Protein AF-0000000074131925 (afdb_homodimer)

Organism: Ligilactobacillus salivarius (strain UCC118) (NCBI:txid362948)

Secondary structure (DSSP, 8-state):
-EE--TTSHHHHHHHHTTSHHHHHHHTEEEEESHHHHHHHHHTT--EEEEEEETT---GGG----TTSEEEEE-HHHHHHH-SSSS--SEEEEEE---PPP----SS--EEEEEES---HHHHHHHHHHHHHHT-SEEEE-TTSPPTT-HHHHHHHTTGGGTSEEEE--HHHHHHHHHHTT--EEEE---TTSEEGGGS--BSSEEEEEEBTTTBS-HHHHHHSSEEEE---SSSS---HHHHHHHHHHHHB-/-EE--TTSHHHHHHHHTTSHHHHHHHTEEEEESHHHHHHHHHTT--EEEEEEETT---GGG-PPPTTSEEEEE-HHHHHHH-SSSS--SEEEEEE---PPP----SS--EEEEEES---HHHHHHHHHHHHHHT-SEEEE-TTSPPTT-HHHHHHHTTGGGTSEEEE--HHHHHHHHHHTT--EEEE---TTSEEGGGS--BSSEEEEEEBTTTBS-HHHHHHSSEEEE---SSSS---HHHHHHHHHHHHB-

InterPro domains:
  IPR001537 tRNA/rRNA methyltransferase, SpoU type [PF00588] (112-249)
  IPR013123 RNA 2-O ribose methyltransferase, substrate binding [SM00967] (30-100)
  IPR029026 tRNA (guanine-N1-)-methyltransferase, N-terminal [G3DSA:3.40.1280.10] (101-253)
  IPR029028 Alpha/beta knot methyltransferases [SSF75217] (88-251)
  IPR029064 Ribosomal protein eL30-like superfamily [G3DSA:3.30.1330.30] (1-96)
  IPR029064 Ribosomal protein eL30-like superfamily [SSF55315] (1-96)
  IPR051259 Ribosomal RNA Methyltransferase [PTHR43191] (2-252)
  IPR053888 MRM3-like, substrate binding domain [PF22435] (8-92)

Solvent-accessible surface area (backbone atoms only — not comparable to full-atom values): 26980 Å² total; per-residue (Å²): 126,68,48,57,54,67,80,37,69,66,46,47,54,54,35,33,30,76,36,70,68,37,16,67,74,65,39,31,36,64,33,78,24,64,66,44,38,48,44,38,48,74,59,66,48,66,44,54,33,36,40,32,26,87,82,43,81,61,63,86,78,50,79,76,57,86,79,36,43,78,40,40,31,30,69,66,31,44,52,64,54,40,93,51,96,73,65,69,34,36,35,24,36,29,65,61,74,85,72,83,88,70,81,75,87,64,90,59,33,26,34,40,34,31,40,30,36,53,56,36,59,45,53,9,43,38,48,23,41,38,24,18,68,58,33,51,30,36,36,39,14,68,72,30,52,60,77,69,35,55,59,18,48,57,41,18,70,43,26,72,68,78,27,50,71,45,78,44,63,54,67,63,51,49,52,52,34,51,75,69,70,30,51,29,34,30,52,43,101,36,89,85,38,45,51,50,88,74,68,50,64,40,62,51,33,34,38,36,42,31,14,85,87,73,38,46,50,71,71,58,59,70,66,38,72,44,48,26,12,78,86,57,64,73,34,94,66,67,60,58,36,29,48,47,38,35,49,50,65,56,31,48,103,128,69,50,57,54,67,81,36,69,66,46,46,56,56,35,32,30,76,35,69,67,38,17,65,74,66,39,32,35,64,34,78,24,64,67,43,38,48,43,38,47,74,59,67,48,66,44,52,33,37,40,31,24,87,81,44,82,62,63,86,77,48,80,76,56,88,81,36,43,77,40,43,32,30,68,66,32,44,53,65,54,40,93,52,97,72,64,69,34,35,34,25,37,30,65,59,75,86,70,80,88,70,82,73,88,65,89,59,33,25,34,40,34,32,40,30,36,55,56,37,58,44,51,9,43,38,50,23,41,38,23,19,68,58,32,51,29,37,35,39,14,68,72,29,53,60,78,69,37,58,58,19,46,57,40,19,71,44,26,72,68,78,26,48,74,46,79,44,64,53,67,63,52,51,53,52,34,50,75,68,70,30,52,30,34,30,52,40,102,37,90,84,38,46,50,50,89,74,68,50,65,39,63,51,32,34,40,38,42,30,15,85,86,72,38,45,50,69,72,59,61,70,66,38,72,45,48,28,12,76,84,57,65,74,34,93,66,68,58,57,37,29,49,47,38,35,50,49,65,54,32,48,102

Foldseek 3Di:
DEAEDCPDPVLVLLLCLLDPVSCVVVQKHKDFDDQQVQLCVVLVFDFQEKEFEPPQDCCVVHDDDPNYHYHYYYPVSQCSNDPDPDTNGIMTIGGNDDDDDDADDPLRFEEEEEAQAADLLLLLLLLLLCLVLPGQAYEYEPNYHDCRNNSNSVNVSSSCSRHHYYYDHVLVNLVVCVVVVAFEEEEDQDPPFAALLPLEADGGHYYYWYYQPPTHDPVVVVSGPGYHYHDDDPDPDDGRSVVSNVNSNSHHD/DEAEDCPDPVLVLLQCLLDPVSCVVVQKHKDFDDQQVQLCVVLVFDFQEKEFEPPQDCCVVHDDDPNYHYHYYYPVSQCSNDPDPDTNGIMTIGGNDDDDDDADDPLRFEEEEEAQAADLLLLLLLLLLCLVLPGQAYEYEPNYHDCRNNSNSVNVSSSCSRHHYYYDHVLVNLVVCVVVVAFEEEEDQDPPFAALLPLEADGGHYYYWYYQPPTHDPVVVVSGPGYHYHDDDPDPDDGRSVVSNVNSNSHHD

Sequence (506 aa):
MEITSTSNSRVKEWKKLNTKKGRKKQNKYILDGLHLVKEALKANKKVEELLITSKFEHLNEIEIPDETKVIMISEEVSKSISETQTPQGIFGIVSIEEEKITYPQKDVGAWLMLDGVQDPGNIGTMVRTADAAGFSGVILGEGSADLYNPKVVRAMQGSQFHIKVINDNLSGWIRHFKDMKVPVFGSELNEHAREYTNGGQHTDFALVMGNEGNGMSKEILEMTSINLYIPITNAESLNVAVAAGILMFALKKMEITSTSNSRVKEWKKLNTKKGRKKQNKYILDGLHLVKEALKANKKVEELLITSKFEHLNEIEIPDETKVIMISEEVSKSISETQTPQGIFGIVSIEEEKITYPQKDVGAWLMLDGVQDPGNIGTMVRTADAAGFSGVILGEGSADLYNPKVVRAMQGSQFHIKVINDNLSGWIRHFKDMKVPVFGSELNEHAREYTNGGQHTDFALVMGNEGNGMSKEILEMTSINLYIPITNAESLNVAVAAGILMFALKK

Radius of gyration: 24.37 Å; Cα contacts (8 Å, |Δi|>4): 1101; chains: 2; bounding box: 57×72×53 Å

Structure (mmCIF, N/CA/C/O backbone):
data_AF-0000000074131925-model_v1
#
loop_
_entity.id
_entity.type
_entity.pdbx_description
1 polymer '23S rRNA methyltransferase'
#
loop_
_atom_site.group_PDB
_atom_site.id
_atom_site.type_symbol
_atom_site.label_atom_id
_atom_site.label_alt_id
_atom_site.label_comp_id
_atom_site.label_asym_id
_atom_site.label_entity_id
_atom_site.label_seq_id
_atom_site.pdbx_PDB_ins_code
_atom_site.Cartn_x
_atom_site.Cartn_y
_atom_site.Cartn_z
_atom_site.occupancy
_atom_site.B_iso_or_equiv
_atom_site.auth_seq_id
_atom_site.auth_comp_id
_atom_site.auth_asym_id
_atom_site.auth_atom_id
_atom_site.pdbx_PDB_model_num
ATOM 1 N N . MET A 1 1 ? 23.172 34.094 -0.762 1 78.69 1 MET A N 1
ATOM 2 C CA . MET A 1 1 ? 24.312 33.188 -0.583 1 78.69 1 MET A CA 1
ATOM 3 C C . MET A 1 1 ? 23.875 31.734 -0.556 1 78.69 1 MET A C 1
ATOM 5 O O . MET A 1 1 ? 22.844 31.406 0.03 1 78.69 1 MET A O 1
ATOM 9 N N . GLU A 1 2 ? 24.516 30.953 -1.377 1 91.06 2 GLU A N 1
ATOM 10 C CA . GLU A 1 2 ? 24.234 29.531 -1.55 1 91.06 2 GLU A CA 1
ATOM 11 C C . GLU A 1 2 ? 25.031 28.688 -0.557 1 91.06 2 GLU A C 1
ATOM 13 O O . GLU A 1 2 ? 26.219 28.922 -0.354 1 91.06 2 GLU A O 1
ATOM 18 N N . ILE A 1 3 ? 24.344 27.859 0.138 1 96.12 3 ILE A N 1
ATOM 19 C CA . ILE A 1 3 ? 25.031 26.922 1.03 1 96.12 3 ILE A CA 1
ATOM 20 C C . ILE A 1 3 ? 25.484 25.703 0.244 1 96.12 3 ILE A C 1
ATOM 22 O O . ILE A 1 3 ? 24.656 24.969 -0.305 1 96.12 3 ILE A O 1
ATOM 26 N N . THR A 1 4 ? 26.781 25.406 0.243 1 95 4 THR A N 1
ATOM 27 C CA . THR A 1 4 ? 27.297 24.406 -0.68 1 95 4 THR A CA 1
ATOM 28 C C . THR A 1 4 ? 27.969 23.266 0.082 1 95 4 THR A C 1
ATOM 30 O O . THR A 1 4 ? 28.125 22.172 -0.443 1 95 4 THR A O 1
ATOM 33 N N . SER A 1 5 ? 28.422 23.547 1.292 1 93.44 5 SER A N 1
ATOM 34 C CA . SER A 1 5 ? 29.203 22.562 2.029 1 93.44 5 SER A CA 1
ATOM 35 C C . SER A 1 5 ? 28.312 21.703 2.924 1 93.44 5 SER A C 1
ATOM 37 O O . SER A 1 5 ? 27.531 22.234 3.719 1 93.44 5 SER A O 1
ATOM 39 N N . THR A 1 6 ? 28.562 20.391 2.859 1 94.62 6 THR A N 1
ATOM 40 C CA . THR A 1 6 ? 27.812 19.453 3.701 1 94.62 6 THR A CA 1
ATOM 41 C C . THR A 1 6 ? 28.266 19.547 5.152 1 94.62 6 THR A C 1
ATOM 43 O O . THR A 1 6 ? 27.594 19.062 6.059 1 94.62 6 THR A O 1
ATOM 46 N N . SER A 1 7 ? 29.391 20.219 5.352 1 94.44 7 SER A N 1
ATOM 47 C CA . SER A 1 7 ? 29.922 20.359 6.703 1 94.44 7 SER A CA 1
ATOM 48 C C . SER A 1 7 ? 29.359 21.609 7.387 1 94.44 7 SER A C 1
ATOM 50 O O . SER A 1 7 ? 29.609 21.828 8.578 1 94.44 7 SER A O 1
ATOM 52 N N . ASN A 1 8 ? 28.672 22.375 6.598 1 95.25 8 ASN A N 1
ATOM 53 C CA . ASN A 1 8 ? 28.016 23.547 7.164 1 95.25 8 ASN A CA 1
ATOM 54 C C . ASN A 1 8 ? 27.094 23.156 8.328 1 95.25 8 ASN A C 1
ATOM 56 O O . ASN A 1 8 ? 26.391 22.156 8.258 1 95.25 8 ASN A O 1
ATOM 60 N N . SER A 1 9 ? 27.141 23.953 9.414 1 96.56 9 SER A N 1
ATOM 61 C CA . SER A 1 9 ? 26.406 23.641 10.633 1 96.56 9 SER A CA 1
ATOM 62 C C . SER A 1 9 ? 24.906 23.547 10.359 1 96.56 9 SER A C 1
ATOM 64 O O . SER A 1 9 ? 24.219 22.688 10.914 1 96.56 9 SER A O 1
ATOM 66 N N . ARG A 1 10 ? 24.375 24.391 9.531 1 96.38 10 ARG A N 1
ATOM 67 C CA . ARG A 1 10 ? 22.953 24.359 9.195 1 96.38 10 ARG A CA 1
ATOM 68 C C . ARG A 1 10 ? 22.594 23.078 8.453 1 96.38 10 ARG A C 1
ATOM 70 O O . ARG A 1 10 ? 21.531 22.484 8.695 1 96.38 10 ARG A O 1
ATOM 77 N N . VAL A 1 11 ? 23.469 22.719 7.586 1 97.94 11 VAL A N 1
ATOM 78 C CA . VAL A 1 11 ? 23.25 21.5 6.805 1 97.94 11 VAL A CA 1
ATOM 79 C C . VAL A 1 11 ? 23.188 20.297 7.734 1 97.94 11 VAL A C 1
ATOM 81 O O . VAL A 1 11 ? 22.328 19.422 7.582 1 97.94 11 VAL A O 1
ATOM 84 N N . LYS A 1 12 ? 24.062 20.266 8.68 1 97.62 12 LYS A N 1
ATOM 85 C CA . LYS A 1 12 ? 24.062 19.188 9.664 1 97.62 12 LYS A CA 1
ATOM 86 C C . LYS A 1 12 ? 22.75 19.156 10.438 1 97.62 12 LYS A C 1
ATOM 88 O O . LYS A 1 12 ? 22.203 18.078 10.711 1 97.62 12 LYS A O 1
ATOM 93 N N . GLU A 1 13 ? 22.297 20.297 10.773 1 97.69 13 GLU A N 1
ATOM 94 C CA . GLU A 1 13 ? 21.031 20.391 11.492 1 97.69 13 GLU A CA 1
ATOM 95 C C . GLU A 1 13 ? 19.875 19.891 10.633 1 97.69 13 GLU A C 1
ATOM 97 O O . GLU A 1 13 ? 18.984 19.172 11.117 1 97.69 13 GLU A O 1
ATOM 102 N N . TRP A 1 14 ? 19.844 20.297 9.336 1 98.19 14 TRP A N 1
ATOM 103 C CA . TRP A 1 14 ? 18.812 19.797 8.43 1 98.19 14 TRP A CA 1
ATOM 104 C C . TRP A 1 14 ? 18.875 18.281 8.305 1 98.19 14 TRP A C 1
ATOM 106 O O . TRP A 1 14 ? 17.844 17.609 8.336 1 98.19 14 TRP A O 1
ATOM 116 N N . LYS A 1 15 ? 20.031 17.719 8.18 1 97.38 15 LYS A N 1
ATOM 117 C CA . LYS A 1 15 ? 20.234 16.281 8.039 1 97.38 15 LYS A CA 1
ATOM 118 C C . LYS A 1 15 ? 19.703 15.523 9.25 1 97.38 15 LYS A C 1
ATOM 120 O O . LYS A 1 15 ? 19.109 14.445 9.109 1 97.38 15 LYS A O 1
ATOM 125 N N . LYS A 1 16 ? 19.891 16.109 10.406 1 97.69 16 LYS A N 1
ATOM 126 C CA . LYS A 1 16 ? 19.453 15.484 11.656 1 97.69 16 LYS A CA 1
ATOM 127 C C . LYS A 1 16 ? 17.938 15.352 11.711 1 97.69 16 LYS A C 1
ATOM 129 O O . LYS A 1 16 ? 17.406 14.57 12.5 1 97.69 16 LYS A O 1
ATOM 134 N N . LEU A 1 17 ? 17.203 16.109 10.906 1 98.06 17 LEU A N 1
ATOM 135 C CA . LEU A 1 17 ? 15.742 16.047 10.883 1 98.06 17 LEU A CA 1
ATOM 136 C C . LEU A 1 17 ? 15.266 14.719 10.312 1 98.06 17 LEU A C 1
ATOM 138 O O . LEU A 1 17 ? 14.094 14.367 10.445 1 98.06 17 LEU A O 1
ATOM 142 N N . ASN A 1 18 ? 16.156 13.984 9.711 1 97.19 18 ASN A N 1
ATOM 143 C CA . ASN A 1 18 ? 15.836 12.648 9.219 1 97.19 18 ASN A CA 1
ATOM 144 C C . ASN A 1 18 ? 15.773 11.633 10.359 1 97.19 18 ASN A C 1
ATOM 146 O O . ASN A 1 18 ? 15.289 10.508 10.172 1 97.19 18 ASN A O 1
ATOM 150 N N . THR A 1 19 ? 16.219 12.102 11.555 1 96.81 19 THR A N 1
ATOM 151 C CA . THR A 1 19 ? 16.172 11.242 12.727 1 96.81 19 THR A CA 1
ATOM 152 C C . THR A 1 19 ? 15.125 11.742 13.719 1 96.81 19 THR A C 1
ATOM 154 O O . THR A 1 19 ? 14.859 12.945 13.797 1 96.81 19 THR A O 1
ATOM 157 N N . LYS A 1 20 ? 14.602 10.836 14.43 1 95.62 20 LYS A N 1
ATOM 158 C CA . LYS A 1 20 ? 13.617 11.195 15.445 1 95.62 20 LYS A CA 1
ATOM 159 C C . LYS A 1 20 ? 14.211 12.164 16.469 1 95.62 20 LYS A C 1
ATOM 161 O O . LYS A 1 20 ? 13.586 13.156 16.828 1 95.62 20 LYS A O 1
ATOM 166 N N . LYS A 1 21 ? 15.352 11.828 16.906 1 96.75 21 LYS A N 1
ATOM 167 C CA . LYS A 1 21 ? 16.047 12.656 17.891 1 96.75 21 LYS A CA 1
ATOM 168 C C . LYS A 1 21 ? 16.234 14.078 17.359 1 96.75 21 LYS A C 1
ATOM 170 O O . LYS A 1 21 ? 16.016 15.055 18.078 1 96.75 21 LYS A O 1
ATOM 175 N N . GLY A 1 22 ? 16.656 14.188 16.172 1 97.69 22 GLY A N 1
ATOM 176 C CA . GLY A 1 22 ? 16.859 15.492 15.555 1 97.69 22 GLY A CA 1
ATOM 177 C C . GLY A 1 22 ? 15.586 16.312 15.477 1 97.69 22 GLY A C 1
ATOM 178 O O . GLY A 1 22 ? 15.602 17.516 15.758 1 97.69 22 GLY A O 1
ATOM 179 N N . ARG A 1 23 ? 14.523 15.734 15.109 1 97.44 23 ARG A N 1
ATOM 180 C CA . ARG A 1 23 ? 13.234 16.406 15.016 1 97.44 23 ARG A CA 1
ATOM 181 C C . ARG A 1 23 ? 12.75 16.859 16.391 1 97.44 23 ARG A C 1
ATOM 183 O O . ARG A 1 23 ? 12.25 17.984 16.547 1 97.44 23 ARG A O 1
ATOM 190 N N . LYS A 1 24 ? 12.867 16.016 17.359 1 95.06 24 LYS A N 1
ATOM 191 C CA . LYS A 1 24 ? 12.453 16.359 18.719 1 95.06 24 LYS A CA 1
ATOM 192 C C . LYS A 1 24 ? 13.266 17.531 19.266 1 95.06 24 LYS A C 1
ATOM 194 O O . LYS A 1 24 ? 12.719 18.422 19.906 1 95.06 24 LYS A O 1
ATOM 199 N N . LYS A 1 25 ? 14.531 17.484 19 1 97 25 LYS A N 1
ATOM 200 C CA . LYS A 1 25 ? 15.422 18.531 19.484 1 97 25 LYS A CA 1
ATOM 201 C C . LYS A 1 25 ? 15.094 19.875 18.859 1 97 25 LYS A C 1
ATOM 203 O O . LYS A 1 25 ? 15.125 20.922 19.531 1 97 25 LYS A O 1
ATOM 208 N N . GLN A 1 26 ? 14.781 19.828 17.609 1 97.12 26 GLN A N 1
ATOM 209 C CA . GLN A 1 26 ? 14.594 21.078 16.875 1 97.12 26 GLN A CA 1
ATOM 210 C C . GLN A 1 26 ? 13.117 21.453 16.797 1 97.12 26 GLN A C 1
ATOM 212 O O . GLN A 1 26 ? 12.781 22.578 16.406 1 97.12 26 GLN A O 1
ATOM 217 N N . ASN A 1 27 ? 12.273 20.547 17.078 1 96.62 27 ASN A N 1
ATOM 218 C CA . ASN A 1 27 ? 10.828 20.703 16.938 1 96.62 27 ASN A CA 1
ATOM 219 C C . ASN A 1 27 ? 10.453 21.109 15.516 1 96.62 27 ASN A C 1
ATOM 221 O O . ASN A 1 27 ? 9.68 22.031 15.312 1 96.62 27 ASN A O 1
ATOM 225 N N . LYS A 1 28 ? 11.133 20.406 14.562 1 97.88 28 LYS A N 1
ATOM 226 C CA . LYS A 1 28 ? 10.922 20.625 13.133 1 97.88 28 LYS A CA 1
ATOM 227 C C . LYS A 1 28 ? 10.992 19.312 12.352 1 97.88 28 LYS A C 1
ATOM 229 O O . LYS A 1 28 ? 11.469 18.312 12.867 1 97.88 28 LYS A O 1
ATOM 234 N N . TYR A 1 29 ? 10.445 19.344 11.172 1 98 29 TYR A N 1
ATOM 235 C CA . TYR A 1 29 ? 10.625 18.219 10.25 1 98 29 TYR A CA 1
ATOM 236 C C . TYR A 1 29 ? 10.789 18.719 8.82 1 98 29 TYR A C 1
ATOM 238 O O . TYR A 1 29 ? 10.594 19.906 8.547 1 98 29 TYR A O 1
ATOM 246 N N . ILE A 1 30 ? 11.203 17.812 7.957 1 98.06 30 ILE A N 1
ATOM 247 C CA . ILE A 1 30 ? 11.594 18.219 6.613 1 98.06 30 ILE A CA 1
ATOM 248 C C . ILE A 1 30 ? 10.617 17.641 5.594 1 98.06 30 ILE A C 1
ATOM 250 O O . ILE A 1 30 ? 10.203 16.484 5.711 1 98.06 30 ILE A O 1
ATOM 254 N N . LEU A 1 31 ? 10.148 18.5 4.738 1 98.25 31 LEU A N 1
ATOM 255 C CA . LEU A 1 31 ? 9.406 18.094 3.549 1 98.25 31 LEU A CA 1
ATOM 256 C C . LEU A 1 31 ? 10.328 17.984 2.34 1 98.25 31 LEU A C 1
ATOM 258 O O . LEU A 1 31 ? 11.062 18.922 2.025 1 98.25 31 LEU A O 1
ATOM 262 N N . ASP A 1 32 ? 10.312 16.859 1.768 1 97.44 32 ASP A N 1
ATOM 263 C CA . ASP A 1 32 ? 11.148 16.594 0.603 1 97.44 32 ASP A CA 1
ATOM 264 C C . ASP A 1 32 ? 10.305 16.484 -0.667 1 97.44 32 ASP A C 1
ATOM 266 O O . ASP A 1 32 ? 9.539 15.539 -0.829 1 97.44 32 ASP A O 1
ATOM 270 N N . GLY A 1 33 ? 10.492 17.5 -1.532 1 96.62 33 GLY A N 1
ATOM 271 C CA . GLY A 1 33 ? 9.797 17.422 -2.811 1 96.62 33 GLY A CA 1
ATOM 272 C C . GLY A 1 33 ? 8.789 18.547 -3.004 1 96.62 33 GLY A C 1
ATOM 273 O O . GLY A 1 33 ? 8.164 19 -2.041 1 96.62 33 GLY A O 1
ATOM 274 N N . LEU A 1 34 ? 8.531 18.844 -4.262 1 96.62 34 LEU A N 1
ATOM 275 C CA . LEU A 1 34 ? 7.695 19.969 -4.664 1 96.62 34 LEU A CA 1
ATOM 276 C C . LEU A 1 34 ? 6.258 19.766 -4.199 1 96.62 34 LEU A C 1
ATOM 278 O O . LEU A 1 34 ? 5.652 20.672 -3.633 1 96.62 34 LEU A O 1
ATOM 282 N N . HIS A 1 35 ? 5.758 18.594 -4.336 1 95.38 35 HIS A N 1
ATOM 283 C CA . HIS A 1 35 ? 4.355 18.328 -4.035 1 95.38 35 HIS A CA 1
ATOM 284 C C . HIS A 1 35 ? 4.047 18.594 -2.564 1 95.38 35 HIS A C 1
ATOM 286 O O . HIS A 1 35 ? 3.082 19.297 -2.246 1 95.38 35 HIS A O 1
ATOM 292 N N . LEU A 1 36 ? 4.852 18.109 -1.685 1 96.88 36 LEU A N 1
ATOM 293 C CA . LEU A 1 36 ? 4.633 18.266 -0.251 1 96.88 36 LEU A CA 1
ATOM 294 C C . LEU A 1 36 ? 4.789 19.719 0.168 1 96.88 36 LEU A C 1
ATOM 296 O O . LEU A 1 36 ? 4.008 20.234 0.973 1 96.88 36 LEU A O 1
ATOM 300 N N . VAL A 1 37 ? 5.773 20.344 -0.383 1 97.44 37 VAL A N 1
ATOM 301 C CA . VAL A 1 37 ? 6.004 21.75 -0.061 1 97.44 37 VAL A CA 1
ATOM 302 C C . VAL A 1 37 ? 4.809 22.578 -0.51 1 97.44 37 VAL A C 1
ATOM 304 O O . VAL A 1 37 ? 4.297 23.406 0.253 1 97.44 37 VAL A O 1
ATOM 307 N N . LYS A 1 38 ? 4.344 22.312 -1.702 1 96.19 38 LYS A N 1
ATOM 308 C CA . LYS A 1 38 ? 3.191 23.031 -2.236 1 96.19 38 LYS A CA 1
ATOM 309 C C . LYS A 1 38 ? 1.961 22.828 -1.357 1 96.19 38 LYS A C 1
ATOM 311 O O . LYS A 1 38 ? 1.259 23.797 -1.033 1 96.19 38 LYS A O 1
ATOM 316 N N . GLU A 1 39 ? 1.721 21.609 -0.985 1 95.5 39 GLU A N 1
ATOM 317 C CA . GLU A 1 39 ? 0.564 21.297 -0.151 1 95.5 39 GLU A CA 1
ATOM 318 C C . GLU A 1 39 ? 0.655 22 1.203 1 95.5 39 GLU A C 1
ATOM 320 O O . GLU A 1 39 ? -0.347 22.5 1.72 1 95.5 39 GLU A O 1
ATOM 325 N N . ALA A 1 40 ? 1.818 22.016 1.768 1 96.75 40 ALA A N 1
ATOM 326 C CA . ALA A 1 40 ? 2.014 22.656 3.061 1 96.75 40 ALA A CA 1
ATOM 327 C C . ALA A 1 40 ? 1.728 24.156 2.971 1 96.75 40 ALA A C 1
ATOM 329 O O . ALA A 1 40 ? 1.041 24.719 3.828 1 96.75 40 ALA A O 1
ATOM 330 N N . LEU A 1 41 ? 2.221 24.75 1.95 1 96.12 41 LEU A N 1
ATOM 331 C CA . LEU A 1 41 ? 2.033 26.188 1.754 1 96.12 41 LEU A CA 1
ATOM 332 C C . LEU A 1 41 ? 0.567 26.516 1.486 1 96.12 41 LEU A C 1
ATOM 334 O O . LEU A 1 41 ? 0.031 27.484 2.029 1 96.12 41 LEU A O 1
ATOM 338 N N . LYS A 1 42 ? -0.036 25.703 0.676 1 93.88 42 LYS A N 1
ATOM 339 C CA . LYS A 1 42 ? -1.454 25.891 0.381 1 93.88 42 LYS A CA 1
ATOM 340 C C . LYS A 1 42 ? -2.297 25.781 1.647 1 93.88 42 LYS A C 1
ATOM 342 O O . LYS A 1 42 ? -3.309 26.484 1.787 1 93.88 42 LYS A O 1
ATOM 347 N N . ALA A 1 43 ? -1.892 24.938 2.531 1 93.94 43 ALA A N 1
ATOM 348 C CA . ALA A 1 43 ? -2.625 24.719 3.773 1 93.94 43 ALA A CA 1
ATOM 349 C C . ALA A 1 43 ? -2.234 25.734 4.836 1 93.94 43 ALA A C 1
ATOM 351 O O . ALA A 1 43 ? -2.631 25.625 5.996 1 93.94 43 ALA A O 1
ATOM 352 N N . ASN A 1 44 ? -1.336 26.703 4.461 1 93.12 44 ASN A N 1
ATOM 353 C CA . ASN A 1 44 ? -0.882 27.781 5.32 1 93.12 44 ASN A CA 1
ATOM 354 C C . ASN A 1 44 ? -0.122 27.266 6.535 1 93.12 44 ASN A C 1
ATOM 356 O O . ASN A 1 44 ? -0.251 27.797 7.637 1 93.12 44 ASN A O 1
ATOM 360 N N . LYS A 1 45 ? 0.525 26.141 6.332 1 92.81 45 LYS A N 1
ATOM 361 C CA . LYS A 1 45 ? 1.438 25.688 7.379 1 92.81 45 LYS A CA 1
ATOM 362 C C . LYS A 1 45 ? 2.678 26.578 7.449 1 92.81 45 LYS A C 1
ATOM 364 O O . LYS A 1 45 ? 3.064 27.188 6.453 1 92.81 45 LYS A O 1
ATOM 369 N N . LYS A 1 46 ? 3.203 2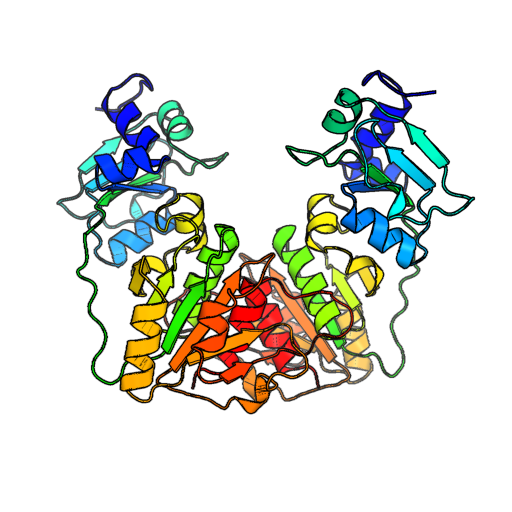6.594 8.578 1 92 46 LYS A N 1
ATOM 370 C CA . LYS A 1 46 ? 4.375 27.453 8.773 1 92 46 LYS A CA 1
ATOM 371 C C . LYS A 1 46 ? 5.637 26.781 8.242 1 92 46 LYS A C 1
ATOM 373 O O . LYS A 1 46 ? 6.309 26.031 8.961 1 92 46 LYS A O 1
ATOM 378 N N . VAL A 1 47 ? 5.992 27.078 7.055 1 96.19 47 VAL A N 1
ATOM 379 C CA . VAL A 1 47 ? 7.266 26.672 6.469 1 96.19 47 VAL A CA 1
ATOM 380 C C . VAL A 1 47 ? 8.336 27.719 6.785 1 96.19 47 VAL A C 1
ATOM 382 O O . VAL A 1 47 ? 8.367 28.797 6.188 1 96.19 47 VAL A O 1
ATOM 385 N N . GLU A 1 48 ? 9.18 27.359 7.676 1 97.06 48 GLU A N 1
ATOM 386 C CA . GLU A 1 48 ? 10.172 28.312 8.164 1 97.06 48 GLU A CA 1
ATOM 387 C C . GLU A 1 48 ? 11.242 28.594 7.105 1 97.06 48 GLU A C 1
ATOM 389 O O . GLU A 1 48 ? 11.648 29.734 6.906 1 97.06 48 GLU A O 1
ATOM 394 N N . GLU A 1 49 ? 11.68 27.547 6.504 1 98.06 49 GLU A N 1
ATOM 395 C CA . GLU A 1 49 ? 12.719 27.641 5.484 1 98.06 49 GLU A CA 1
ATOM 396 C C . GLU A 1 49 ? 12.359 26.828 4.246 1 98.06 49 GLU A C 1
ATOM 398 O O . GLU A 1 49 ? 11.812 25.734 4.355 1 98.06 49 GLU A O 1
ATOM 403 N N . LEU A 1 50 ? 12.602 27.438 3.158 1 97.81 50 LEU A N 1
ATOM 404 C CA . LEU A 1 50 ? 12.523 26.781 1.862 1 97.81 50 LEU A CA 1
ATOM 405 C C . LEU A 1 50 ? 13.906 26.625 1.236 1 97.81 50 LEU A C 1
ATOM 407 O O . LEU A 1 50 ? 14.562 27.625 0.931 1 97.81 50 LEU A O 1
ATOM 411 N N . LEU A 1 51 ? 14.367 25.391 1.098 1 98.31 51 LEU A N 1
ATOM 412 C CA . LEU A 1 51 ? 15.672 25.094 0.52 1 98.31 51 LEU A CA 1
ATOM 413 C C . LEU A 1 51 ? 15.539 24.703 -0.947 1 98.31 51 LEU A C 1
ATOM 415 O O . LEU A 1 51 ? 14.805 23.766 -1.278 1 98.31 51 LEU A O 1
ATOM 419 N N . ILE A 1 52 ? 16.344 25.375 -1.821 1 97.75 52 ILE A N 1
ATOM 420 C CA . ILE A 1 52 ? 16.172 25.141 -3.25 1 97.75 52 ILE A CA 1
ATOM 421 C C . ILE A 1 52 ? 17.531 25.062 -3.932 1 97.75 52 ILE A C 1
ATOM 423 O O . ILE A 1 52 ? 18.469 25.781 -3.57 1 97.75 52 ILE A O 1
ATOM 427 N N . THR A 1 53 ? 17.609 24.188 -4.863 1 97.56 53 THR A N 1
ATOM 428 C CA . THR A 1 53 ? 18.812 24.109 -5.684 1 97.56 53 THR A CA 1
ATOM 429 C C . THR A 1 53 ? 18.672 25 -6.918 1 97.56 53 THR A C 1
ATOM 431 O O . THR A 1 53 ? 17.562 25.375 -7.305 1 97.56 53 THR A O 1
ATOM 434 N N . SER A 1 54 ? 19.766 25.266 -7.57 1 94.25 54 SER A N 1
ATOM 435 C CA . SER A 1 54 ? 19.781 26.109 -8.758 1 94.25 54 SER A CA 1
ATOM 436 C C . SER A 1 54 ? 19.094 25.422 -9.93 1 94.25 54 SER A C 1
ATOM 438 O O . SER A 1 54 ? 18.594 26.094 -10.852 1 94.25 54 SER A O 1
ATOM 440 N N . LYS A 1 55 ? 19 24.172 -9.859 1 92.5 55 LYS A N 1
ATOM 441 C CA . LYS A 1 55 ? 18.438 23.406 -10.969 1 92.5 55 LYS A CA 1
ATOM 442 C C . LYS A 1 55 ? 16.922 23.281 -10.836 1 92.5 55 LYS A C 1
ATOM 444 O O . LYS A 1 55 ? 16.25 22.844 -11.766 1 92.5 55 LYS A O 1
ATOM 449 N N . PHE A 1 56 ? 16.547 23.703 -9.703 1 93.81 56 PHE A N 1
ATOM 450 C CA . PHE A 1 56 ? 15.102 23.609 -9.5 1 93.81 56 PHE A CA 1
ATOM 451 C C . PHE A 1 56 ? 14.367 24.672 -10.32 1 93.81 56 PHE A C 1
ATOM 453 O O . PHE A 1 56 ? 14.562 25.859 -10.102 1 93.81 56 PHE A O 1
ATOM 460 N N . GLU A 1 57 ? 13.391 24.219 -11.227 1 91.38 57 GLU A N 1
ATOM 461 C CA . GLU A 1 57 ? 12.828 25.141 -12.211 1 91.38 57 GLU A CA 1
ATOM 462 C C . GLU A 1 57 ? 11.336 25.359 -11.977 1 91.38 57 GLU A C 1
ATOM 464 O O . GLU A 1 57 ? 10.656 25.953 -12.812 1 91.38 57 GLU A O 1
ATOM 469 N N . HIS A 1 58 ? 10.805 24.984 -10.938 1 90.62 58 HIS A N 1
ATOM 470 C CA . HIS A 1 58 ? 9.352 25.047 -10.766 1 90.62 58 HIS A CA 1
ATOM 471 C C . HIS A 1 58 ? 8.977 26.016 -9.648 1 90.62 58 HIS A C 1
ATOM 473 O O . HIS A 1 58 ? 7.945 25.844 -8.992 1 90.62 58 HIS A O 1
ATOM 479 N N . LEU A 1 59 ? 9.828 27.031 -9.359 1 88.75 59 LEU A N 1
ATOM 480 C CA . LEU A 1 59 ? 9.578 27.984 -8.289 1 88.75 59 LEU A CA 1
ATOM 481 C C . LEU A 1 59 ? 8.328 28.812 -8.578 1 88.75 59 LEU A C 1
ATOM 483 O O . LEU A 1 59 ? 7.625 29.234 -7.656 1 88.75 59 LEU A O 1
ATOM 487 N N . ASN A 1 60 ? 8.047 28.984 -9.836 1 89.62 60 ASN A N 1
ATOM 488 C CA . ASN A 1 60 ? 6.895 29.781 -10.25 1 89.62 60 ASN A CA 1
ATOM 489 C C . ASN A 1 60 ? 5.582 29.094 -9.867 1 89.62 60 ASN A C 1
ATOM 491 O O . ASN A 1 60 ? 4.527 29.719 -9.859 1 89.62 60 ASN A O 1
ATOM 495 N N . GLU A 1 61 ? 5.637 27.859 -9.555 1 90.19 61 GLU A N 1
ATOM 496 C CA . GLU A 1 61 ? 4.449 27.094 -9.211 1 90.19 61 GLU A CA 1
ATOM 497 C C . GLU A 1 61 ? 4.109 27.234 -7.73 1 90.19 61 GLU A C 1
ATOM 499 O O . GLU A 1 61 ? 3.1 26.703 -7.266 1 90.19 61 GLU A O 1
ATOM 504 N N . ILE A 1 62 ? 4.934 27.938 -7.055 1 92.56 62 ILE A N 1
ATOM 505 C CA . ILE A 1 62 ? 4.766 27.984 -5.605 1 92.56 62 ILE A CA 1
ATOM 506 C C . ILE A 1 62 ? 4.605 29.438 -5.16 1 92.56 62 ILE A C 1
ATOM 508 O O . ILE A 1 62 ? 5.328 30.328 -5.629 1 92.56 62 ILE A O 1
ATOM 512 N N . GLU A 1 63 ? 3.633 29.688 -4.383 1 92.69 63 GLU A N 1
ATOM 513 C CA . GLU A 1 63 ? 3.508 30.969 -3.709 1 92.69 63 GLU A CA 1
ATOM 514 C C . GLU A 1 63 ? 4.219 30.969 -2.359 1 92.69 63 GLU A C 1
ATOM 516 O O . GLU A 1 63 ? 3.766 30.312 -1.419 1 92.69 63 GLU A O 1
ATOM 521 N N . ILE A 1 64 ? 5.168 31.734 -2.25 1 93.62 64 ILE A N 1
ATOM 522 C CA . ILE A 1 64 ? 6.004 31.719 -1.055 1 93.62 64 ILE A CA 1
ATOM 523 C C . ILE A 1 64 ? 5.625 32.875 -0.144 1 93.62 64 ILE A C 1
ATOM 525 O O . ILE A 1 64 ? 5.762 34.062 -0.524 1 93.62 64 ILE A O 1
ATOM 529 N N . PRO A 1 65 ? 5.23 32.531 0.986 1 94 65 PRO A N 1
ATOM 530 C CA . PRO A 1 65 ? 4.914 33.594 1.934 1 94 65 PRO A CA 1
ATOM 531 C C . PRO A 1 65 ? 6.137 34.438 2.301 1 94 65 PRO A C 1
ATOM 533 O O . PRO A 1 65 ? 7.266 33.969 2.27 1 94 65 PRO A O 1
ATOM 536 N N . ASP A 1 66 ? 5.875 35.656 2.762 1 92.94 66 ASP A N 1
ATOM 537 C CA . ASP A 1 66 ? 6.938 36.594 3.1 1 92.94 66 ASP A CA 1
ATOM 538 C C . ASP A 1 66 ? 7.762 36.094 4.281 1 92.94 66 ASP A C 1
ATOM 540 O O . ASP A 1 66 ? 8.961 36.344 4.367 1 92.94 66 ASP A O 1
ATOM 544 N N . GLU A 1 67 ? 7.129 35.406 5.102 1 93.12 67 GLU A N 1
ATOM 545 C CA . GLU A 1 67 ? 7.785 34.969 6.336 1 93.12 67 GLU A CA 1
ATOM 546 C C . GLU A 1 67 ? 8.695 33.75 6.086 1 93.12 67 GLU A C 1
ATOM 548 O O . GLU A 1 67 ? 9.508 33.406 6.941 1 93.12 67 GLU A O 1
ATOM 553 N N . THR A 1 68 ? 8.57 33.125 4.98 1 95.31 68 THR A N 1
ATOM 554 C CA . THR A 1 68 ? 9.375 31.969 4.66 1 95.31 68 THR A CA 1
ATOM 555 C C . THR A 1 68 ? 10.75 32.375 4.141 1 95.31 68 THR A C 1
ATOM 557 O O . THR A 1 68 ? 10.852 33.156 3.182 1 95.31 68 THR A O 1
ATOM 560 N N . LYS A 1 69 ? 11.789 31.953 4.758 1 96.5 69 LYS A N 1
ATOM 561 C CA . LYS A 1 69 ? 13.148 32.219 4.309 1 96.5 69 LYS A CA 1
ATOM 562 C C . LYS A 1 69 ? 13.555 31.281 3.182 1 96.5 69 LYS A C 1
ATOM 564 O O . LYS A 1 69 ? 13.477 30.062 3.328 1 96.5 69 LYS A O 1
ATOM 569 N N . VAL A 1 70 ? 13.953 31.844 2.111 1 96.31 70 VAL A N 1
ATOM 570 C CA . VAL A 1 70 ? 14.391 31.031 0.98 1 96.31 70 VAL A CA 1
ATOM 571 C C . VAL A 1 70 ? 15.914 30.922 0.982 1 96.31 70 VAL A C 1
ATOM 573 O O . VAL A 1 70 ? 16.625 31.938 1.021 1 96.31 70 VAL A O 1
ATOM 576 N N . ILE A 1 71 ? 16.391 29.719 0.944 1 97.56 71 ILE A N 1
ATOM 577 C CA . ILE A 1 71 ? 17.828 29.484 1.004 1 97.56 71 ILE A CA 1
ATOM 578 C C . ILE A 1 71 ? 18.25 28.641 -0.194 1 97.56 71 ILE A C 1
ATOM 580 O O . ILE A 1 71 ? 17.672 27.594 -0.463 1 97.56 71 ILE A O 1
ATOM 584 N N . MET A 1 72 ? 19.234 29.094 -0.889 1 97.75 72 MET A N 1
ATOM 585 C CA . MET A 1 72 ? 19.797 28.328 -1.993 1 97.75 72 MET A CA 1
ATOM 586 C C . MET A 1 72 ? 20.828 27.312 -1.484 1 97.75 72 MET A C 1
ATOM 588 O O . MET A 1 72 ? 21.656 27.641 -0.632 1 97.75 72 MET A O 1
ATOM 592 N N . ILE A 1 73 ? 20.734 26.078 -2.018 1 98.25 73 ILE A N 1
ATOM 593 C CA . ILE A 1 73 ? 21.672 25.047 -1.602 1 98.25 73 ILE A CA 1
ATOM 594 C C . ILE A 1 73 ? 22.25 24.344 -2.83 1 98.25 73 ILE A C 1
ATOM 596 O O . ILE A 1 73 ? 21.656 24.391 -3.914 1 98.25 73 ILE A O 1
ATOM 600 N N . SER A 1 74 ? 23.406 23.672 -2.676 1 97.62 74 SER A N 1
ATOM 601 C CA . SER A 1 74 ? 24.031 22.922 -3.77 1 97.62 74 SER A CA 1
ATOM 602 C C . SER A 1 74 ? 23.359 21.578 -3.963 1 97.62 74 SER A C 1
ATOM 604 O O . SER A 1 74 ? 22.609 21.125 -3.098 1 97.62 74 SER A O 1
ATOM 606 N N . GLU A 1 75 ? 23.656 20.953 -5.094 1 96.62 75 GLU A N 1
ATOM 607 C CA . GLU A 1 75 ? 23.156 19.609 -5.352 1 96.62 75 GLU A CA 1
ATOM 608 C C . GLU A 1 75 ? 23.703 18.625 -4.324 1 96.62 75 GLU A C 1
ATOM 610 O O . GLU A 1 75 ? 23 17.688 -3.932 1 96.62 75 GLU A O 1
ATOM 615 N N . GLU A 1 76 ? 24.875 18.828 -3.971 1 96.69 76 GLU A N 1
ATOM 616 C CA . GLU A 1 76 ? 25.5 17.953 -2.98 1 96.69 76 GLU A CA 1
ATOM 617 C C . GLU A 1 76 ? 24.781 18.031 -1.641 1 96.69 76 GLU A C 1
ATOM 619 O O . GLU A 1 76 ? 24.5 17 -1.015 1 96.69 76 GLU A O 1
ATOM 624 N N . VAL A 1 77 ? 24.484 19.219 -1.242 1 97.69 77 VAL A N 1
ATOM 625 C CA . VAL A 1 77 ? 23.75 19.422 -0.001 1 97.69 77 VAL A CA 1
ATOM 626 C C . VAL A 1 77 ? 22.359 18.797 -0.123 1 97.69 77 VAL A C 1
ATOM 628 O O . VAL A 1 77 ? 21.891 18.109 0.792 1 97.69 77 VAL A O 1
ATOM 631 N N . SER A 1 78 ? 21.734 19.047 -1.253 1 97.88 78 SER A N 1
ATOM 632 C CA . SER A 1 78 ? 20.422 18.469 -1.533 1 97.88 78 SER A CA 1
ATOM 633 C C . SER A 1 78 ? 20.438 16.953 -1.357 1 97.88 78 SER A C 1
ATOM 635 O O . SER A 1 78 ? 19.594 16.391 -0.663 1 97.88 78 SER A O 1
ATOM 637 N N . LYS A 1 79 ? 21.375 16.281 -1.862 1 96.81 79 LYS A N 1
ATOM 638 C CA . LYS A 1 79 ? 21.5 14.828 -1.779 1 96.81 79 LYS A CA 1
ATOM 639 C C . LYS A 1 79 ? 21.75 14.383 -0.343 1 96.81 79 LYS A C 1
ATOM 641 O O . LYS A 1 79 ? 21.266 13.336 0.081 1 96.81 79 LYS A O 1
ATOM 646 N N . SER A 1 80 ? 22.438 15.18 0.327 1 96.81 80 SER A N 1
ATOM 647 C CA . SER A 1 80 ? 22.844 14.805 1.682 1 96.81 80 SER A CA 1
ATOM 648 C C . SER A 1 80 ? 21.656 14.875 2.645 1 96.81 80 SER A C 1
ATOM 650 O O . SER A 1 80 ? 21.609 14.125 3.623 1 96.81 80 SER A O 1
ATOM 652 N N . ILE A 1 81 ? 20.719 15.766 2.395 1 97.19 81 ILE A N 1
ATOM 653 C CA . ILE A 1 81 ? 19.656 15.945 3.373 1 97.19 81 ILE A CA 1
ATOM 654 C C . ILE A 1 81 ? 18.422 15.164 2.934 1 97.19 81 ILE A C 1
ATOM 656 O O . ILE A 1 81 ? 17.469 15 3.709 1 97.19 81 ILE A O 1
ATOM 660 N N . SER A 1 82 ? 18.438 14.664 1.71 1 96.69 82 SER A N 1
ATOM 661 C CA . SER A 1 82 ? 17.297 13.938 1.176 1 96.69 82 SER A CA 1
ATOM 662 C C . SER A 1 82 ? 17.328 12.469 1.57 1 96.69 82 SER A C 1
ATOM 664 O O . SER A 1 82 ? 18.406 11.875 1.686 1 96.69 82 SER A O 1
ATOM 666 N N . GLU A 1 83 ? 16.156 11.922 1.783 1 92.25 83 GLU A N 1
ATOM 667 C CA . GLU A 1 83 ? 16.047 10.484 2 1 92.25 83 GLU A CA 1
ATOM 668 C C . GLU A 1 83 ? 15.695 9.758 0.705 1 92.25 83 GLU A C 1
ATOM 670 O O . GLU A 1 83 ? 15.539 8.531 0.697 1 92.25 83 GLU A O 1
ATOM 675 N N . THR A 1 84 ? 15.578 10.492 -0.368 1 91.38 84 THR A N 1
ATOM 676 C CA . THR A 1 84 ? 15.281 9.875 -1.658 1 91.38 84 THR A CA 1
ATOM 677 C C . THR A 1 84 ? 16.547 9.773 -2.508 1 91.38 84 THR A C 1
ATOM 679 O O . THR A 1 84 ? 17.5 10.516 -2.293 1 91.38 84 THR A O 1
ATOM 682 N N . GLN A 1 85 ? 16.531 8.828 -3.443 1 89 85 GLN A N 1
ATOM 683 C CA . GLN A 1 85 ? 17.703 8.617 -4.293 1 89 85 GLN A CA 1
ATOM 684 C C . GLN A 1 85 ? 17.859 9.75 -5.305 1 89 85 GLN A C 1
ATOM 686 O O . GLN A 1 85 ? 18.969 10.07 -5.719 1 89 85 GLN A O 1
ATOM 691 N N . THR A 1 86 ? 16.766 10.367 -5.684 1 91.25 86 THR A N 1
ATOM 692 C CA . THR A 1 86 ? 16.781 11.43 -6.684 1 91.25 86 THR A CA 1
ATOM 693 C C . THR A 1 86 ? 15.961 12.633 -6.207 1 91.25 86 THR A C 1
ATOM 695 O O . THR A 1 86 ? 14.852 12.859 -6.688 1 91.25 86 THR A O 1
ATOM 698 N N . PRO A 1 87 ? 16.609 13.375 -5.371 1 95.19 87 PRO A N 1
ATOM 699 C CA . PRO A 1 87 ? 15.859 14.523 -4.848 1 95.19 87 PRO A CA 1
ATOM 700 C C . PRO A 1 87 ? 15.461 15.516 -5.938 1 95.19 87 PRO A C 1
ATOM 702 O O . PRO A 1 87 ? 16.203 15.695 -6.914 1 95.19 87 PRO A O 1
ATOM 705 N N . GLN A 1 88 ? 14.344 16.188 -5.742 1 95.56 88 GLN A N 1
ATOM 706 C CA . GLN A 1 88 ? 13.812 17.125 -6.727 1 95.56 88 GLN A CA 1
ATOM 707 C C . GLN A 1 88 ? 14.453 18.5 -6.578 1 95.56 88 GLN A C 1
ATOM 709 O O . GLN A 1 88 ? 14.242 19.375 -7.414 1 95.56 88 GLN A O 1
ATOM 714 N N . GLY A 1 89 ? 15.203 18.703 -5.477 1 97.12 89 GLY A N 1
ATOM 715 C CA . GLY A 1 89 ? 15.914 19.953 -5.285 1 97.12 89 GLY A CA 1
ATOM 716 C C . GLY A 1 89 ? 15.109 21 -4.543 1 97.12 89 GLY A C 1
ATOM 717 O O . GLY A 1 89 ? 15.391 22.188 -4.637 1 97.12 89 GLY A O 1
ATOM 718 N N . ILE A 1 90 ? 14.125 20.641 -3.887 1 98.12 90 ILE A N 1
ATOM 719 C CA . ILE A 1 90 ? 13.336 21.547 -3.059 1 98.12 90 ILE A CA 1
ATOM 720 C C . ILE A 1 90 ? 12.961 20.859 -1.75 1 98.12 90 ILE A C 1
ATOM 722 O O . ILE A 1 90 ? 12.57 19.688 -1.749 1 98.12 90 ILE A O 1
ATOM 726 N N . PHE A 1 91 ? 13.086 21.578 -0.649 1 98.38 91 PHE A N 1
ATOM 727 C CA . PHE A 1 91 ? 12.742 21.094 0.683 1 98.38 91 PHE A CA 1
ATOM 728 C C . PHE A 1 91 ? 12.047 22.188 1.495 1 98.38 91 PHE A C 1
ATOM 730 O O . PHE A 1 91 ? 12.297 23.375 1.287 1 98.38 91 PHE A O 1
ATOM 737 N N . GLY A 1 92 ? 11.203 21.812 2.346 1 98.12 92 GLY A N 1
ATOM 738 C CA . GLY A 1 92 ? 10.594 22.703 3.328 1 98.12 92 GLY A CA 1
ATOM 739 C C . GLY A 1 92 ? 10.867 22.266 4.758 1 98.12 92 GLY A C 1
ATOM 740 O O . GLY A 1 92 ? 10.711 21.094 5.102 1 98.12 92 GLY A O 1
ATOM 741 N N . ILE A 1 93 ? 11.359 23.156 5.504 1 98.44 93 ILE A N 1
ATOM 742 C CA . ILE A 1 93 ? 11.5 22.938 6.938 1 98.44 93 ILE A CA 1
ATOM 743 C C . ILE A 1 93 ? 10.273 23.484 7.672 1 98.44 93 ILE A C 1
ATOM 745 O O . ILE A 1 93 ? 9.984 24.672 7.605 1 98.44 93 ILE A O 1
ATOM 749 N N . VAL A 1 94 ? 9.609 22.609 8.344 1 97.56 94 VAL A N 1
ATOM 750 C CA . VAL A 1 94 ? 8.32 22.969 8.938 1 97.56 94 VAL A CA 1
ATOM 751 C C . VAL A 1 94 ? 8.383 22.766 10.453 1 97.56 94 VAL A C 1
ATOM 753 O O . VAL A 1 94 ? 8.961 21.797 10.938 1 97.56 94 VAL A O 1
ATOM 756 N N . SER A 1 95 ? 7.773 23.625 11.188 1 95.06 95 SER A N 1
ATOM 757 C CA . SER A 1 95 ? 7.699 23.516 12.641 1 95.06 95 SER A CA 1
ATOM 758 C C . SER A 1 95 ? 6.668 22.484 13.062 1 95.06 95 SER A C 1
ATOM 760 O O . SER A 1 95 ? 5.594 22.375 12.461 1 95.06 95 SER A O 1
ATOM 762 N N . ILE A 1 96 ? 7.027 21.688 14.047 1 93.88 96 ILE A N 1
ATOM 763 C CA . ILE A 1 96 ? 6.078 20.781 14.68 1 93.88 96 ILE A CA 1
ATOM 764 C C . ILE A 1 96 ? 5.332 21.516 15.797 1 93.88 96 ILE A C 1
ATOM 766 O O . ILE A 1 96 ? 5.949 22.016 16.734 1 93.88 96 ILE A O 1
ATOM 770 N N . GLU A 1 97 ? 4.098 21.703 15.586 1 83.38 97 GLU A N 1
ATOM 771 C CA . GLU A 1 97 ? 3.314 22.391 16.609 1 83.38 97 GLU A CA 1
ATOM 772 C C . GLU A 1 97 ? 2.742 21.422 17.625 1 83.38 97 GLU A C 1
ATOM 774 O O . GLU A 1 97 ? 2.254 20.344 17.266 1 83.38 97 GLU A O 1
ATOM 779 N N . GLU A 1 98 ? 3.004 21.734 18.844 1 77.69 98 GLU A N 1
ATOM 780 C CA . GLU A 1 98 ? 2.4 20.938 19.891 1 77.69 98 GLU A CA 1
ATOM 781 C C . GLU A 1 98 ? 0.902 21.203 20 1 77.69 98 GLU A C 1
ATOM 783 O O . GLU A 1 98 ? 0.49 22.328 20.281 1 77.69 98 GLU A O 1
ATOM 788 N N . GLU A 1 99 ? 0.208 20.422 19.328 1 73.69 99 GLU A N 1
ATOM 789 C CA . GLU A 1 99 ? -1.229 20.609 19.5 1 73.69 99 GLU A CA 1
ATOM 790 C C . GLU A 1 99 ? -1.733 19.891 20.75 1 73.69 99 GLU A C 1
ATOM 792 O O . GLU A 1 99 ? -1.29 18.781 21.062 1 73.69 99 GLU A O 1
ATOM 797 N N . LYS A 1 100 ? -2.514 20.672 21.609 1 80.38 100 LYS A N 1
ATOM 798 C CA . LYS A 1 100 ? -3.201 20.031 22.734 1 80.38 100 LYS A CA 1
ATOM 799 C C . LYS A 1 100 ? -4.242 19.031 22.25 1 80.38 100 LYS A C 1
ATOM 801 O O . LYS A 1 100 ? -5.066 19.344 21.391 1 80.38 100 LYS A O 1
ATOM 806 N N . ILE A 1 101 ? -4.051 17.906 22.734 1 83.44 101 ILE A N 1
ATOM 807 C CA . ILE A 1 101 ? -5.016 16.859 22.406 1 83.44 101 ILE A CA 1
ATOM 808 C C . ILE A 1 101 ? -6.348 17.156 23.094 1 83.44 101 ILE A C 1
ATOM 810 O O . ILE A 1 101 ? -6.395 17.344 24.312 1 83.44 101 ILE A O 1
ATOM 814 N N . THR A 1 102 ? -7.418 17.359 22.281 1 89.75 102 THR A N 1
ATOM 815 C CA . THR A 1 102 ? -8.758 17.547 22.828 1 89.75 102 THR A CA 1
ATOM 816 C C . THR A 1 102 ? -9.719 16.516 22.25 1 89.75 102 THR A C 1
ATOM 818 O O . THR A 1 102 ? -9.781 16.312 21.031 1 89.75 102 THR A O 1
ATOM 821 N N . TYR A 1 103 ? -10.336 15.828 23.172 1 95.06 103 TYR A N 1
ATOM 822 C CA . TYR A 1 103 ? -11.383 14.898 22.734 1 95.06 103 TYR A CA 1
ATOM 823 C C . TYR A 1 103 ? -12.578 15.648 22.172 1 95.06 103 TYR A C 1
ATOM 825 O O . TYR A 1 103 ? -13.008 16.656 22.719 1 95.06 103 TYR A O 1
ATOM 833 N N . PRO A 1 104 ? -13.031 15.164 21.016 1 94.31 104 PRO A N 1
ATOM 834 C CA . PRO A 1 104 ? -14.258 15.805 20.531 1 94.31 104 PRO A CA 1
ATOM 835 C C . PRO A 1 104 ? -15.453 15.578 21.453 1 94.31 104 PRO A C 1
ATOM 837 O O . PRO A 1 104 ? -15.578 14.508 22.062 1 94.31 104 PRO A O 1
ATOM 840 N N . GLN A 1 105 ? -16.422 16.562 21.484 1 93.81 105 GLN A N 1
ATOM 841 C CA . GLN A 1 105 ? -17.531 16.484 22.422 1 93.81 105 GLN A CA 1
ATOM 842 C C . GLN A 1 105 ? -18.844 16.234 21.688 1 93.81 105 GLN A C 1
ATOM 844 O O . GLN A 1 105 ? -19.812 15.727 22.266 1 93.81 105 GLN A O 1
ATOM 849 N N . LYS A 1 106 ? -19.094 16.703 20.5 1 93.25 106 LYS A N 1
ATOM 850 C CA . LYS A 1 106 ? -20.266 16.469 19.656 1 93.25 106 LYS A CA 1
ATOM 851 C C . LYS A 1 106 ? -19.891 16.406 18.188 1 93.25 106 LYS A C 1
ATOM 853 O O . LYS A 1 106 ? -18.828 16.875 17.797 1 93.25 106 LYS A O 1
ATOM 858 N N . ASP A 1 107 ? -20.797 15.703 17.422 1 93.44 107 ASP A N 1
ATOM 859 C CA . ASP A 1 107 ? -20.5 15.586 16 1 93.44 107 ASP A CA 1
ATOM 860 C C . ASP A 1 107 ? -19.047 15.227 15.758 1 93.44 107 ASP A C 1
ATOM 862 O O . ASP A 1 107 ? -18.344 15.914 15.016 1 93.44 107 ASP A O 1
ATOM 866 N N . VAL A 1 108 ? -18.656 14.133 16.359 1 94.69 108 VAL A N 1
ATOM 867 C CA . VAL A 1 108 ? -17.25 13.766 16.453 1 94.69 108 VAL A CA 1
ATOM 868 C C . VAL A 1 108 ? -16.719 13.391 15.078 1 94.69 108 VAL A C 1
ATOM 870 O O . VAL A 1 108 ? -15.508 13.461 14.828 1 94.69 108 VAL A O 1
ATOM 873 N N . GLY A 1 109 ? -17.594 13.023 14.141 1 97.81 109 GLY A N 1
ATOM 874 C CA . GLY A 1 109 ? -17.141 12.5 12.859 1 97.81 109 GLY A CA 1
ATOM 875 C C . GLY A 1 109 ? -16.516 11.117 12.969 1 97.81 109 GLY A C 1
ATOM 876 O O . GLY A 1 109 ? -16.672 10.438 13.984 1 97.81 109 GLY A O 1
ATOM 877 N N . ALA A 1 110 ? -15.898 10.633 11.906 1 98.56 110 ALA A N 1
ATOM 878 C CA . ALA A 1 110 ? -15.234 9.336 11.867 1 98.56 110 ALA A CA 1
ATOM 879 C C . ALA A 1 110 ? -13.75 9.469 12.203 1 98.56 110 ALA A C 1
ATOM 881 O O . ALA A 1 110 ? -13.094 10.43 11.781 1 98.56 110 ALA A O 1
ATOM 882 N N . TRP A 1 111 ? -13.234 8.531 12.945 1 98.75 111 TRP A N 1
ATOM 883 C CA . TRP A 1 111 ? -11.836 8.547 13.352 1 98.75 111 TRP A CA 1
ATOM 884 C C . TRP A 1 111 ? -11.172 7.195 13.094 1 98.75 111 TRP A C 1
ATOM 886 O O . TRP A 1 111 ? -11.773 6.148 13.352 1 98.75 111 TRP A O 1
ATOM 896 N N . LEU A 1 112 ? -9.984 7.195 12.625 1 98.88 112 LEU A N 1
ATOM 897 C CA . LEU A 1 112 ? -9.172 6 12.445 1 98.88 112 LEU A CA 1
ATOM 898 C C . LEU A 1 112 ? -8.125 5.875 13.539 1 98.88 112 LEU A C 1
ATOM 900 O O . LEU A 1 112 ? -7.449 6.855 13.875 1 98.88 112 LEU A O 1
ATOM 904 N N . MET A 1 113 ? -8.055 4.746 14.102 1 98.88 113 MET A N 1
ATOM 905 C CA . MET A 1 113 ? -7.078 4.477 15.156 1 98.88 113 MET A CA 1
ATOM 906 C C . MET A 1 113 ? -6.141 3.346 14.75 1 98.88 113 MET A C 1
ATOM 908 O O . MET A 1 113 ? -6.594 2.271 14.352 1 98.88 113 MET A O 1
ATOM 912 N N . LEU A 1 114 ? -4.852 3.586 14.852 1 98.75 114 LEU A N 1
ATOM 913 C CA . LEU A 1 114 ? -3.855 2.588 14.477 1 98.75 114 LEU A CA 1
ATOM 914 C C . LEU A 1 114 ? -3.211 1.977 15.719 1 98.75 114 LEU A C 1
ATOM 916 O O . LEU A 1 114 ? -2.539 2.674 16.484 1 98.75 114 LEU A O 1
ATOM 920 N N . ASP A 1 115 ? -3.381 0.714 15.891 1 98.56 115 ASP A N 1
ATOM 921 C CA . ASP A 1 115 ? -2.854 -0.022 17.031 1 98.56 115 ASP A CA 1
ATOM 922 C C . ASP A 1 115 ? -1.541 -0.718 16.688 1 98.56 115 ASP A C 1
ATOM 924 O O . ASP A 1 115 ? -1.532 -1.903 16.344 1 98.56 115 ASP A O 1
ATOM 928 N N . GLY A 1 116 ? -0.465 0.025 16.844 1 97.88 116 GLY A N 1
ATOM 929 C CA . GLY A 1 116 ? 0.862 -0.545 16.672 1 97.88 116 GLY A CA 1
ATOM 930 C C . GLY A 1 116 ? 1.226 -0.803 15.219 1 97.88 116 GLY A C 1
ATOM 931 O O . GLY A 1 116 ? 1.917 -1.775 14.914 1 97.88 116 GLY A O 1
ATOM 932 N N . VAL A 1 117 ? 0.725 -0.035 14.266 1 98.06 117 VAL A N 1
ATOM 933 C CA . VAL A 1 117 ? 1.117 -0.177 12.867 1 98.06 117 VAL A CA 1
ATOM 934 C C . VAL A 1 117 ? 2.521 0.385 12.672 1 98.06 117 VAL A C 1
ATOM 936 O O . VAL A 1 117 ? 2.805 1.521 13.055 1 98.06 117 VAL A O 1
ATOM 939 N N . GLN A 1 118 ? 3.398 -0.335 12.008 1 97.25 118 GLN A N 1
ATOM 940 C CA . GLN A 1 118 ? 4.816 0.018 12.031 1 97.25 118 GLN A CA 1
ATOM 941 C C . GLN A 1 118 ? 5.301 0.434 10.648 1 97.25 118 GLN A C 1
ATOM 943 O O . GLN A 1 118 ? 6.234 1.229 10.523 1 97.25 118 GLN A O 1
ATOM 948 N N . ASP A 1 119 ? 4.793 -0.097 9.586 1 97.56 119 ASP A N 1
ATOM 949 C CA . ASP A 1 119 ? 5.266 0.215 8.242 1 97.56 119 ASP A CA 1
ATOM 950 C C . ASP A 1 119 ? 4.898 1.644 7.848 1 97.56 119 ASP A C 1
ATOM 952 O O . ASP A 1 119 ? 3.717 1.99 7.777 1 97.56 119 ASP A O 1
ATOM 956 N N . PRO A 1 120 ? 5.848 2.469 7.5 1 97.62 120 PRO A N 1
ATOM 957 C CA . PRO A 1 120 ? 5.566 3.867 7.168 1 97.62 120 PRO A CA 1
ATOM 958 C C . PRO A 1 120 ? 4.652 4.012 5.953 1 97.62 120 PRO A C 1
ATOM 960 O O . PRO A 1 120 ? 3.795 4.898 5.922 1 97.62 120 PRO A O 1
ATOM 963 N N . GLY A 1 121 ? 4.84 3.15 4.961 1 97.56 121 GLY A N 1
ATOM 964 C CA . GLY A 1 121 ? 3.982 3.193 3.789 1 97.56 121 GLY A CA 1
ATOM 965 C C . GLY A 1 121 ? 2.523 2.918 4.105 1 97.56 121 GLY A C 1
ATOM 966 O O . GLY A 1 121 ? 1.636 3.625 3.625 1 97.56 121 GLY A O 1
ATOM 967 N N . ASN A 1 122 ? 2.322 1.934 4.926 1 98.38 122 ASN A N 1
ATOM 968 C CA . ASN A 1 122 ? 0.962 1.605 5.34 1 98.38 122 ASN A CA 1
ATOM 969 C C . ASN A 1 122 ? 0.319 2.754 6.113 1 98.38 122 ASN A C 1
ATOM 971 O O . ASN A 1 122 ? -0.834 3.107 5.863 1 98.38 122 ASN A O 1
ATOM 975 N N . ILE A 1 123 ? 1.049 3.312 7 1 98.62 123 ILE A N 1
ATOM 976 C CA . ILE A 1 123 ? 0.524 4.414 7.801 1 98.62 123 ILE A CA 1
ATOM 977 C C . ILE A 1 123 ? 0.133 5.574 6.891 1 98.62 123 ILE A C 1
ATOM 979 O O . ILE A 1 123 ? -0.997 6.066 6.949 1 98.62 123 ILE A O 1
ATOM 983 N N . GLY A 1 124 ? 1.094 5.98 6.055 1 98.31 124 GLY A N 1
ATOM 984 C CA . GLY A 1 124 ? 0.798 7.086 5.156 1 98.31 124 GLY A CA 1
ATOM 985 C C . GLY A 1 124 ? -0.407 6.828 4.273 1 98.31 124 GLY A C 1
ATOM 986 O O . GLY A 1 124 ? -1.263 7.703 4.113 1 98.31 124 GLY A O 1
ATOM 987 N N . THR A 1 125 ? -0.475 5.641 3.732 1 98.19 125 THR A N 1
ATOM 988 C CA . THR A 1 125 ? -1.575 5.266 2.85 1 98.19 125 THR A CA 1
ATOM 989 C C . THR A 1 125 ? -2.904 5.301 3.6 1 98.19 125 THR A C 1
ATOM 991 O O . THR A 1 125 ? -3.91 5.773 3.068 1 98.19 125 THR A O 1
ATOM 994 N N . MET A 1 126 ? -2.887 4.852 4.82 1 98.75 126 MET A N 1
ATOM 995 C CA . MET A 1 126 ? -4.129 4.828 5.59 1 98.75 126 MET A CA 1
ATOM 996 C C . MET A 1 126 ? -4.57 6.242 5.953 1 98.75 126 MET A C 1
ATOM 998 O O . MET A 1 126 ? -5.766 6.543 5.945 1 98.75 126 MET A O 1
ATOM 1002 N N . VAL A 1 127 ? -3.648 7.109 6.266 1 98.56 127 VAL A N 1
ATOM 1003 C CA . VAL A 1 127 ? -3.98 8.508 6.52 1 98.56 127 VAL A CA 1
ATOM 1004 C C . VAL A 1 127 ? -4.578 9.133 5.262 1 98.56 127 VAL A C 1
ATOM 1006 O O . VAL A 1 127 ? -5.605 9.812 5.328 1 98.56 127 VAL A O 1
ATOM 1009 N N . ARG A 1 128 ? -3.959 8.875 4.129 1 98.19 128 ARG A N 1
ATOM 1010 C CA . ARG A 1 128 ? -4.469 9.375 2.854 1 98.19 128 ARG A CA 1
ATOM 1011 C C . ARG A 1 128 ? -5.887 8.875 2.6 1 98.19 128 ARG A C 1
ATOM 1013 O O . ARG A 1 128 ? -6.742 9.625 2.135 1 98.19 128 ARG A O 1
ATOM 1020 N N . THR A 1 129 ? -6.078 7.633 2.871 1 98.62 129 THR A N 1
ATOM 1021 C CA . THR A 1 129 ? -7.383 7.016 2.656 1 98.62 129 THR A CA 1
ATOM 1022 C C . THR A 1 129 ? -8.43 7.617 3.592 1 98.62 129 THR A C 1
ATOM 1024 O O . THR A 1 129 ? -9.562 7.875 3.184 1 98.62 129 THR A O 1
ATOM 1027 N N . ALA A 1 130 ? -8.039 7.82 4.867 1 98.81 130 ALA A N 1
ATOM 1028 C CA . ALA A 1 130 ? -8.938 8.453 5.828 1 98.81 130 ALA A CA 1
ATOM 1029 C C . ALA A 1 130 ? -9.328 9.859 5.367 1 98.81 130 ALA A C 1
ATOM 1031 O O . ALA A 1 130 ? -10.5 10.234 5.441 1 98.81 130 ALA A O 1
ATOM 1032 N N . ASP A 1 131 ? -8.391 10.609 4.895 1 98.5 131 ASP A N 1
ATOM 1033 C CA . ASP A 1 131 ? -8.625 11.945 4.352 1 98.5 131 ASP A CA 1
ATOM 1034 C C . ASP A 1 131 ? -9.594 11.891 3.174 1 98.5 131 ASP A C 1
ATOM 1036 O O . ASP A 1 131 ? -10.547 12.672 3.113 1 98.5 131 ASP A O 1
ATOM 1040 N N . ALA A 1 132 ? -9.352 10.93 2.299 1 97.75 132 ALA A N 1
ATOM 1041 C CA . ALA A 1 132 ? -10.195 10.75 1.121 1 97.75 132 ALA A CA 1
ATOM 1042 C C . ALA A 1 132 ? -11.625 10.391 1.521 1 97.75 132 ALA A C 1
ATOM 1044 O O . ALA A 1 132 ? -12.578 10.82 0.876 1 97.75 132 ALA A O 1
ATOM 1045 N N . ALA A 1 133 ? -11.773 9.609 2.557 1 98.06 133 ALA A N 1
ATOM 1046 C CA . ALA A 1 133 ? -13.086 9.141 3.002 1 98.06 133 ALA A CA 1
ATOM 1047 C C . ALA A 1 133 ? -13.797 10.203 3.832 1 98.06 133 ALA A C 1
ATOM 1049 O O . ALA A 1 133 ? -14.953 10.023 4.223 1 98.06 133 ALA A O 1
ATOM 1050 N N . GLY A 1 134 ? -13.117 11.281 4.195 1 97.88 134 GLY A N 1
ATOM 1051 C CA . GLY A 1 134 ? -13.734 12.383 4.926 1 97.88 134 GLY A CA 1
ATOM 1052 C C . GLY A 1 134 ? -13.711 12.188 6.43 1 97.88 134 GLY A C 1
ATOM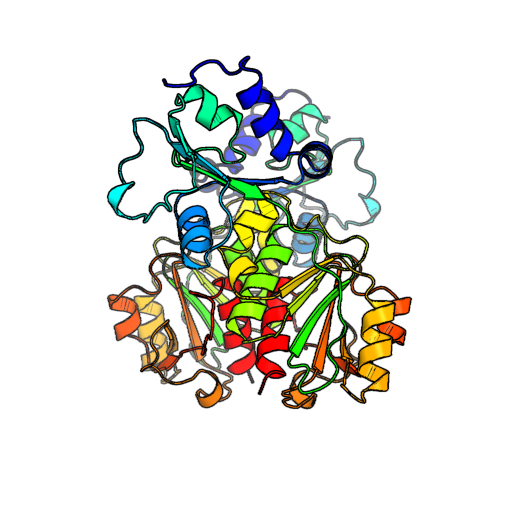 1053 O O . GLY A 1 134 ? -14.617 12.633 7.133 1 97.88 134 GLY A O 1
ATOM 1054 N N . PHE A 1 135 ? -12.727 11.492 6.91 1 98.5 135 PHE A N 1
ATOM 1055 C CA . PHE A 1 135 ? -12.578 11.297 8.344 1 98.5 135 PHE A CA 1
ATOM 1056 C C . PHE A 1 135 ? -12.156 12.594 9.031 1 98.5 135 PHE A C 1
ATOM 1058 O O . PHE A 1 135 ? -11.57 13.469 8.391 1 98.5 135 PHE A O 1
ATOM 1065 N N . SER A 1 136 ? -12.445 12.648 10.336 1 97.69 136 SER A N 1
ATOM 1066 C CA . SER A 1 136 ? -12.078 13.812 11.141 1 97.69 136 SER A CA 1
ATOM 1067 C C . SER A 1 136 ? -10.617 13.758 11.555 1 97.69 136 SER A C 1
ATOM 1069 O O . SER A 1 136 ? -9.969 14.797 11.719 1 97.69 136 SER A O 1
ATOM 1071 N N . GLY A 1 137 ? -10.172 12.508 11.695 1 97.56 137 GLY A N 1
ATOM 1072 C CA . GLY A 1 137 ? -8.781 12.406 12.109 1 97.56 137 GLY A CA 1
ATOM 1073 C C . GLY A 1 137 ? -8.281 10.977 12.203 1 97.56 137 GLY A C 1
ATOM 1074 O O . GLY A 1 137 ? -9.047 10.031 12.008 1 97.56 137 GLY A O 1
ATOM 1075 N N . VAL A 1 138 ? -6.977 10.867 12.43 1 98.56 138 VAL A N 1
ATOM 1076 C CA . VAL A 1 138 ? -6.277 9.602 12.617 1 98.56 138 VAL A CA 1
ATOM 1077 C C . VAL A 1 138 ? -5.434 9.656 13.891 1 98.56 138 VAL A C 1
ATOM 1079 O O . VAL A 1 138 ? -4.703 10.625 14.109 1 98.56 138 VAL A O 1
ATOM 1082 N N . ILE A 1 139 ? -5.559 8.633 14.68 1 98.31 139 ILE A N 1
ATOM 1083 C CA . ILE A 1 139 ? -4.77 8.531 15.906 1 98.31 139 ILE A CA 1
ATOM 1084 C C . ILE A 1 139 ? -3.758 7.398 15.773 1 98.31 139 ILE A C 1
ATOM 1086 O O . ILE A 1 139 ? -4.133 6.242 15.57 1 98.31 139 ILE A O 1
ATOM 1090 N N . LEU A 1 140 ? -2.518 7.746 15.844 1 98.12 140 LEU A N 1
ATOM 1091 C CA . LEU A 1 140 ? -1.459 6.746 15.906 1 98.12 140 LEU A CA 1
ATOM 1092 C C . LEU A 1 140 ? -1.206 6.316 17.344 1 98.12 140 LEU A C 1
ATOM 1094 O O . LEU A 1 140 ? -0.725 7.105 18.156 1 98.12 140 LEU A O 1
ATOM 1098 N N . GLY A 1 141 ? -1.502 5.098 17.609 1 97.88 141 GLY A N 1
ATOM 1099 C CA . GLY A 1 141 ? -1.321 4.566 18.953 1 97.88 141 GLY A CA 1
ATOM 1100 C C . GLY A 1 141 ? 0.112 4.168 19.25 1 97.88 141 GLY A C 1
ATOM 1101 O O . GLY A 1 141 ? 0.988 4.297 18.391 1 97.88 141 GLY A O 1
ATOM 1102 N N . GLU A 1 142 ? 0.311 3.713 20.453 1 95.75 142 GLU A N 1
ATOM 1103 C CA . GLU A 1 142 ? 1.627 3.252 20.891 1 95.75 142 GLU A CA 1
ATOM 1104 C C . GLU A 1 142 ? 2.145 2.135 19.984 1 95.75 142 GLU A C 1
ATOM 1106 O O . GLU A 1 142 ? 1.382 1.255 19.578 1 95.75 142 GLU A O 1
ATOM 1111 N N . GLY A 1 143 ? 3.455 2.242 19.734 1 95.38 143 GLY A N 1
ATOM 1112 C CA . GLY A 1 143 ? 4.055 1.203 18.906 1 95.38 143 GLY A CA 1
ATOM 1113 C C . GLY A 1 143 ? 4.008 1.515 17.422 1 95.38 143 GLY A C 1
ATOM 1114 O O . GLY A 1 143 ? 4.695 0.87 16.625 1 95.38 143 GLY A O 1
ATOM 1115 N N . SER A 1 144 ? 3.184 2.492 17.016 1 96.94 144 SER A N 1
ATOM 1116 C CA . SER A 1 144 ? 3.133 2.889 15.617 1 96.94 144 SER A CA 1
ATOM 1117 C C . SER A 1 144 ? 4.348 3.73 15.234 1 96.94 144 SER A C 1
ATOM 1119 O O . SER A 1 144 ? 4.992 4.324 16.109 1 96.94 144 SER A O 1
ATOM 1121 N N . ALA A 1 145 ? 4.637 3.727 13.961 1 95.75 145 ALA A N 1
ATOM 1122 C CA . ALA A 1 145 ? 5.766 4.516 13.469 1 95.75 145 ALA A CA 1
ATOM 1123 C C . ALA A 1 145 ? 5.57 5.996 13.766 1 95.75 145 ALA A C 1
ATOM 1125 O O . ALA A 1 145 ? 4.438 6.465 13.914 1 95.75 145 ALA A O 1
ATOM 1126 N N . ASP A 1 146 ? 6.688 6.688 13.766 1 95.81 146 ASP A N 1
ATOM 1127 C CA . ASP A 1 146 ? 6.723 8.117 14.07 1 95.81 146 ASP A CA 1
ATOM 1128 C C . ASP A 1 146 ? 6.02 8.922 12.984 1 95.81 146 ASP A C 1
ATOM 1130 O O . ASP A 1 146 ? 6.312 8.766 11.797 1 95.81 146 ASP A O 1
ATOM 1134 N N . LEU A 1 147 ? 5.121 9.797 13.391 1 95.88 147 LEU A N 1
ATOM 1135 C CA . LEU A 1 147 ? 4.273 10.586 12.508 1 95.88 147 LEU A CA 1
ATOM 1136 C C . LEU A 1 147 ? 5.117 11.445 11.57 1 95.88 147 LEU A C 1
ATOM 1138 O O . LEU A 1 147 ? 4.734 11.688 10.422 1 95.88 147 LEU A O 1
ATOM 1142 N N . TYR A 1 148 ? 6.262 11.844 12.016 1 96.69 148 TYR A N 1
ATOM 1143 C CA . TYR A 1 148 ? 7.051 12.812 11.258 1 96.69 148 TYR A CA 1
ATOM 1144 C C . TYR A 1 148 ? 8.234 12.133 10.57 1 96.69 148 TYR A C 1
ATOM 1146 O O . TYR A 1 148 ? 9.109 12.805 10.023 1 96.69 148 TYR A O 1
ATOM 1154 N N . ASN A 1 149 ? 8.25 10.844 10.688 1 96.88 149 ASN A N 1
ATOM 1155 C CA . ASN A 1 149 ? 9.203 10.094 9.875 1 96.88 149 ASN A CA 1
ATOM 1156 C C . ASN A 1 149 ? 9.109 10.484 8.398 1 96.88 149 ASN A C 1
ATOM 1158 O O . ASN A 1 149 ? 8.016 10.539 7.84 1 96.88 149 ASN A O 1
ATOM 1162 N N . PRO A 1 150 ? 10.273 10.703 7.797 1 96.62 150 PRO A N 1
ATOM 1163 C CA . PRO A 1 150 ? 10.234 11.18 6.41 1 96.62 150 PRO A CA 1
ATOM 1164 C C . PRO A 1 150 ? 9.461 10.242 5.488 1 96.62 150 PRO A C 1
ATOM 1166 O O . PRO A 1 150 ? 8.766 10.703 4.578 1 96.62 150 PRO A O 1
ATOM 1169 N N . LYS A 1 151 ? 9.555 9.008 5.758 1 95.94 151 LYS A N 1
ATOM 1170 C CA . LYS A 1 151 ? 8.844 8.047 4.918 1 95.94 151 LYS A CA 1
ATOM 1171 C C . LYS A 1 151 ? 7.332 8.141 5.133 1 95.94 151 LYS A C 1
ATOM 1173 O O . LYS A 1 151 ? 6.555 8 4.188 1 95.94 151 LYS A O 1
ATOM 1178 N N . VAL A 1 152 ? 6.902 8.305 6.359 1 97.88 152 VAL A N 1
ATOM 1179 C CA . VAL A 1 152 ? 5.488 8.484 6.676 1 97.88 152 VAL A CA 1
ATOM 1180 C C . VAL A 1 152 ? 4.977 9.773 6.035 1 97.88 152 VAL A C 1
ATOM 1182 O O . VAL A 1 152 ? 3.945 9.773 5.359 1 97.88 152 VAL A O 1
ATOM 1185 N N . VAL A 1 153 ? 5.723 10.805 6.195 1 97.69 153 VAL A N 1
ATOM 1186 C CA . VAL A 1 153 ? 5.367 12.125 5.684 1 97.69 153 VAL A CA 1
ATOM 1187 C C . VAL A 1 153 ? 5.188 12.062 4.172 1 97.69 153 VAL A C 1
ATOM 1189 O O . VAL A 1 153 ? 4.195 12.57 3.637 1 97.69 153 VAL A O 1
ATOM 1192 N N . ARG A 1 154 ? 6.062 11.414 3.516 1 96.44 154 ARG A N 1
ATOM 1193 C CA . ARG A 1 154 ? 5.984 11.297 2.064 1 96.44 154 ARG A CA 1
ATOM 1194 C C . ARG A 1 154 ? 4.793 10.438 1.648 1 96.44 154 ARG A C 1
ATOM 1196 O O . ARG A 1 154 ? 4.082 10.773 0.699 1 96.44 154 ARG A O 1
ATOM 1203 N N . ALA A 1 155 ? 4.566 9.367 2.391 1 96.25 155 ALA A N 1
ATOM 1204 C CA . ALA A 1 155 ? 3.508 8.422 2.045 1 96.25 155 ALA A CA 1
ATOM 1205 C C . ALA A 1 155 ? 2.131 9.047 2.223 1 96.25 155 ALA A C 1
ATOM 1207 O O . ALA A 1 155 ? 1.171 8.656 1.554 1 96.25 155 ALA A O 1
ATOM 1208 N N . MET A 1 156 ? 2.027 10.078 3.018 1 97.5 156 MET A N 1
ATOM 1209 C CA . MET A 1 156 ? 0.743 10.727 3.27 1 97.5 156 MET A CA 1
ATOM 1210 C C . MET A 1 156 ? 0.353 11.633 2.105 1 97.5 156 MET A C 1
ATOM 1212 O O . MET A 1 156 ? -0.812 12.008 1.971 1 97.5 156 MET A O 1
ATOM 1216 N N . GLN A 1 157 ? 1.345 12.047 1.322 1 96.25 157 GLN A N 1
ATOM 1217 C CA . GLN A 1 157 ? 1.146 12.812 0.093 1 96.25 157 GLN A CA 1
ATOM 1218 C C . GLN A 1 157 ? 0.37 14.094 0.362 1 96.25 157 GLN A C 1
ATOM 1220 O O . GLN A 1 157 ? -0.52 14.461 -0.409 1 96.25 157 GLN A O 1
ATOM 1225 N N . GLY A 1 158 ? 0.529 14.656 1.507 1 96.88 158 GLY A N 1
ATOM 1226 C CA . GLY A 1 158 ? -0.06 15.953 1.798 1 96.88 158 GLY A CA 1
ATOM 1227 C C . GLY A 1 158 ? -1.334 15.867 2.615 1 96.88 158 GLY A C 1
ATOM 1228 O O . GLY A 1 158 ? -1.828 16.875 3.121 1 96.88 158 GLY A O 1
ATOM 1229 N N . SER A 1 159 ? -1.879 14.641 2.799 1 97.56 159 SER A N 1
ATOM 1230 C CA . SER A 1 159 ? -3.119 14.477 3.549 1 97.56 159 SER A CA 1
ATOM 1231 C C . SER A 1 159 ? -2.965 14.961 4.984 1 97.56 159 SER A C 1
ATOM 1233 O O . SER A 1 159 ? -3.945 15.359 5.621 1 97.56 159 SER A O 1
ATOM 1235 N N . GLN A 1 160 ? -1.763 14.953 5.496 1 95.94 160 GLN A N 1
ATOM 1236 C CA . GLN A 1 160 ? -1.5 15.391 6.863 1 95.94 160 GLN A CA 1
ATOM 1237 C C . GLN A 1 160 ? -1.88 16.859 7.047 1 95.94 160 GLN A C 1
ATOM 1239 O O . GLN A 1 160 ? -2.004 17.344 8.18 1 95.94 160 GLN A O 1
ATOM 1244 N N . PHE A 1 161 ? -2.064 17.562 5.988 1 96 161 PHE A N 1
ATOM 1245 C CA . PHE A 1 161 ? -2.379 18.984 6.094 1 96 161 PHE A CA 1
ATOM 1246 C C . PHE A 1 161 ? -3.883 19.219 6.008 1 96 161 PHE A C 1
ATOM 1248 O O . PHE A 1 161 ? -4.359 20.344 6.188 1 96 161 PHE A O 1
ATOM 1255 N N . HIS A 1 162 ? -4.699 18.172 5.746 1 95.19 162 HIS A N 1
ATOM 1256 C CA . HIS A 1 162 ? -6.137 18.281 5.531 1 95.19 162 HIS A CA 1
ATOM 1257 C C . HIS A 1 162 ? -6.918 17.547 6.617 1 95.19 162 HIS A C 1
ATOM 1259 O O . HIS A 1 162 ? -8.117 17.766 6.777 1 95.19 162 HIS A O 1
ATOM 1265 N N . ILE A 1 163 ? -6.273 16.719 7.316 1 96.31 163 ILE A N 1
ATOM 1266 C CA . ILE A 1 163 ? -6.891 15.875 8.328 1 96.31 163 ILE A CA 1
ATOM 1267 C C . ILE A 1 163 ? -6.07 15.93 9.617 1 96.31 163 ILE A C 1
ATOM 1269 O O . ILE A 1 163 ? -4.852 16.094 9.578 1 96.31 163 ILE A O 1
ATOM 1273 N N . LYS A 1 164 ? -6.762 15.828 10.773 1 95.44 164 LYS A N 1
ATOM 1274 C CA . LYS A 1 164 ? -6.043 15.789 12.047 1 95.44 164 LYS A CA 1
ATOM 1275 C C . LYS A 1 164 ? -5.316 14.461 12.227 1 95.44 164 LYS A C 1
ATOM 1277 O O . LYS A 1 164 ? -5.914 13.391 12.078 1 95.44 164 LYS A O 1
ATOM 1282 N N . VAL A 1 165 ? -4.027 14.5 12.453 1 96.88 165 VAL A N 1
ATOM 1283 C CA . VAL A 1 165 ? -3.244 13.297 12.742 1 96.88 165 VAL A CA 1
ATOM 1284 C C . VAL A 1 165 ? -2.473 13.484 14.047 1 96.88 165 VAL A C 1
ATOM 1286 O O . VAL A 1 165 ? -1.67 14.414 14.172 1 96.88 165 VAL A O 1
ATOM 1289 N N . ILE A 1 166 ? -2.701 12.602 15 1 95.62 166 ILE A N 1
ATOM 1290 C CA . ILE A 1 166 ? -2.078 12.812 16.297 1 95.62 166 ILE A CA 1
ATOM 1291 C C . ILE A 1 166 ? -1.539 11.492 16.844 1 95.62 166 ILE A C 1
ATOM 1293 O O . ILE A 1 166 ? -1.966 10.422 16.406 1 95.62 166 ILE A O 1
ATOM 1297 N N . ASN A 1 167 ? -0.538 11.617 17.656 1 95.25 167 ASN A N 1
ATOM 1298 C CA . ASN A 1 167 ? -0.077 10.5 18.469 1 95.25 167 ASN A CA 1
ATOM 1299 C C . ASN A 1 167 ? -0.716 10.508 19.859 1 95.25 167 ASN A C 1
ATOM 1301 O O . ASN A 1 167 ? -0.611 11.5 20.578 1 95.25 167 ASN A O 1
ATOM 1305 N N . ASP A 1 168 ? -1.373 9.398 20.141 1 96.31 168 ASP A N 1
ATOM 1306 C CA . ASP A 1 168 ? -1.925 9.336 21.484 1 96.31 168 ASP A CA 1
ATOM 1307 C C . ASP A 1 168 ? -2.305 7.902 21.859 1 96.31 168 ASP A C 1
ATOM 1309 O O . ASP A 1 168 ? -2.213 6.996 21.031 1 96.31 168 ASP A O 1
ATOM 1313 N N . ASN A 1 169 ? -2.684 7.801 23.125 1 95.75 169 ASN A N 1
ATOM 1314 C CA . ASN A 1 169 ? -3.119 6.508 23.641 1 95.75 169 ASN A CA 1
ATOM 1315 C C . ASN A 1 169 ? -4.516 6.148 23.141 1 95.75 169 ASN A C 1
ATOM 1317 O O . ASN A 1 169 ? -5.465 6.91 23.328 1 95.75 169 ASN A O 1
ATOM 1321 N N . LEU A 1 170 ? -4.609 4.922 22.578 1 98.38 170 LEU A N 1
ATOM 1322 C CA . LEU A 1 170 ? -5.883 4.543 21.969 1 98.38 170 LEU A CA 1
ATOM 1323 C C . LEU A 1 170 ? -6.926 4.25 23.047 1 98.38 170 LEU A C 1
ATOM 1325 O O . LEU A 1 170 ? -8.109 4.539 22.859 1 98.38 170 LEU A O 1
ATOM 1329 N N . SER A 1 171 ? -6.492 3.666 24.172 1 98.31 171 SER A N 1
ATOM 1330 C CA . SER A 1 171 ? -7.434 3.283 25.219 1 98.31 171 SER A CA 1
ATOM 1331 C C . SER A 1 171 ? -8.234 4.484 25.719 1 98.31 171 SER A C 1
ATOM 1333 O O . SER A 1 171 ? -9.445 4.387 25.922 1 98.31 171 SER A O 1
ATOM 1335 N N . GLY A 1 172 ? -7.527 5.598 25.953 1 97.81 172 GLY A N 1
ATOM 1336 C CA . GLY A 1 172 ? -8.211 6.812 26.359 1 97.81 172 GLY A CA 1
ATOM 1337 C C . GLY A 1 172 ? -9.242 7.293 25.359 1 97.81 172 GLY A C 1
ATOM 1338 O O . GLY A 1 172 ? -10.352 7.672 25.734 1 97.81 172 GLY A O 1
ATOM 1339 N N . TRP A 1 173 ? -8.945 7.238 24.109 1 98.12 173 TRP A N 1
ATOM 1340 C CA . TRP A 1 173 ? -9.852 7.66 23.047 1 98.12 173 TRP A CA 1
ATOM 1341 C C . TRP A 1 173 ? -11.055 6.727 22.953 1 98.12 173 TRP A C 1
ATOM 1343 O O . TRP A 1 173 ? -12.188 7.184 22.812 1 98.12 173 TRP A O 1
ATOM 1353 N N . ILE A 1 174 ? -10.773 5.445 23.031 1 98.56 174 ILE A N 1
ATOM 1354 C CA . ILE A 1 174 ? -11.852 4.469 22.938 1 98.56 174 ILE A CA 1
ATOM 1355 C C . ILE A 1 174 ? -12.836 4.664 24.078 1 98.56 174 ILE A C 1
ATOM 1357 O O . ILE A 1 174 ? -14.047 4.68 23.875 1 98.56 174 ILE A O 1
ATOM 1361 N N . ARG A 1 175 ? -12.305 4.836 25.297 1 98.06 175 ARG A N 1
ATOM 1362 C CA . ARG A 1 175 ? -13.172 5.078 26.438 1 98.06 175 ARG A CA 1
ATOM 1363 C C . ARG A 1 175 ? -14.031 6.32 26.234 1 98.06 175 ARG A C 1
ATOM 1365 O O . ARG A 1 175 ? -15.227 6.312 26.516 1 98.06 175 ARG A O 1
ATOM 1372 N N . HIS A 1 176 ? -13.391 7.344 25.734 1 98.06 176 HIS A N 1
ATOM 1373 C CA . HIS A 1 176 ? -14.109 8.586 25.5 1 98.06 176 HIS A CA 1
ATOM 1374 C C . HIS A 1 176 ? -15.242 8.383 24.5 1 98.06 176 HIS A C 1
ATOM 1376 O O . HIS A 1 176 ? -16.375 8.828 24.734 1 98.06 176 HIS A O 1
ATOM 1382 N N . PHE A 1 177 ? -15.008 7.715 23.391 1 98.25 177 PHE A N 1
ATOM 1383 C CA . PHE A 1 177 ? -16.016 7.473 22.359 1 98.25 177 PHE A CA 1
ATOM 1384 C C . PHE A 1 177 ? -17.156 6.617 22.906 1 98.25 177 PHE A C 1
ATOM 1386 O O . PHE A 1 177 ? -18.328 6.887 22.641 1 98.25 177 PHE A O 1
ATOM 1393 N N . LYS A 1 178 ? -16.766 5.641 23.656 1 96.75 178 LYS A N 1
ATOM 1394 C CA . LYS A 1 178 ? -17.781 4.781 24.25 1 96.75 178 LYS A CA 1
ATOM 1395 C C . LYS A 1 178 ? -18.672 5.57 25.203 1 96.75 178 LYS A C 1
ATOM 1397 O O . LYS A 1 178 ? -19.891 5.367 25.234 1 96.75 178 LYS A O 1
ATOM 1402 N N . ASP A 1 179 ? -18.062 6.445 25.953 1 96.88 179 ASP A N 1
ATOM 1403 C CA . ASP A 1 179 ? -18.812 7.305 26.875 1 96.88 179 ASP A CA 1
ATOM 1404 C C . ASP A 1 179 ? -19.812 8.18 26.109 1 96.88 179 ASP A C 1
ATOM 1406 O O . ASP A 1 179 ? -20.891 8.484 26.609 1 96.88 179 ASP A O 1
ATOM 1410 N N . MET A 1 180 ? -19.484 8.492 24.906 1 97.56 180 MET A N 1
ATOM 1411 C CA . MET A 1 180 ? -20.344 9.328 24.062 1 97.56 180 MET A CA 1
ATOM 1412 C C . MET A 1 180 ? -21.328 8.469 23.266 1 97.56 180 MET A C 1
ATOM 1414 O O . MET A 1 180 ? -22.062 8.992 22.438 1 97.56 180 MET A O 1
ATOM 1418 N N . LYS A 1 181 ? -21.234 7.207 23.422 1 97.19 181 LYS A N 1
ATOM 1419 C CA . LYS A 1 181 ? -22.078 6.246 22.719 1 97.19 181 LYS A CA 1
ATOM 1420 C C . LYS A 1 181 ? -21.766 6.242 21.234 1 97.19 181 LYS A C 1
ATOM 1422 O O . LYS A 1 181 ? -22.672 6.094 20.406 1 97.19 181 LYS A O 1
ATOM 1427 N N . VAL A 1 182 ? -20.562 6.562 20.922 1 97.94 182 VAL A N 1
ATOM 1428 C CA . VAL A 1 182 ? -20.047 6.449 19.562 1 97.94 182 VAL A CA 1
ATOM 1429 C C . VAL A 1 182 ? -19.406 5.074 19.359 1 97.94 182 VAL A C 1
ATOM 1431 O O . VAL A 1 182 ? -18.516 4.684 20.125 1 97.94 182 VAL A O 1
ATOM 1434 N N . PRO A 1 183 ? -19.859 4.328 18.391 1 98 183 PRO A N 1
ATOM 1435 C CA . PRO A 1 183 ? -19.312 2.982 18.219 1 98 183 PRO A CA 1
ATOM 1436 C C . PRO A 1 183 ? -17.828 2.996 17.812 1 98 183 PRO A C 1
ATOM 1438 O O . PRO A 1 183 ? -17.406 3.852 17.047 1 98 183 PRO A O 1
ATOM 1441 N N . VAL A 1 184 ? -17.109 2.082 18.406 1 98.5 184 VAL A N 1
ATOM 1442 C CA . VAL A 1 184 ? -15.727 1.824 18.047 1 98.5 184 VAL A CA 1
ATOM 1443 C C . VAL A 1 184 ? -15.609 0.441 17.406 1 98.5 184 VAL A C 1
ATOM 1445 O O . VAL A 1 184 ? -15.781 -0.576 18.094 1 98.5 184 VAL A O 1
ATOM 1448 N N . PHE A 1 185 ? -15.336 0.443 16.141 1 98.25 185 PHE A N 1
ATOM 1449 C CA . PHE A 1 185 ? -15.203 -0.811 15.406 1 98.25 185 PHE A CA 1
ATOM 1450 C C . PHE A 1 185 ? -13.75 -1.282 15.398 1 98.25 185 PHE A C 1
ATOM 1452 O O . PHE A 1 185 ? -12.828 -0.476 15.242 1 98.25 185 PHE A O 1
ATOM 1459 N N . GLY A 1 186 ? -13.562 -2.531 15.625 1 97.25 186 GLY A N 1
ATOM 1460 C CA . GLY A 1 186 ? -12.266 -3.156 15.422 1 97.25 186 GLY A CA 1
ATOM 1461 C C . GLY A 1 186 ? -12.203 -4.016 14.172 1 97.25 186 GLY A C 1
ATOM 1462 O O . GLY A 1 186 ? -13.242 -4.418 13.641 1 97.25 186 GLY A O 1
ATOM 1463 N N . SER A 1 187 ? -10.992 -4.25 13.664 1 93.94 187 SER A N 1
ATOM 1464 C CA . SER A 1 187 ? -10.773 -5.152 12.539 1 93.94 187 SER A CA 1
ATOM 1465 C C . SER A 1 187 ? -10.094 -6.441 12.992 1 93.94 187 SER A C 1
ATOM 1467 O O . SER A 1 187 ? -9.039 -6.402 13.625 1 93.94 187 SER A O 1
ATOM 1469 N N . GLU A 1 188 ? -10.633 -7.543 12.68 1 88.62 188 GLU A N 1
ATOM 1470 C CA . GLU A 1 188 ? -10.086 -8.812 13.148 1 88.62 188 GLU A CA 1
ATOM 1471 C C . GLU A 1 188 ? -10.211 -9.898 12.078 1 88.62 188 GLU A C 1
ATOM 1473 O O . GLU A 1 188 ? -11.203 -9.938 11.352 1 88.62 188 GLU A O 1
ATOM 1478 N N . LEU A 1 189 ? -9.07 -10.719 12.008 1 84.25 189 LEU A N 1
ATOM 1479 C CA . LEU A 1 189 ? -9.102 -11.891 11.133 1 84.25 189 LEU A CA 1
ATOM 1480 C C . LEU A 1 189 ? -9.828 -13.047 11.805 1 84.25 189 LEU A C 1
ATOM 1482 O O . LEU A 1 189 ? -9.188 -13.977 12.312 1 84.25 189 LEU A O 1
ATOM 1486 N N . ASN A 1 190 ? -10.977 -12.898 12.289 1 81.62 190 ASN A N 1
ATOM 1487 C CA . ASN A 1 190 ? -11.789 -13.898 12.969 1 81.62 190 ASN A CA 1
ATOM 1488 C C . ASN A 1 190 ? -13.141 -14.078 12.289 1 81.62 190 ASN A C 1
ATOM 1490 O O . ASN A 1 190 ? -13.984 -13.18 12.336 1 81.62 190 ASN A O 1
ATOM 1494 N N . GLU A 1 191 ? -13.258 -15.297 11.852 1 78.94 191 GLU A N 1
ATOM 1495 C CA . GLU A 1 191 ? -14.477 -15.57 11.094 1 78.94 191 GLU A CA 1
ATOM 1496 C C . GLU A 1 191 ? -15.711 -15.492 11.992 1 78.94 191 GLU A C 1
ATOM 1498 O O . GLU A 1 191 ? -16.844 -15.406 11.5 1 78.94 191 GLU A O 1
ATOM 1503 N N . HIS A 1 192 ? -15.406 -15.477 13.25 1 81 192 HIS A N 1
ATOM 1504 C CA . HIS A 1 192 ? -16.531 -15.414 14.172 1 81 192 HIS A CA 1
ATOM 1505 C C . HIS A 1 192 ? -16.953 -13.977 14.445 1 81 192 HIS A C 1
ATOM 1507 O O . HIS A 1 192 ? -18.016 -13.727 15.016 1 81 192 HIS A O 1
ATOM 1513 N N . ALA A 1 193 ? -16.172 -13.055 13.992 1 83.75 193 ALA A N 1
ATOM 1514 C CA . ALA A 1 193 ? -16.547 -11.648 14.102 1 83.75 193 ALA A CA 1
ATOM 1515 C C . ALA A 1 193 ? -17.656 -11.297 13.125 1 83.75 193 ALA A C 1
ATOM 1517 O O . ALA A 1 193 ? -18.016 -12.102 12.258 1 83.75 193 ALA A O 1
ATOM 1518 N N . ARG A 1 194 ? -18.25 -10.219 13.312 1 91.75 194 ARG A N 1
ATOM 1519 C CA . ARG A 1 194 ? -19.297 -9.758 12.414 1 91.75 194 ARG A CA 1
ATOM 1520 C C . ARG A 1 194 ? -18.734 -9.398 11.047 1 91.75 194 ARG A C 1
ATOM 1522 O O . ARG A 1 194 ? -17.703 -8.719 10.953 1 91.75 194 ARG A O 1
ATOM 1529 N N . GLU A 1 195 ? -19.375 -9.852 10.008 1 94.38 195 GLU A N 1
ATOM 1530 C CA . GLU A 1 195 ? -18.969 -9.461 8.672 1 94.38 195 GLU A CA 1
ATOM 1531 C C . GLU A 1 195 ? -19.062 -7.949 8.477 1 94.38 195 GLU A C 1
ATOM 1533 O O . GLU A 1 195 ? -20.031 -7.328 8.914 1 94.38 195 GLU A O 1
ATOM 1538 N N . TYR A 1 196 ? -18.125 -7.355 7.781 1 95.06 196 TYR A N 1
ATOM 1539 C CA . TYR A 1 196 ? -18.016 -5.906 7.691 1 95.06 196 TYR A CA 1
ATOM 1540 C C . TYR A 1 196 ? -19.219 -5.305 6.977 1 95.06 196 TYR A C 1
ATOM 1542 O O . TYR A 1 196 ? -19.594 -4.16 7.234 1 95.06 196 TYR A O 1
ATOM 1550 N N . THR A 1 197 ? -19.875 -6.051 6.113 1 92.38 197 THR A N 1
ATOM 1551 C CA . THR A 1 197 ? -21.016 -5.562 5.359 1 92.38 197 THR A CA 1
ATOM 1552 C C . THR A 1 197 ? -22.25 -5.414 6.266 1 92.38 197 THR A C 1
ATOM 1554 O O . THR A 1 197 ? -23.234 -4.773 5.887 1 92.38 197 THR A O 1
ATOM 1557 N N . ASN A 1 198 ? -22.172 -5.926 7.453 1 91.81 198 ASN A N 1
ATOM 1558 C CA . ASN A 1 198 ? -23.297 -5.863 8.398 1 91.81 198 ASN A CA 1
ATOM 1559 C C . ASN A 1 198 ? -23.062 -4.793 9.461 1 91.81 198 ASN A C 1
ATOM 1561 O O . ASN A 1 198 ? -23.797 -4.738 10.453 1 91.81 198 ASN A O 1
ATOM 1565 N N . GLY A 1 199 ? -22.031 -4.047 9.312 1 91.19 199 GLY A N 1
ATOM 1566 C CA . GLY A 1 199 ? -21.719 -3.021 10.289 1 91.19 199 GLY A CA 1
ATOM 1567 C C . GLY A 1 199 ? -22.547 -1.759 10.117 1 91.19 199 GLY A C 1
ATOM 1568 O O . GLY A 1 199 ? -22.594 -0.917 11.016 1 91.19 199 GLY A O 1
ATOM 1569 N N . GLY A 1 200 ? -23.234 -1.667 8.914 1 93.12 200 GLY A N 1
ATOM 1570 C CA . GLY A 1 200 ? -23.984 -0.461 8.625 1 93.12 200 GLY A CA 1
ATOM 1571 C C . GLY A 1 200 ? -23.109 0.725 8.273 1 93.12 200 GLY A C 1
ATOM 1572 O O . GLY A 1 200 ? -21.891 0.598 8.195 1 93.12 200 GLY A O 1
ATOM 1573 N N . GLN A 1 201 ? -23.75 1.871 7.996 1 96.31 201 GLN A N 1
ATOM 1574 C CA . GLN A 1 201 ? -23.031 3.115 7.723 1 96.31 201 GLN A CA 1
ATOM 1575 C C . GLN A 1 201 ? -23.25 4.133 8.836 1 96.31 201 GLN A C 1
ATOM 1577 O O . GLN A 1 201 ? -24.359 4.234 9.383 1 96.31 201 GLN A O 1
ATOM 1582 N N . HIS A 1 202 ? -22.188 4.898 9.117 1 97.62 202 HIS A N 1
ATOM 1583 C CA . HIS A 1 202 ? -22.203 5.789 10.266 1 97.62 202 HIS A CA 1
ATOM 1584 C C . HIS A 1 202 ? -21.516 7.117 9.945 1 97.62 202 HIS A C 1
ATOM 1586 O O . HIS A 1 202 ? -20.609 7.164 9.117 1 97.62 202 HIS A O 1
ATOM 1592 N N . THR A 1 203 ? -22 8.148 10.602 1 97.69 203 THR A N 1
ATOM 1593 C CA . THR A 1 203 ? -21.328 9.445 10.523 1 97.69 203 THR A CA 1
ATOM 1594 C C . THR A 1 203 ? -20.281 9.578 11.617 1 97.69 203 THR A C 1
ATOM 1596 O O . THR A 1 203 ? -19.156 10.008 11.359 1 97.69 203 THR A O 1
ATOM 1599 N N . ASP A 1 204 ? -20.75 9.211 12.867 1 98.5 204 ASP A N 1
ATOM 1600 C CA . ASP A 1 204 ? -19.875 9.266 14.031 1 98.5 204 ASP A CA 1
ATOM 1601 C C . ASP A 1 204 ? -19.422 7.871 14.453 1 98.5 204 ASP A C 1
ATOM 1603 O O . ASP A 1 204 ? -20.234 7.07 14.93 1 98.5 204 ASP A O 1
ATOM 1607 N N . PHE A 1 205 ? -18.125 7.547 14.305 1 98.69 205 PHE A N 1
ATOM 1608 C CA . PHE A 1 205 ? -17.594 6.258 14.719 1 98.69 205 PHE A CA 1
ATOM 1609 C C . PHE A 1 205 ? -16.062 6.289 14.734 1 98.69 205 PHE A C 1
ATOM 1611 O O . PHE A 1 205 ? -15.453 7.238 14.25 1 98.69 205 PHE A O 1
ATOM 1618 N N . ALA A 1 206 ? -15.508 5.277 15.297 1 98.69 206 ALA A N 1
ATOM 1619 C CA . ALA A 1 206 ? -14.07 5.035 15.227 1 98.69 206 ALA A CA 1
ATOM 1620 C C . ALA A 1 206 ? -13.773 3.643 14.68 1 98.69 206 ALA A C 1
ATOM 1622 O O . ALA A 1 206 ? -14.562 2.715 14.859 1 98.69 206 ALA A O 1
ATOM 1623 N N . LEU A 1 207 ? -12.75 3.535 14 1 98.81 207 LEU A N 1
ATOM 1624 C CA . LEU A 1 207 ? -12.273 2.271 13.445 1 98.81 207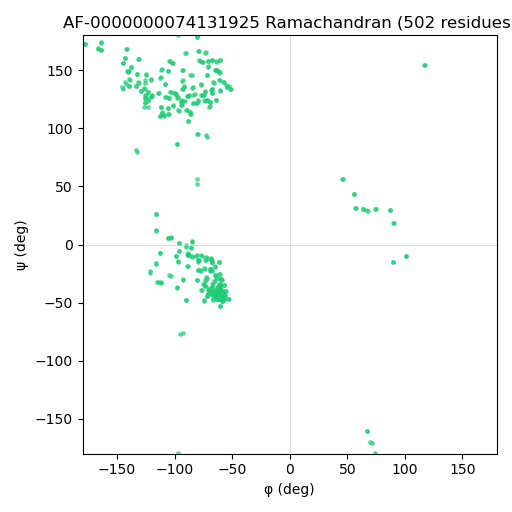 LEU A CA 1
ATOM 1625 C C . LEU A 1 207 ? -10.828 2.006 13.852 1 98.81 207 LEU A C 1
ATOM 1627 O O . LEU A 1 207 ? -9.953 2.848 13.633 1 98.81 207 LEU A O 1
ATOM 1631 N N . VAL A 1 208 ? -10.594 0.865 14.422 1 98.81 208 VAL A N 1
ATOM 1632 C CA . VAL A 1 208 ? -9.25 0.499 14.852 1 98.81 208 VAL A CA 1
ATOM 1633 C C . VAL A 1 208 ? -8.656 -0.529 13.891 1 98.81 208 VAL A C 1
ATOM 1635 O O . VAL A 1 208 ? -9.297 -1.535 13.578 1 98.81 208 VAL A O 1
ATOM 1638 N N . MET A 1 209 ? -7.523 -0.24 13.398 1 98.44 209 MET A N 1
ATOM 1639 C CA . MET A 1 209 ? -6.734 -1.178 12.602 1 98.44 209 MET A CA 1
ATOM 1640 C C . MET A 1 209 ? -5.516 -1.663 13.383 1 98.44 209 MET A C 1
ATOM 1642 O O . MET A 1 209 ? -4.82 -0.865 14.016 1 98.44 209 MET A O 1
ATOM 1646 N N . GLY A 1 210 ? -5.219 -2.898 13.312 1 97.19 210 GLY A N 1
ATOM 1647 C CA . GLY A 1 210 ? -4.137 -3.479 14.094 1 97.19 210 GLY A CA 1
ATOM 1648 C C . GLY A 1 210 ? -2.84 -3.596 13.312 1 97.19 210 GLY A C 1
ATOM 1649 O O . GLY A 1 210 ? -2.787 -3.258 12.133 1 97.19 210 GLY A O 1
ATOM 1650 N N . ASN A 1 211 ? -1.87 -4.109 13.992 1 95.19 211 ASN A N 1
ATOM 1651 C CA . ASN A 1 211 ? -0.521 -4.332 13.477 1 95.19 211 ASN A CA 1
ATOM 1652 C C . ASN A 1 211 ? -0.523 -5.293 12.289 1 95.19 211 ASN A C 1
ATOM 1654 O O . ASN A 1 211 ? -1.312 -6.238 12.25 1 95.19 211 ASN A O 1
ATOM 1658 N N . GLU A 1 212 ? 0.427 -5.141 11.281 1 91.38 212 GLU A N 1
ATOM 1659 C CA . GLU A 1 212 ? 0.518 -5.938 10.062 1 91.38 212 GLU A CA 1
ATOM 1660 C C . GLU A 1 212 ? 0.771 -7.41 10.383 1 91.38 212 GLU A C 1
ATOM 1662 O O . GLU A 1 212 ? 0.269 -8.297 9.688 1 91.38 212 GLU A O 1
ATOM 1667 N N . GLY A 1 213 ? 1.516 -7.699 11.422 1 88.31 213 GLY A N 1
ATOM 1668 C CA . GLY A 1 213 ? 1.865 -9.062 11.781 1 88.31 213 GLY A CA 1
ATOM 1669 C C . GLY A 1 213 ? 0.975 -9.641 12.867 1 88.31 213 GLY A C 1
ATOM 1670 O O . GLY A 1 213 ? 0.426 -10.734 12.711 1 88.31 213 GLY A O 1
ATOM 1671 N N . ASN A 1 214 ? 0.602 -8.852 13.797 1 91.19 214 ASN A N 1
ATOM 1672 C CA . ASN A 1 214 ? -0.013 -9.367 15.016 1 91.19 214 ASN A CA 1
ATOM 1673 C C . ASN A 1 214 ? -1.482 -8.961 15.109 1 91.19 214 ASN A C 1
ATOM 1675 O O . ASN A 1 214 ? -2.211 -9.469 15.969 1 91.19 214 ASN A O 1
ATOM 1679 N N . GLY A 1 215 ? -1.944 -8.125 14.234 1 93.94 215 GLY A N 1
ATOM 1680 C CA . GLY A 1 215 ? -3.289 -7.59 14.391 1 93.94 215 GLY A CA 1
ATOM 1681 C C . GLY A 1 215 ? -3.436 -6.688 15.602 1 93.94 215 GLY A C 1
ATOM 1682 O O . GLY A 1 215 ? -2.457 -6.094 16.062 1 93.94 215 GLY A O 1
ATOM 1683 N N . MET A 1 216 ? -4.629 -6.488 16.047 1 95.62 216 MET A N 1
ATOM 1684 C CA . MET A 1 216 ? -4.895 -5.637 17.203 1 95.62 216 MET A CA 1
ATOM 1685 C C . MET A 1 216 ? -4.434 -6.312 18.5 1 95.62 216 MET A C 1
ATOM 1687 O O . MET A 1 216 ? -4.531 -7.535 18.625 1 95.62 216 MET A O 1
ATOM 1691 N N . SER A 1 217 ? -3.967 -5.5 19.406 1 96.06 217 SER A N 1
ATOM 1692 C CA . SER A 1 217 ? -3.658 -6.043 20.719 1 96.06 217 SER A CA 1
ATOM 1693 C C . SER A 1 217 ? -4.914 -6.555 21.422 1 96.06 217 SER A C 1
ATOM 1695 O O . SER A 1 217 ? -6.012 -6.043 21.188 1 96.06 217 SER A O 1
ATOM 1697 N N . LYS A 1 218 ? -4.719 -7.551 22.25 1 95 218 LYS A N 1
ATOM 1698 C CA . LYS A 1 218 ? -5.84 -8.141 22.984 1 95 218 LYS A CA 1
ATOM 1699 C C . LYS A 1 218 ? -6.574 -7.086 23.797 1 95 218 LYS A C 1
ATOM 1701 O O . LYS A 1 218 ? -7.805 -7.082 23.859 1 95 218 LYS A O 1
ATOM 1706 N N . GLU A 1 219 ? -5.824 -6.219 24.438 1 96.19 219 GLU A N 1
ATOM 1707 C CA . GLU A 1 219 ? -6.391 -5.156 25.266 1 96.19 219 GLU A CA 1
ATOM 1708 C C . GLU A 1 219 ? -7.332 -4.27 24.453 1 96.19 219 GLU A C 1
ATOM 1710 O O . GLU A 1 219 ? -8.469 -4.02 24.859 1 96.19 219 GLU A O 1
ATOM 1715 N N . ILE A 1 220 ? -6.918 -3.816 23.297 1 97.25 220 ILE A N 1
ATOM 1716 C CA . ILE A 1 220 ? -7.707 -2.916 22.469 1 97.25 220 ILE A CA 1
ATOM 1717 C C . ILE A 1 220 ? -8.898 -3.668 21.875 1 97.25 220 ILE A C 1
ATOM 1719 O O . ILE A 1 220 ? -10.008 -3.135 21.812 1 97.25 220 ILE A O 1
ATOM 1723 N N . LEU A 1 221 ? -8.68 -4.887 21.484 1 94.94 221 LEU A N 1
ATOM 1724 C CA . LEU A 1 221 ? -9.734 -5.727 20.938 1 94.94 221 LEU A CA 1
ATOM 1725 C C . LEU A 1 221 ? -10.906 -5.832 21.906 1 94.94 221 LEU A C 1
ATOM 1727 O O . LEU A 1 221 ? -12.062 -5.758 21.5 1 94.94 221 LEU A O 1
ATOM 1731 N N . GLU A 1 222 ? -10.594 -5.941 23.141 1 95.75 222 GLU A N 1
ATOM 1732 C CA . GLU A 1 222 ? -11.609 -6.121 24.172 1 95.75 222 GLU A CA 1
ATOM 1733 C C . GLU A 1 222 ? -12.359 -4.816 24.438 1 95.75 222 GLU A C 1
ATOM 1735 O O . GLU A 1 222 ? -13.469 -4.836 24.984 1 95.75 222 GLU A O 1
ATOM 1740 N N . MET A 1 223 ? -11.773 -3.732 24.078 1 97.44 223 MET A N 1
ATOM 1741 C CA . MET A 1 223 ? -12.359 -2.43 24.375 1 97.44 223 MET A CA 1
ATOM 1742 C C . MET A 1 223 ? -13.312 -1.991 23.266 1 97.44 223 MET A C 1
ATOM 1744 O O . MET A 1 223 ? -14.109 -1.068 23.469 1 97.44 223 MET A O 1
ATOM 1748 N N . THR A 1 224 ? -13.211 -2.572 22.094 1 96.88 224 THR A N 1
ATOM 1749 C CA . THR A 1 224 ? -14.016 -2.129 20.969 1 96.88 224 THR A CA 1
ATOM 1750 C C . THR A 1 224 ? -15.492 -2.439 21.188 1 96.88 224 THR A C 1
ATOM 1752 O O . THR A 1 224 ? -15.836 -3.25 22.062 1 96.88 224 THR A O 1
ATOM 1755 N N . SER A 1 225 ? -16.375 -1.744 20.484 1 96.38 225 SER A N 1
ATOM 1756 C CA . SER A 1 225 ? -17.812 -2.025 20.516 1 96.38 225 SER A CA 1
ATOM 1757 C C . SER A 1 225 ? -18.141 -3.281 19.719 1 96.38 225 SER A C 1
ATOM 1759 O O . SER A 1 225 ? -18.922 -4.121 20.172 1 96.38 225 SER A O 1
ATOM 1761 N N . ILE A 1 226 ? -17.641 -3.357 18.547 1 94.94 226 ILE A N 1
ATOM 1762 C CA . ILE A 1 226 ? -17.875 -4.449 17.609 1 94.94 226 ILE A CA 1
ATOM 1763 C C . ILE A 1 226 ? -16.609 -4.711 16.797 1 94.94 226 ILE A C 1
ATOM 1765 O O . ILE A 1 226 ? -15.938 -3.773 16.344 1 94.94 226 ILE A O 1
ATOM 1769 N N . ASN A 1 227 ? -16.266 -5.953 16.672 1 95.62 227 ASN A N 1
ATOM 1770 C CA . ASN A 1 227 ? -15.172 -6.332 15.773 1 95.62 227 ASN A CA 1
ATOM 1771 C C . ASN A 1 227 ? -15.695 -6.844 14.438 1 95.62 227 ASN A C 1
ATOM 1773 O O . ASN A 1 227 ? -16.609 -7.676 14.398 1 95.62 227 ASN A O 1
ATOM 1777 N N . LEU A 1 228 ? -15.125 -6.289 13.398 1 96.38 228 LEU A N 1
ATOM 1778 C CA . LEU A 1 228 ? -15.562 -6.617 12.047 1 96.38 228 LEU A CA 1
ATOM 1779 C C . LEU A 1 228 ? -14.547 -7.516 11.352 1 96.38 228 LEU A C 1
ATOM 1781 O O . LEU A 1 228 ? -13.352 -7.426 11.617 1 96.38 228 LEU A O 1
ATOM 1785 N N . TYR A 1 229 ? -15.102 -8.305 10.516 1 93.81 229 TYR A N 1
ATOM 1786 C CA . TYR A 1 229 ? -14.312 -9.25 9.734 1 93.81 229 TYR A CA 1
ATOM 1787 C C . TYR A 1 229 ? -14.578 -9.094 8.242 1 93.81 229 TYR A C 1
ATOM 1789 O O . TYR A 1 229 ? -15.727 -8.898 7.832 1 93.81 229 TYR A O 1
ATOM 1797 N N . ILE A 1 230 ? -13.492 -9.062 7.406 1 95.81 230 ILE A N 1
ATOM 1798 C CA . ILE A 1 230 ? -13.609 -9.109 5.953 1 95.81 230 ILE A CA 1
ATOM 1799 C C . ILE A 1 230 ? -13.414 -10.547 5.465 1 95.81 230 ILE A C 1
ATOM 1801 O O . ILE A 1 230 ? -12.336 -11.117 5.629 1 95.81 230 ILE A O 1
ATOM 1805 N N . PRO A 1 231 ? -14.359 -11.148 4.914 1 94.81 231 PRO A N 1
ATOM 1806 C CA . PRO A 1 231 ? -14.164 -12.516 4.422 1 94.81 231 PRO A CA 1
ATOM 1807 C C . PRO A 1 231 ? -13.078 -12.609 3.352 1 94.81 231 PRO A C 1
ATOM 1809 O O . PRO A 1 231 ? -13.07 -11.812 2.408 1 94.81 231 PRO A O 1
ATOM 1812 N N . ILE A 1 232 ? -12.258 -13.539 3.543 1 94 232 ILE A N 1
ATOM 1813 C CA . ILE A 1 232 ? -11.141 -13.766 2.627 1 94 232 ILE A CA 1
ATOM 1814 C C . ILE A 1 232 ? -11.164 -15.211 2.146 1 94 232 ILE A C 1
ATOM 1816 O O . ILE A 1 232 ? -11.484 -16.125 2.912 1 94 232 ILE A O 1
ATOM 1820 N N . THR A 1 233 ? -10.891 -15.516 1.004 1 91.5 233 THR A N 1
ATOM 1821 C CA . THR A 1 233 ? -10.961 -16.859 0.435 1 91.5 233 THR A CA 1
ATOM 1822 C C . THR A 1 233 ? -9.602 -17.547 0.492 1 91.5 233 THR A C 1
ATOM 1824 O O . THR A 1 233 ? -9.359 -18.375 1.371 1 91.5 233 THR A O 1
ATOM 1827 N N . ASN A 1 234 ? -8.586 -17.219 -0.412 1 88.56 234 ASN A N 1
ATOM 1828 C CA . ASN A 1 234 ? -7.363 -17.984 -0.604 1 88.56 234 ASN A CA 1
ATOM 1829 C C . ASN A 1 234 ? -6.168 -17.312 0.063 1 88.56 234 ASN A C 1
ATOM 1831 O O . ASN A 1 234 ? -5.254 -18 0.535 1 88.56 234 ASN A O 1
ATOM 1835 N N . ALA A 1 235 ? -6.215 -16.109 0.187 1 90 235 ALA A N 1
ATOM 1836 C CA . ALA A 1 235 ? -5.094 -15.391 0.78 1 90 235 ALA A CA 1
ATOM 1837 C C . ALA A 1 235 ? -5.094 -15.531 2.299 1 90 235 ALA A C 1
ATOM 1839 O O . ALA A 1 235 ? -6.117 -15.867 2.898 1 90 235 ALA A O 1
ATOM 1840 N N . GLU A 1 236 ? -3.996 -15.344 2.91 1 88.75 236 GLU A N 1
ATOM 1841 C CA . GLU A 1 236 ? -3.9 -15.43 4.363 1 88.75 236 GLU A CA 1
ATOM 1842 C C . GLU A 1 236 ? -4.48 -14.188 5.031 1 88.75 236 GLU A C 1
ATOM 1844 O O . GLU A 1 236 ? -5.078 -14.273 6.105 1 88.75 236 GLU A O 1
ATOM 1849 N N . SER A 1 237 ? -4.223 -13.109 4.434 1 92.88 237 SER A N 1
ATOM 1850 C CA . SER A 1 237 ? -4.699 -11.828 4.953 1 92.88 237 SER A CA 1
ATOM 1851 C C . SER A 1 237 ? -4.621 -10.734 3.891 1 92.88 237 SER A C 1
ATOM 1853 O O . SER A 1 237 ? -4.039 -10.945 2.824 1 92.88 237 SER A O 1
ATOM 1855 N N . LEU A 1 238 ? -5.25 -9.664 4.184 1 96.12 238 LEU A N 1
ATOM 1856 C CA . LEU A 1 238 ? -5.129 -8.469 3.365 1 96.12 238 LEU A CA 1
ATOM 1857 C C . LEU A 1 238 ? -4.027 -7.555 3.895 1 96.12 238 LEU A C 1
ATOM 1859 O O . LEU A 1 238 ? -3.686 -7.609 5.078 1 96.12 238 LEU A O 1
ATOM 1863 N N . ASN A 1 239 ? -3.398 -6.793 2.986 1 96.81 239 ASN A N 1
ATOM 1864 C CA . ASN A 1 239 ? -2.6 -5.656 3.43 1 96.81 239 ASN A CA 1
ATOM 1865 C C . ASN A 1 239 ? -3.412 -4.711 4.312 1 96.81 239 ASN A C 1
ATOM 1867 O O . ASN A 1 239 ? -4.555 -4.383 3.992 1 96.81 239 ASN A O 1
ATOM 1871 N N . VAL A 1 240 ? -2.863 -4.277 5.352 1 97.88 240 VAL A N 1
ATOM 1872 C CA . VAL A 1 240 ? -3.611 -3.545 6.367 1 97.88 240 VAL A CA 1
ATOM 1873 C C . VAL A 1 240 ? -4.199 -2.271 5.766 1 97.88 240 VAL A C 1
ATOM 1875 O O . VAL A 1 240 ? -5.305 -1.859 6.125 1 97.88 240 VAL A O 1
ATOM 1878 N N . ALA A 1 241 ? -3.469 -1.584 4.859 1 98.44 241 ALA A N 1
ATOM 1879 C CA . ALA A 1 241 ? -3.973 -0.358 4.246 1 98.44 241 ALA A CA 1
ATOM 1880 C C . ALA A 1 241 ? -5.16 -0.649 3.332 1 98.44 241 ALA A C 1
ATOM 1882 O O . ALA A 1 241 ? -6.109 0.135 3.27 1 98.44 241 ALA A O 1
ATOM 1883 N N . VAL A 1 242 ? -5.098 -1.781 2.639 1 98.44 242 VAL A N 1
ATOM 1884 C CA . VAL A 1 242 ? -6.207 -2.193 1.787 1 98.44 242 VAL A CA 1
ATOM 1885 C C . VAL A 1 242 ? -7.422 -2.527 2.648 1 98.44 242 VAL A C 1
ATOM 1887 O O . VAL A 1 242 ? -8.531 -2.064 2.373 1 98.44 242 VAL A O 1
ATOM 1890 N N . ALA A 1 243 ? -7.207 -3.312 3.713 1 98.31 243 ALA A N 1
ATOM 1891 C CA . ALA A 1 243 ? -8.289 -3.658 4.633 1 98.31 243 ALA A CA 1
ATOM 1892 C C . ALA A 1 243 ? -8.93 -2.402 5.215 1 98.31 243 ALA A C 1
ATOM 1894 O O . ALA A 1 243 ? -10.164 -2.305 5.289 1 98.31 243 ALA A O 1
ATOM 1895 N N . ALA A 1 244 ? -8.102 -1.479 5.625 1 98.62 244 ALA A N 1
ATOM 1896 C CA . ALA A 1 244 ? -8.594 -0.218 6.172 1 98.62 244 ALA A CA 1
ATOM 1897 C C . ALA A 1 244 ? -9.469 0.515 5.16 1 98.62 244 ALA A C 1
ATOM 1899 O O . ALA A 1 244 ? -10.531 1.037 5.516 1 98.62 244 ALA A O 1
ATOM 1900 N N . GLY A 1 245 ? -9 0.588 3.92 1 98.62 245 GLY A N 1
ATOM 1901 C CA . GLY A 1 245 ? -9.781 1.244 2.885 1 98.62 245 GLY A CA 1
ATOM 1902 C C . GLY A 1 245 ? -11.148 0.625 2.691 1 98.62 245 GLY A C 1
ATOM 1903 O O . GLY A 1 245 ? -12.156 1.336 2.617 1 98.62 245 GLY A O 1
ATOM 1904 N N . ILE A 1 246 ? -11.203 -0.71 2.615 1 98.31 246 ILE A N 1
ATOM 1905 C CA . ILE A 1 246 ? -12.453 -1.444 2.449 1 98.31 246 ILE A CA 1
ATOM 1906 C C . ILE A 1 246 ? -13.398 -1.115 3.598 1 98.31 246 ILE A C 1
ATOM 1908 O O . ILE A 1 246 ? -14.562 -0.779 3.373 1 98.31 246 ILE A O 1
ATOM 1912 N N . LEU A 1 247 ? -12.891 -1.13 4.836 1 98.44 247 LEU A N 1
ATOM 1913 C CA . LEU A 1 247 ? -13.719 -0.912 6.016 1 98.44 247 LEU A CA 1
ATOM 1914 C C . LEU A 1 247 ? -14.172 0.543 6.105 1 98.44 247 LEU A C 1
ATOM 1916 O O . LEU A 1 247 ? -15.328 0.822 6.426 1 98.44 247 LEU A O 1
ATOM 1920 N N . MET A 1 248 ? -13.289 1.49 5.836 1 98.62 248 MET A N 1
ATOM 1921 C CA . MET A 1 248 ? -13.617 2.908 5.945 1 98.62 248 MET A CA 1
ATOM 1922 C C . MET A 1 248 ? -14.758 3.273 4.992 1 98.62 248 MET A C 1
ATOM 1924 O O . MET A 1 248 ? -15.719 3.928 5.391 1 98.62 248 MET A O 1
ATOM 1928 N N . PHE A 1 249 ? -14.672 2.807 3.766 1 97.88 249 PHE A N 1
ATOM 1929 C CA . PHE A 1 249 ? -15.656 3.193 2.766 1 97.88 249 PHE A CA 1
ATOM 1930 C C . PHE A 1 249 ? -16.938 2.393 2.934 1 97.88 249 PHE A C 1
ATOM 1932 O O . PHE A 1 249 ? -18 2.803 2.461 1 97.88 249 PHE A O 1
ATOM 1939 N N . ALA A 1 250 ? -16.844 1.209 3.596 1 97.06 250 ALA A N 1
ATOM 1940 C CA . ALA A 1 250 ? -18.047 0.438 3.914 1 97.06 250 ALA A CA 1
ATOM 1941 C C . ALA A 1 250 ? -18.812 1.071 5.07 1 97.06 250 ALA A C 1
ATOM 1943 O O . ALA A 1 250 ? -20.047 1.054 5.09 1 97.06 250 ALA A O 1
ATOM 1944 N N . LEU A 1 251 ? -18.078 1.688 6.047 1 97.56 251 LEU A N 1
ATOM 1945 C CA . LEU A 1 251 ? -18.688 2.154 7.289 1 97.56 251 LEU A CA 1
ATOM 1946 C C . LEU A 1 251 ? -19.109 3.613 7.172 1 97.56 251 LEU A C 1
ATOM 1948 O O . LEU A 1 251 ? -20.062 4.043 7.844 1 97.56 251 LEU A O 1
ATOM 1952 N N . LYS A 1 252 ? -18.391 4.371 6.359 1 96.62 252 LYS A N 1
ATOM 1953 C CA . LYS A 1 252 ? -18.625 5.812 6.293 1 96.62 252 LYS A CA 1
ATOM 1954 C C . LYS A 1 252 ? -19.875 6.133 5.477 1 96.62 252 LYS A C 1
ATOM 1956 O O . LYS A 1 252 ? -20.031 5.629 4.363 1 96.62 252 LYS A O 1
ATOM 1961 N N . LYS A 1 253 ? -20.75 6.91 6.016 1 92.56 253 LYS A N 1
ATOM 1962 C CA . LYS A 1 253 ? -21.953 7.379 5.336 1 92.56 253 LYS A CA 1
ATOM 1963 C C . LYS A 1 253 ? -21.641 8.531 4.391 1 92.56 253 LYS A C 1
ATOM 1965 O O . LYS A 1 253 ? -20.922 9.461 4.754 1 92.56 253 LYS A O 1
ATOM 1970 N N . MET B 1 1 ? 28.125 -30.766 -0.53 1 78.69 1 MET B N 1
ATOM 1971 C CA . MET B 1 1 ? 29.109 -29.719 -0.753 1 78.69 1 MET B CA 1
ATOM 1972 C C . MET B 1 1 ? 28.453 -28.344 -0.761 1 78.69 1 MET B C 1
ATOM 1974 O O . MET B 1 1 ? 27.359 -28.172 -1.307 1 78.69 1 MET B O 1
ATOM 1978 N N . GLU B 1 2 ? 28.984 -27.469 0.036 1 91.19 2 GLU B N 1
ATOM 1979 C CA . GLU B 1 2 ? 28.484 -26.094 0.221 1 91.19 2 GLU B CA 1
ATOM 1980 C C . GLU B 1 2 ? 29.109 -25.156 -0.8 1 91.19 2 GLU B C 1
ATOM 1982 O O . GLU B 1 2 ? 30.312 -25.188 -1.048 1 91.19 2 GLU B O 1
ATOM 1987 N N . ILE B 1 3 ? 28.281 -24.438 -1.47 1 96.12 3 ILE B N 1
ATOM 1988 C CA . ILE B 1 3 ? 28.781 -23.422 -2.387 1 96.12 3 ILE B CA 1
ATOM 1989 C C . ILE B 1 3 ? 29.078 -22.141 -1.62 1 96.12 3 ILE B C 1
ATOM 1991 O O . ILE B 1 3 ? 28.172 -21.531 -1.036 1 96.12 3 ILE B O 1
ATOM 1995 N N . THR B 1 4 ? 30.312 -21.656 -1.669 1 95.06 4 THR B N 1
ATOM 1996 C CA . THR B 1 4 ? 30.703 -20.578 -0.766 1 95.06 4 THR B CA 1
ATOM 1997 C C . THR B 1 4 ? 31.172 -19.344 -1.553 1 95.06 4 THR B C 1
ATOM 1999 O O . THR B 1 4 ? 31.156 -18.234 -1.033 1 95.06 4 THR B O 1
ATOM 2002 N N . SER B 1 5 ? 31.594 -19.578 -2.777 1 93.5 5 SER B N 1
ATOM 2003 C CA . SER B 1 5 ? 32.188 -18.484 -3.545 1 93.5 5 SER B CA 1
ATOM 2004 C C . SER B 1 5 ? 31.156 -17.781 -4.402 1 93.5 5 SER B C 1
ATOM 2006 O O . SER B 1 5 ? 30.422 -18.422 -5.168 1 93.5 5 SER B O 1
ATOM 2008 N N . THR B 1 6 ? 31.188 -16.438 -4.348 1 94.69 6 THR B N 1
ATOM 2009 C CA . THR B 1 6 ? 30.281 -15.633 -5.16 1 94.69 6 THR B CA 1
ATOM 2010 C C . THR B 1 6 ? 30.688 -15.664 -6.625 1 94.69 6 THR B C 1
ATOM 2012 O O . THR B 1 6 ? 29.906 -15.289 -7.504 1 94.69 6 THR B O 1
ATOM 2015 N N . SER B 1 7 ? 31.906 -16.156 -6.875 1 94.5 7 SER B N 1
ATOM 2016 C CA . SER B 1 7 ? 32.406 -16.219 -8.25 1 94.5 7 SER B CA 1
ATOM 2017 C C . SER B 1 7 ? 32 -17.547 -8.906 1 94.5 7 SER B C 1
ATOM 2019 O O . SER B 1 7 ? 32.219 -17.734 -10.102 1 94.5 7 SER B O 1
ATOM 2021 N N . ASN B 1 8 ? 31.484 -18.406 -8.086 1 95.31 8 ASN B N 1
ATOM 2022 C CA . ASN B 1 8 ? 30.969 -19.656 -8.625 1 95.31 8 ASN B CA 1
ATOM 2023 C C . ASN B 1 8 ? 29.969 -19.422 -9.758 1 95.31 8 ASN B C 1
ATOM 2025 O O . ASN B 1 8 ? 29.109 -18.531 -9.656 1 95.31 8 ASN B O 1
ATOM 2029 N N . SER B 1 9 ? 30.094 -20.203 -10.844 1 96.56 9 SER B N 1
ATOM 2030 C CA . SER B 1 9 ? 29.266 -20.016 -12.031 1 96.56 9 SER B CA 1
ATOM 2031 C C . SER B 1 9 ? 27.781 -20.141 -11.703 1 96.56 9 SER B C 1
ATOM 2033 O O . SER B 1 9 ? 26.969 -19.406 -12.234 1 96.56 9 SER B O 1
ATOM 2035 N N . ARG B 1 10 ? 27.422 -21.062 -10.859 1 96.38 10 ARG B N 1
ATOM 2036 C CA . ARG B 1 10 ? 26.016 -21.234 -10.461 1 96.38 10 ARG B CA 1
ATOM 2037 C C . ARG B 1 10 ? 25.5 -20.016 -9.711 1 96.38 10 ARG B C 1
ATOM 2039 O O . ARG B 1 10 ? 24.359 -19.594 -9.914 1 96.38 10 ARG B O 1
ATOM 2046 N N . VAL B 1 11 ? 26.344 -19.531 -8.875 1 97.94 11 VAL B N 1
ATOM 2047 C CA . VAL B 1 11 ? 25.969 -18.359 -8.086 1 97.94 11 VAL B CA 1
ATOM 2048 C C . VAL B 1 11 ? 25.703 -17.188 -9.008 1 97.94 11 VAL B C 1
ATOM 2050 O O . VAL B 1 11 ? 24.734 -16.453 -8.82 1 97.94 11 VAL B O 1
ATOM 2053 N N . LYS B 1 12 ? 26.516 -17.031 -9.984 1 97.62 12 LYS B N 1
ATOM 2054 C CA . LYS B 1 12 ? 26.328 -15.969 -10.969 1 97.62 12 LYS B CA 1
ATOM 2055 C C . LYS B 1 12 ? 25 -16.141 -11.695 1 97.62 12 LYS B C 1
ATOM 2057 O O . LYS B 1 12 ? 24.297 -15.148 -11.945 1 97.62 12 LYS B O 1
ATOM 2062 N N . GLU B 1 13 ? 24.703 -17.328 -12.016 1 97.75 13 GLU B N 1
ATOM 2063 C CA . GLU B 1 13 ? 23.438 -17.609 -12.68 1 97.75 13 GLU B CA 1
ATOM 2064 C C . GLU B 1 13 ? 22.25 -17.297 -11.781 1 97.75 13 GLU B C 1
ATOM 2066 O O . GLU B 1 13 ? 21.266 -16.719 -12.234 1 97.75 13 GLU B O 1
ATOM 2071 N N . TRP B 1 14 ? 22.344 -17.688 -10.484 1 98.19 14 TRP B N 1
ATOM 2072 C CA . TRP B 1 14 ? 21.281 -17.359 -9.531 1 98.19 14 TRP B CA 1
ATOM 2073 C C . TRP B 1 14 ? 21.125 -15.844 -9.406 1 98.19 14 TRP B C 1
ATOM 2075 O O . TRP B 1 14 ? 20 -15.336 -9.406 1 98.19 14 TRP B O 1
ATOM 2085 N N . LYS B 1 15 ? 22.172 -15.109 -9.328 1 97.44 15 LYS B N 1
ATOM 2086 C CA . LYS B 1 15 ? 22.156 -13.656 -9.195 1 97.44 15 LYS B CA 1
ATOM 2087 C C . LYS B 1 15 ? 21.469 -12.992 -10.383 1 97.44 15 LYS B C 1
ATOM 2089 O O . LYS B 1 15 ? 20.734 -12.016 -10.219 1 97.44 15 LYS B O 1
ATOM 2094 N N . LYS B 1 16 ? 21.703 -13.547 -11.547 1 97.69 16 LYS B N 1
ATOM 2095 C CA . LYS B 1 16 ? 21.125 -13 -12.773 1 97.69 16 LYS B CA 1
ATOM 2096 C C . LYS B 1 16 ? 19.609 -13.109 -12.773 1 97.69 16 LYS B C 1
ATOM 2098 O O . LYS B 1 16 ? 18.938 -12.414 -13.531 1 97.69 16 LYS B O 1
ATOM 2103 N N . LEU B 1 17 ? 19.031 -13.969 -11.938 1 98.06 17 LEU B N 1
ATOM 2104 C CA . LEU B 1 17 ? 17.578 -14.125 -11.859 1 98.06 17 LEU B CA 1
ATOM 2105 C C . LEU B 1 17 ? 16.938 -12.883 -11.266 1 98.06 17 LEU B C 1
ATOM 2107 O O . LEU B 1 17 ? 15.711 -12.711 -11.352 1 98.06 17 LEU B O 1
ATOM 2111 N N . ASN B 1 18 ? 17.719 -12.008 -10.703 1 97.25 18 ASN B N 1
ATOM 2112 C CA . ASN B 1 18 ? 17.219 -10.734 -10.195 1 97.25 18 ASN B CA 1
ATOM 2113 C C . ASN B 1 18 ? 16.969 -9.742 -11.328 1 97.25 18 ASN B C 1
ATOM 2115 O O . ASN B 1 18 ? 16.328 -8.711 -11.125 1 97.25 18 ASN B O 1
ATOM 2119 N N . THR B 1 19 ? 17.422 -10.148 -12.547 1 96.81 19 THR B N 1
ATOM 2120 C CA . THR B 1 19 ? 17.188 -9.312 -13.719 1 96.81 19 THR B CA 1
ATOM 2121 C C . THR B 1 19 ? 16.203 -9.977 -14.672 1 96.81 19 THR B C 1
ATOM 2123 O O . THR B 1 19 ? 16.125 -11.203 -14.742 1 96.81 19 THR B O 1
ATOM 2126 N N . LYS B 1 20 ? 15.516 -9.164 -15.344 1 95.62 20 LYS B N 1
ATOM 2127 C CA . LYS B 1 20 ? 14.562 -9.68 -16.328 1 95.62 20 LYS B CA 1
ATOM 2128 C C . LYS B 1 20 ? 15.258 -10.539 -17.375 1 95.62 20 LYS B C 1
ATOM 2130 O O . LYS B 1 20 ? 14.781 -11.625 -17.703 1 95.62 20 LYS B O 1
ATOM 2135 N N . LYS B 1 21 ? 16.312 -10.031 -17.859 1 96.75 21 LYS B N 1
ATOM 2136 C CA . LYS B 1 21 ? 17.094 -10.75 -18.859 1 96.75 21 LYS B CA 1
ATOM 2137 C C . LYS B 1 21 ? 17.516 -12.125 -18.344 1 96.75 21 LYS B C 1
ATOM 2139 O O . LYS B 1 21 ? 17.422 -13.117 -19.062 1 96.75 21 LYS B O 1
ATOM 2144 N N . GLY B 1 22 ? 18 -12.148 -17.172 1 97.69 22 GLY B N 1
ATOM 2145 C CA . GLY B 1 22 ? 18.422 -13.406 -16.578 1 97.69 22 GLY B CA 1
ATOM 2146 C C . GLY B 1 22 ? 17.297 -14.414 -16.453 1 97.69 22 GLY B C 1
ATOM 2147 O O . GLY B 1 22 ? 17.469 -15.602 -16.719 1 97.69 22 GLY B O 1
ATOM 2148 N N . ARG B 1 23 ? 16.172 -14.016 -16.031 1 97.44 23 ARG B N 1
ATOM 2149 C CA . ARG B 1 23 ? 15 -14.883 -15.891 1 97.44 23 ARG B CA 1
ATOM 2150 C C . ARG B 1 23 ? 14.531 -15.398 -17.25 1 97.44 23 ARG B C 1
ATOM 2152 O O . ARG B 1 23 ? 14.203 -16.578 -17.375 1 97.44 23 ARG B O 1
ATOM 2159 N N . LYS B 1 24 ? 14.484 -14.547 -18.219 1 95.12 24 LYS B N 1
ATOM 2160 C CA . LYS B 1 24 ? 14.07 -14.953 -19.562 1 95.12 24 LYS B CA 1
ATOM 2161 C C . LYS B 1 24 ? 15.031 -15.992 -20.141 1 95.12 24 LYS B C 1
ATOM 2163 O O . LYS B 1 24 ? 14.602 -16.953 -20.766 1 95.12 24 LYS B O 1
ATOM 2168 N N . LYS B 1 25 ? 16.297 -15.766 -19.922 1 97 25 LYS B N 1
ATOM 2169 C CA . LYS B 1 25 ? 17.312 -16.672 -20.453 1 97 25 LYS B CA 1
ATOM 2170 C C . LYS B 1 25 ? 17.219 -18.047 -19.812 1 97 25 LYS B C 1
ATOM 2172 O O . LYS B 1 25 ? 17.375 -19.062 -20.484 1 97 25 LYS B O 1
ATOM 2177 N N . GLN B 1 26 ? 16.953 -18.031 -18.547 1 97.19 26 GLN B N 1
ATOM 2178 C CA . GLN B 1 26 ? 16.984 -19.297 -17.812 1 97.19 26 GLN B CA 1
ATOM 2179 C C . GLN B 1 26 ? 15.578 -19.891 -17.672 1 97.19 26 GLN B C 1
ATOM 2181 O O . GLN B 1 26 ? 15.422 -21.047 -17.281 1 97.19 26 GLN B O 1
ATOM 2186 N N . ASN B 1 27 ? 14.594 -19.109 -17.938 1 96.62 27 ASN B N 1
ATOM 2187 C CA . ASN B 1 27 ? 13.195 -19.484 -17.734 1 96.62 27 ASN B CA 1
ATOM 2188 C C . ASN B 1 27 ? 12.945 -19.922 -16.297 1 96.62 27 ASN B C 1
ATOM 2190 O O . ASN B 1 27 ? 12.328 -20.969 -16.062 1 96.62 27 ASN B O 1
ATOM 2194 N N . LYS B 1 28 ? 13.547 -19.125 -15.367 1 97.88 28 LYS B N 1
ATOM 2195 C CA . LYS B 1 28 ? 13.422 -19.375 -13.93 1 97.88 28 LYS B CA 1
ATOM 2196 C C . LYS B 1 28 ? 13.328 -18.062 -13.148 1 97.88 28 LYS B C 1
ATOM 2198 O O . LYS B 1 28 ? 13.625 -17 -13.688 1 97.88 28 LYS B O 1
ATOM 2203 N N . TYR B 1 29 ? 12.836 -18.156 -11.953 1 98 29 TYR B N 1
ATOM 2204 C CA . TYR B 1 29 ? 12.883 -17.031 -11.031 1 98 29 TYR B CA 1
ATOM 2205 C C . TYR B 1 29 ? 13.172 -17.5 -9.609 1 98 29 TYR B C 1
ATOM 2207 O O . TYR B 1 29 ? 13.164 -18.703 -9.328 1 98 29 TYR B O 1
ATOM 2215 N N . ILE B 1 30 ? 13.477 -16.531 -8.766 1 98.06 30 ILE B N 1
ATOM 2216 C CA . ILE B 1 30 ? 13.977 -16.875 -7.441 1 98.06 30 ILE B CA 1
ATOM 2217 C C . ILE B 1 30 ? 12.969 -16.438 -6.379 1 98.06 30 ILE B C 1
ATOM 2219 O O . ILE B 1 30 ? 12.383 -15.359 -6.477 1 98.06 30 ILE B O 1
ATOM 2223 N N . LEU B 1 31 ? 12.664 -17.344 -5.504 1 98.25 31 LEU B N 1
ATOM 2224 C CA . LEU B 1 31 ? 11.914 -17.062 -4.285 1 98.25 31 LEU B CA 1
ATOM 2225 C C . LEU B 1 31 ? 12.859 -16.797 -3.115 1 98.25 31 LEU B C 1
ATOM 2227 O O . LEU B 1 31 ? 13.734 -17.625 -2.83 1 98.25 31 LEU B O 1
ATOM 2231 N N . ASP B 1 32 ? 12.688 -15.695 -2.541 1 97.5 32 ASP B N 1
ATOM 2232 C CA . ASP B 1 32 ? 13.523 -15.297 -1.409 1 97.5 32 ASP B CA 1
ATOM 2233 C C . ASP B 1 32 ? 12.727 -15.312 -0.107 1 97.5 32 ASP B C 1
ATOM 2235 O O . ASP B 1 32 ? 11.836 -14.492 0.089 1 97.5 32 ASP B O 1
ATOM 2239 N N . GLY B 1 33 ? 13.086 -16.297 0.743 1 96.62 33 GLY B N 1
ATOM 2240 C CA . GLY B 1 33 ? 12.445 -16.312 2.047 1 96.62 33 GLY B CA 1
ATOM 2241 C C . GLY B 1 33 ? 11.617 -17.578 2.275 1 96.62 33 GLY B C 1
ATOM 2242 O O . GLY B 1 33 ? 11.039 -18.125 1.336 1 96.62 33 GLY B O 1
ATOM 2243 N N . LEU B 1 34 ? 11.469 -17.906 3.537 1 96.62 34 LEU B N 1
ATOM 2244 C CA . LEU B 1 34 ? 10.82 -19.141 3.971 1 96.62 34 LEU B CA 1
ATOM 2245 C C . LEU B 1 34 ? 9.352 -19.172 3.564 1 96.62 34 LEU B C 1
ATOM 2247 O O . LEU B 1 34 ? 8.867 -20.156 3.02 1 96.62 34 LEU B O 1
ATOM 2251 N N . HIS B 1 35 ? 8.688 -18.078 3.717 1 95.31 35 HIS B N 1
ATOM 2252 C CA . HIS B 1 35 ? 7.254 -18.031 3.471 1 95.31 35 HIS B CA 1
ATOM 2253 C C . HIS B 1 35 ? 6.93 -18.344 2.014 1 95.31 35 HIS B C 1
ATOM 2255 O O . HIS B 1 35 ? 6.07 -19.188 1.731 1 95.31 35 HIS B O 1
ATOM 2261 N N . LEU B 1 36 ? 7.621 -17.75 1.108 1 96.88 36 LEU B N 1
ATOM 2262 C CA . LEU B 1 36 ? 7.375 -17.938 -0.316 1 96.88 36 LEU B CA 1
ATOM 2263 C C . LEU B 1 36 ? 7.73 -19.359 -0.743 1 96.88 36 LEU B C 1
ATOM 2265 O O . LEU B 1 36 ? 7.004 -19.984 -1.518 1 96.88 36 LEU B O 1
ATOM 2269 N N . VAL B 1 37 ? 8.805 -19.812 -0.227 1 97.44 37 VAL B N 1
ATOM 2270 C CA . VAL B 1 37 ? 9.234 -21.172 -0.56 1 97.44 37 VAL B CA 1
ATOM 2271 C C . VAL B 1 37 ? 8.195 -22.172 -0.067 1 97.44 37 VAL B C 1
ATOM 2273 O O . VAL B 1 37 ? 7.789 -23.078 -0.812 1 97.44 37 VAL B O 1
ATOM 2276 N N . LYS B 1 38 ? 7.746 -21.984 1.144 1 96.19 38 LYS B N 1
ATOM 2277 C CA . LYS B 1 38 ? 6.734 -22.859 1.72 1 96.19 38 LYS B CA 1
ATOM 2278 C C . LYS B 1 38 ? 5.457 -22.844 0.887 1 96.19 38 LYS B C 1
ATOM 2280 O O . LYS B 1 38 ? 4.895 -23.906 0.59 1 96.19 38 LYS B O 1
ATOM 2285 N N . GLU B 1 39 ? 5.02 -21.688 0.524 1 95.5 39 GLU B N 1
ATOM 2286 C CA . GLU B 1 39 ? 3.799 -21.547 -0.266 1 95.5 39 GLU B CA 1
ATOM 2287 C C . GLU B 1 39 ? 3.943 -22.234 -1.623 1 95.5 39 GLU B C 1
ATOM 2289 O O . GLU B 1 39 ? 3.008 -22.891 -2.1 1 95.5 39 GLU B O 1
ATOM 2294 N N . ALA B 1 40 ? 5.074 -22.078 -2.227 1 96.75 40 ALA B N 1
ATOM 2295 C CA . ALA B 1 40 ? 5.316 -22.703 -3.525 1 96.75 40 ALA B CA 1
ATOM 2296 C C . ALA B 1 40 ? 5.266 -24.219 -3.428 1 96.75 40 ALA B C 1
ATOM 2298 O O . ALA B 1 40 ? 4.641 -24.875 -4.258 1 96.75 40 ALA B O 1
ATOM 2299 N N . LEU B 1 41 ? 5.879 -24.719 -2.426 1 96.12 41 LEU B N 1
ATOM 2300 C CA . LEU B 1 41 ? 5.914 -26.172 -2.225 1 96.12 41 LEU B CA 1
ATOM 2301 C C . LEU B 1 41 ? 4.523 -26.703 -1.903 1 96.12 41 LEU B C 1
ATOM 2303 O O . LEU B 1 41 ? 4.121 -27.75 -2.43 1 96.12 41 LEU B O 1
ATOM 2307 N N . LYS B 1 42 ? 3.836 -26 -1.07 1 93.81 42 LYS B N 1
ATOM 2308 C CA . LYS B 1 42 ? 2.473 -26.406 -0.724 1 93.81 42 LYS B CA 1
ATOM 2309 C C . LYS B 1 42 ? 1.578 -26.422 -1.959 1 93.81 42 LYS B C 1
ATOM 2311 O O . LYS B 1 42 ? 0.68 -27.266 -2.062 1 93.81 42 LYS B O 1
ATOM 2316 N N . ALA B 1 43 ? 1.816 -25.531 -2.859 1 93.88 43 ALA B N 1
ATOM 2317 C CA . ALA B 1 43 ? 1.014 -25.422 -4.074 1 93.88 43 ALA B CA 1
ATOM 2318 C C . ALA B 1 43 ? 1.515 -26.375 -5.152 1 93.88 43 ALA B C 1
ATOM 2320 O O . ALA B 1 43 ? 1.059 -26.328 -6.297 1 93.88 43 ALA B O 1
ATOM 2321 N N . ASN B 1 44 ? 2.562 -27.188 -4.816 1 93.06 44 ASN B N 1
ATOM 2322 C CA . ASN B 1 44 ? 3.145 -28.203 -5.691 1 93.06 44 ASN B CA 1
ATOM 2323 C C . ASN B 1 44 ? 3.771 -27.578 -6.934 1 93.06 44 ASN B C 1
ATOM 2325 O O . ASN B 1 44 ? 3.684 -28.125 -8.031 1 93.06 44 ASN B O 1
ATOM 2329 N N . LYS B 1 45 ? 4.25 -26.359 -6.746 1 92.75 45 LYS B N 1
ATOM 2330 C CA . LYS B 1 45 ? 5.043 -25.781 -7.824 1 92.75 45 LYS B CA 1
ATOM 2331 C C . LYS B 1 45 ? 6.398 -26.469 -7.941 1 92.75 45 LYS B C 1
ATOM 2333 O O . LYS B 1 45 ? 6.914 -27.016 -6.961 1 92.75 45 LYS B O 1
ATOM 2338 N N . LYS B 1 46 ? 6.879 -26.422 -9.086 1 91.94 46 LYS B N 1
ATOM 2339 C CA . LYS B 1 46 ? 8.156 -27.094 -9.328 1 91.94 46 LYS B CA 1
ATOM 2340 C C . LYS B 1 46 ? 9.32 -26.234 -8.836 1 91.94 46 LYS B C 1
ATOM 2342 O O . LYS B 1 46 ? 9.844 -25.391 -9.578 1 91.94 46 LYS B O 1
ATOM 2347 N N . VAL B 1 47 ? 9.766 -26.469 -7.668 1 96.19 47 VAL B N 1
ATOM 2348 C CA . VAL B 1 47 ? 10.984 -25.875 -7.133 1 96.19 47 VAL B CA 1
ATOM 2349 C C . VAL B 1 47 ? 12.188 -26.75 -7.492 1 96.19 47 VAL B C 1
ATOM 2351 O O . VAL B 1 47 ? 12.398 -27.797 -6.891 1 96.19 47 VAL B O 1
ATOM 2354 N N . GLU B 1 48 ? 12.93 -26.266 -8.414 1 97.06 48 GLU B N 1
ATOM 2355 C CA . GLU B 1 48 ? 14.031 -27.062 -8.938 1 97.06 48 GLU B CA 1
ATOM 2356 C C . GLU B 1 48 ? 15.172 -27.172 -7.922 1 97.06 48 GLU B C 1
ATOM 2358 O O . GLU B 1 48 ? 15.75 -28.234 -7.738 1 97.06 48 GLU B O 1
ATOM 2363 N N . GLU B 1 49 ? 15.477 -26.078 -7.344 1 98.06 49 GLU B N 1
ATOM 2364 C CA . GLU B 1 49 ? 16.562 -26.016 -6.367 1 98.06 49 GLU B CA 1
ATOM 2365 C C . GLU B 1 49 ? 16.125 -25.25 -5.113 1 98.06 49 GLU B C 1
ATOM 2367 O O . GLU B 1 49 ? 15.422 -24.25 -5.203 1 98.06 49 GLU B O 1
ATOM 2372 N N . LEU B 1 50 ? 16.5 -25.828 -4.035 1 97.81 50 LEU B N 1
ATOM 2373 C CA . LEU B 1 50 ? 16.375 -25.172 -2.738 1 97.81 50 LEU B CA 1
ATOM 2374 C C . LEU B 1 50 ? 17.734 -24.812 -2.168 1 97.81 50 LEU B C 1
ATOM 2376 O O . LEU B 1 50 ? 18.547 -25.703 -1.887 1 97.81 50 LEU B O 1
ATOM 2380 N N . LEU B 1 51 ? 18.016 -23.516 -2.037 1 98.31 51 LEU B N 1
ATOM 2381 C CA . LEU B 1 51 ? 19.281 -23.031 -1.51 1 98.31 51 LEU B CA 1
ATOM 2382 C C . LEU B 1 51 ? 19.141 -22.656 -0.039 1 98.31 51 LEU B C 1
ATOM 2384 O O . LEU B 1 51 ? 18.281 -21.844 0.323 1 98.31 51 LEU B O 1
ATOM 2388 N N . ILE B 1 52 ? 20.078 -23.188 0.804 1 97.81 52 ILE B N 1
ATOM 2389 C CA . ILE B 1 52 ? 19.922 -22.969 2.238 1 97.81 52 ILE B CA 1
ATOM 2390 C C . ILE B 1 52 ? 21.281 -22.688 2.867 1 97.81 52 ILE B C 1
ATOM 2392 O O . ILE B 1 52 ? 22.297 -23.266 2.465 1 97.81 52 ILE B O 1
ATOM 2396 N N . THR B 1 53 ? 21.25 -21.797 3.795 1 97.56 53 THR B N 1
ATOM 2397 C CA . THR B 1 53 ? 22.453 -21.547 4.57 1 97.56 53 THR B CA 1
ATOM 2398 C C . THR B 1 53 ? 22.516 -22.438 5.805 1 97.56 53 THR B C 1
ATOM 2400 O O . THR B 1 53 ? 21.484 -22.969 6.23 1 97.56 53 THR B O 1
ATOM 2403 N N . SER B 1 54 ? 23.672 -22.531 6.414 1 94.19 54 SER B N 1
ATOM 2404 C CA . SER B 1 54 ? 23.859 -23.359 7.602 1 94.19 54 SER B CA 1
ATOM 2405 C C . SER B 1 54 ? 23.109 -22.781 8.805 1 94.19 54 SER B C 1
ATOM 2407 O O . SER B 1 54 ? 22.766 -23.5 9.734 1 94.19 54 SER B O 1
ATOM 2409 N N . LYS B 1 55 ? 22.828 -21.547 8.727 1 92.56 55 LYS B N 1
ATOM 2410 C CA . LYS B 1 55 ? 22.203 -20.875 9.859 1 92.56 55 LYS B CA 1
ATOM 2411 C C . LYS B 1 55 ? 20.688 -20.984 9.781 1 92.56 55 LYS B C 1
ATOM 2413 O O . LYS B 1 55 ? 19.984 -20.641 10.742 1 92.56 55 LYS B O 1
ATOM 2418 N N . PHE B 1 56 ? 20.328 -21.469 8.672 1 93.81 56 PHE B N 1
ATOM 2419 C CA . PHE B 1 56 ? 18.875 -21.578 8.531 1 93.81 56 PHE B CA 1
ATOM 2420 C C . PHE B 1 56 ? 18.344 -22.734 9.375 1 93.81 56 PHE B C 1
ATOM 2422 O O . PHE B 1 56 ? 18.703 -23.891 9.156 1 93.81 56 PHE B O 1
ATOM 2429 N N . GLU B 1 57 ? 17.344 -22.438 10.312 1 91.38 57 GLU B N 1
ATOM 2430 C CA . GLU B 1 57 ? 16.969 -23.422 11.32 1 91.38 57 GLU B CA 1
ATOM 2431 C C . GLU B 1 57 ? 15.523 -23.875 11.148 1 91.38 57 GLU B C 1
ATOM 2433 O O . GLU B 1 57 ? 14.969 -24.562 12.008 1 91.38 57 GLU B O 1
ATOM 2438 N N . HIS B 1 58 ? 14.898 -23.594 10.133 1 90.62 58 HIS B N 1
ATOM 2439 C CA . HIS B 1 58 ? 13.469 -23.891 10.016 1 90.62 58 HIS B CA 1
ATOM 2440 C C . HIS B 1 58 ? 13.203 -24.906 8.914 1 90.62 58 HIS B C 1
ATOM 2442 O O . HIS B 1 58 ? 12.141 -24.891 8.297 1 90.62 58 HIS B O 1
ATOM 2448 N N . LEU B 1 59 ? 14.18 -25.766 8.594 1 88.88 59 LEU B N 1
ATOM 2449 C CA . LEU B 1 59 ? 14.039 -26.766 7.531 1 88.88 59 LEU B CA 1
ATOM 2450 C C . LEU B 1 59 ? 12.938 -27.766 7.867 1 88.88 59 LEU B C 1
ATOM 2452 O O . LEU B 1 59 ? 12.281 -28.281 6.969 1 88.88 59 LEU B O 1
ATOM 2456 N N . ASN B 1 60 ? 12.734 -27.969 9.125 1 89.69 60 ASN B N 1
ATOM 2457 C CA . ASN B 1 60 ? 11.727 -28.922 9.578 1 89.69 60 ASN B CA 1
ATOM 2458 C C . ASN B 1 60 ? 10.32 -28.438 9.25 1 89.69 60 ASN B C 1
ATOM 2460 O O . ASN B 1 60 ? 9.367 -29.234 9.281 1 89.69 60 ASN B O 1
ATOM 2464 N N . GLU B 1 61 ? 10.18 -27.234 8.938 1 90.19 61 GLU B N 1
ATOM 2465 C CA . GLU B 1 61 ? 8.875 -26.641 8.633 1 90.19 61 GLU B CA 1
ATOM 2466 C C . GLU B 1 61 ? 8.508 -26.844 7.168 1 90.19 61 GLU B C 1
ATOM 2468 O O . GLU B 1 61 ? 7.41 -26.469 6.738 1 90.19 61 GLU B O 1
ATOM 2473 N N . ILE B 1 62 ? 9.398 -27.422 6.461 1 92.5 62 ILE B N 1
ATOM 2474 C CA . ILE B 1 62 ? 9.188 -27.516 5.02 1 92.5 62 ILE B CA 1
ATOM 2475 C C . ILE B 1 62 ? 9.234 -28.969 4.578 1 92.5 62 ILE B C 1
ATOM 2477 O O . ILE B 1 62 ? 10.094 -29.734 5.023 1 92.5 62 ILE B O 1
ATOM 2481 N N . GLU B 1 63 ? 8.273 -29.344 3.832 1 92.69 63 GLU B N 1
ATOM 2482 C CA . GLU B 1 63 ? 8.312 -30.641 3.162 1 92.69 63 GLU B CA 1
ATOM 2483 C C . GLU B 1 63 ? 8.961 -30.531 1.784 1 92.69 63 GLU B C 1
ATOM 2485 O O . GLU B 1 63 ? 8.383 -29.953 0.864 1 92.69 63 GLU B O 1
ATOM 2490 N N . ILE B 1 64 ? 10.016 -31.156 1.636 1 93.62 64 ILE B N 1
ATOM 2491 C CA . ILE B 1 64 ? 10.797 -31.031 0.409 1 93.62 64 ILE B CA 1
ATOM 2492 C C . ILE B 1 64 ? 10.555 -32.25 -0.487 1 93.62 64 ILE B C 1
ATOM 2494 O O . ILE B 1 64 ? 10.891 -33.375 -0.116 1 93.62 64 ILE B O 1
ATOM 2498 N N . PRO B 1 65 ? 10.07 -31.969 -1.602 1 94 65 PRO B N 1
ATOM 2499 C CA . PRO B 1 65 ? 9.883 -33.062 -2.537 1 94 65 PRO B CA 1
ATOM 2500 C C . PRO B 1 65 ? 11.195 -33.719 -2.953 1 94 65 PRO B C 1
ATOM 2502 O O . PRO B 1 65 ? 12.242 -33.062 -2.969 1 94 65 PRO B O 1
ATOM 2505 N N . ASP B 1 66 ? 11.102 -34.938 -3.389 1 92.94 66 ASP B N 1
ATOM 2506 C CA . ASP B 1 66 ? 12.281 -35.719 -3.768 1 92.94 66 ASP B CA 1
ATOM 2507 C C . ASP B 1 66 ? 12.977 -35.094 -4.98 1 92.94 66 ASP B C 1
ATOM 2509 O O . ASP B 1 66 ? 14.203 -35.188 -5.113 1 92.94 66 ASP B O 1
ATOM 2513 N N . GLU B 1 67 ? 12.211 -34.5 -5.785 1 93.12 67 GLU B N 1
ATOM 2514 C CA . GLU B 1 67 ? 12.75 -34 -7.039 1 93.12 67 GLU B CA 1
ATOM 2515 C C . GLU B 1 67 ? 13.484 -32.688 -6.824 1 93.12 67 GLU B C 1
ATOM 2517 O O . GLU B 1 67 ? 14.195 -32.219 -7.711 1 93.12 67 GLU B O 1
ATOM 2522 N N . THR B 1 68 ? 13.297 -32.062 -5.711 1 95.31 68 THR B N 1
ATOM 2523 C CA . THR B 1 68 ? 13.938 -30.781 -5.418 1 95.31 68 THR B CA 1
ATOM 2524 C C . THR B 1 68 ? 15.375 -30.984 -4.949 1 95.31 68 THR B C 1
ATOM 2526 O O . THR B 1 68 ? 15.617 -31.734 -3.992 1 95.31 68 THR B O 1
ATOM 2529 N N . LYS B 1 69 ? 16.312 -30.422 -5.609 1 96.5 69 LYS B N 1
ATOM 2530 C CA . LYS B 1 69 ? 17.719 -30.484 -5.211 1 96.5 69 LYS B CA 1
ATOM 2531 C C . LYS B 1 69 ? 18.031 -29.484 -4.098 1 96.5 69 LYS B C 1
ATOM 2533 O O . LYS B 1 69 ? 17.75 -28.281 -4.238 1 96.5 69 LYS B O 1
ATOM 2538 N N . VAL B 1 70 ? 18.531 -29.969 -3.045 1 96.38 70 VAL B N 1
ATOM 2539 C CA . VAL B 1 70 ? 18.891 -29.094 -1.93 1 96.38 70 VAL B CA 1
ATOM 2540 C C . VAL B 1 70 ? 20.375 -28.766 -1.991 1 96.38 70 VAL B C 1
ATOM 2542 O O . VAL B 1 70 ? 21.219 -29.656 -2.059 1 96.38 70 VAL B O 1
ATOM 2545 N N . ILE B 1 71 ? 20.672 -27.484 -1.967 1 97.56 71 ILE B N 1
ATOM 2546 C CA . ILE B 1 71 ? 22.047 -27.031 -2.082 1 97.56 71 ILE B CA 1
ATOM 2547 C C . ILE B 1 71 ? 22.391 -26.141 -0.899 1 97.56 71 ILE B C 1
ATOM 2549 O O . ILE B 1 71 ? 21.672 -25.188 -0.602 1 97.56 71 ILE B O 1
ATOM 2553 N N . MET B 1 72 ? 23.469 -26.438 -0.258 1 97.75 72 MET B N 1
ATOM 2554 C CA . MET B 1 72 ? 23.953 -25.594 0.825 1 97.75 72 MET B CA 1
ATOM 2555 C C . MET B 1 72 ? 24.797 -24.438 0.277 1 97.75 72 MET B C 1
ATOM 2557 O O . MET B 1 72 ? 25.625 -24.641 -0.606 1 97.75 72 MET B O 1
ATOM 2561 N N . ILE B 1 73 ? 24.516 -23.219 0.813 1 98.25 73 ILE B N 1
ATOM 2562 C CA . ILE B 1 73 ? 25.266 -22.062 0.362 1 98.25 73 ILE B CA 1
ATOM 2563 C C . ILE B 1 73 ? 25.781 -21.281 1.569 1 98.25 73 ILE B C 1
ATOM 2565 O O . ILE B 1 73 ? 25.25 -21.406 2.674 1 98.25 73 ILE B O 1
ATOM 2569 N N . SER B 1 74 ? 26.828 -20.438 1.376 1 97.62 74 SER B N 1
ATOM 2570 C CA . SER B 1 74 ? 27.375 -19.594 2.445 1 97.62 74 SER B CA 1
ATOM 2571 C C . SER B 1 74 ? 26.5 -18.359 2.664 1 97.62 74 SER B C 1
ATOM 2573 O O . SER B 1 74 ? 25.656 -18.031 1.829 1 97.62 74 SER B O 1
ATOM 2575 N N . GLU B 1 75 ? 26.766 -17.703 3.791 1 96.62 75 GLU B N 1
ATOM 2576 C CA . GLU B 1 75 ? 26.078 -16.438 4.07 1 96.62 75 GLU B CA 1
ATOM 2577 C C . GLU B 1 75 ? 26.422 -15.383 3.025 1 96.62 75 GLU B C 1
ATOM 2579 O O . GLU B 1 75 ? 25.562 -14.562 2.656 1 96.62 75 GLU B O 1
ATOM 2584 N N . GLU B 1 76 ? 27.594 -15.398 2.623 1 96.69 76 GLU B N 1
ATOM 2585 C CA . GLU B 1 76 ? 28.047 -14.445 1.611 1 96.69 76 GLU B CA 1
ATOM 2586 C C . GLU B 1 76 ? 27.281 -14.641 0.3 1 96.69 76 GLU B C 1
ATOM 2588 O O . GLU B 1 76 ? 26.844 -13.664 -0.315 1 96.69 76 GLU B O 1
ATOM 2593 N N . VAL B 1 77 ? 27.156 -15.867 -0.082 1 97.69 77 VAL B N 1
ATOM 2594 C CA . VAL B 1 77 ? 26.406 -16.188 -1.293 1 97.69 77 VAL B CA 1
ATOM 2595 C C . VAL B 1 77 ? 24.953 -15.781 -1.116 1 97.69 77 VAL B C 1
ATOM 2597 O O . VAL B 1 77 ? 24.359 -15.18 -2.012 1 97.69 77 VAL B O 1
ATOM 2600 N N . SER B 1 78 ? 24.406 -16.109 0.031 1 97.88 78 SER B N 1
ATOM 2601 C CA . SER B 1 78 ? 23.031 -15.734 0.363 1 97.88 78 SER B CA 1
ATOM 2602 C C . SER B 1 78 ? 22.828 -14.242 0.188 1 97.88 78 SER B C 1
ATOM 2604 O O . SER B 1 78 ? 21.875 -13.82 -0.472 1 97.88 78 SER B O 1
ATOM 2606 N N . LYS B 1 79 ? 23.672 -13.438 0.653 1 96.81 79 LYS B N 1
ATOM 2607 C CA . LYS B 1 79 ? 23.562 -11.984 0.566 1 96.81 79 LYS B CA 1
ATOM 2608 C C . LYS B 1 79 ? 23.688 -11.508 -0.878 1 96.81 79 LYS B C 1
ATOM 2610 O O . LYS B 1 79 ? 23.031 -10.547 -1.282 1 96.81 79 LYS B O 1
ATOM 2615 N N . SER B 1 80 ? 24.469 -12.195 -1.578 1 96.88 80 SER B N 1
ATOM 2616 C CA . SER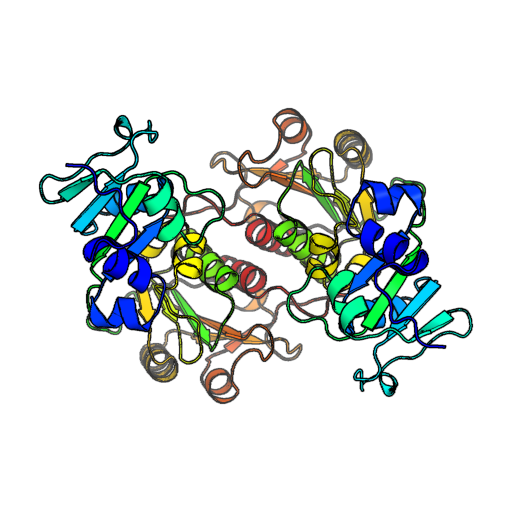 B 1 80 ? 24.75 -11.781 -2.945 1 96.88 80 SER B CA 1
ATOM 2617 C C . SER B 1 80 ? 23.562 -12.031 -3.863 1 96.88 80 SER B C 1
ATOM 2619 O O . SER B 1 80 ? 23.359 -11.305 -4.84 1 96.88 80 SER B O 1
ATOM 2621 N N . ILE B 1 81 ? 22.781 -13.047 -3.572 1 97.19 81 ILE B N 1
ATOM 2622 C CA . ILE B 1 81 ? 21.719 -13.391 -4.508 1 97.19 81 ILE B CA 1
ATOM 2623 C C . ILE B 1 81 ? 20.391 -12.797 -4.023 1 97.19 81 ILE B C 1
ATOM 2625 O O . ILE B 1 81 ? 19.406 -12.781 -4.762 1 97.19 81 ILE B O 1
ATOM 2629 N N . SER B 1 82 ? 20.391 -12.289 -2.799 1 96.62 82 SER B N 1
ATOM 2630 C CA . SER B 1 82 ? 19.156 -11.75 -2.223 1 96.62 82 SER B CA 1
ATOM 2631 C C . SER B 1 82 ? 18.969 -10.281 -2.611 1 96.62 82 SER B C 1
ATOM 2633 O O . SER B 1 82 ? 19.938 -9.547 -2.766 1 96.62 82 SER B O 1
ATOM 2635 N N . GLU B 1 83 ? 17.719 -9.914 -2.783 1 92.31 83 GLU B N 1
ATOM 2636 C CA . GLU B 1 83 ? 17.391 -8.508 -2.99 1 92.31 83 GLU B CA 1
ATOM 2637 C C . GLU B 1 83 ? 16.984 -7.832 -1.68 1 92.31 83 GLU B C 1
ATOM 2639 O O . GLU B 1 83 ? 16.656 -6.645 -1.66 1 92.31 83 GLU B O 1
ATOM 2644 N N . THR B 1 84 ? 17.016 -8.586 -0.595 1 91.38 84 THR B N 1
ATOM 2645 C CA . THR B 1 84 ? 16.688 -8.016 0.707 1 91.38 84 THR B CA 1
ATOM 2646 C C . THR B 1 84 ? 17.953 -7.719 1.508 1 91.38 84 THR B C 1
ATOM 2648 O O . THR B 1 84 ? 19 -8.305 1.2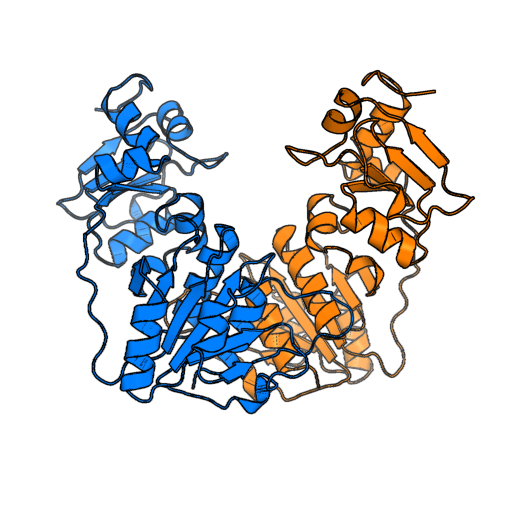57 1 91.38 84 THR B O 1
ATOM 2651 N N . GLN B 1 85 ? 17.812 -6.781 2.441 1 88.88 85 GLN B N 1
ATOM 2652 C CA . GLN B 1 85 ? 18.969 -6.391 3.246 1 88.88 85 GLN B CA 1
ATOM 2653 C C . GLN B 1 85 ? 19.344 -7.488 4.242 1 88.88 85 GLN B C 1
ATOM 2655 O O . GLN B 1 85 ? 20.516 -7.633 4.602 1 88.88 85 GLN B O 1
ATOM 2660 N N . THR B 1 86 ? 18.375 -8.266 4.66 1 91.25 86 THR B N 1
ATOM 2661 C CA . THR B 1 86 ? 18.609 -9.312 5.645 1 91.25 86 THR B CA 1
ATOM 2662 C C . THR B 1 86 ? 17.953 -10.617 5.203 1 91.25 86 THR B C 1
ATOM 2664 O O . THR B 1 86 ? 16.906 -11.008 5.723 1 91.25 86 THR B O 1
ATOM 2667 N N . PRO B 1 87 ? 18.656 -11.273 4.344 1 95.19 87 PRO B N 1
ATOM 2668 C CA . PRO B 1 87 ? 18.062 -12.516 3.848 1 95.19 87 PRO B CA 1
ATOM 2669 C C . PRO B 1 87 ? 17.859 -13.555 4.949 1 95.19 87 PRO B C 1
ATOM 2671 O O . PRO B 1 87 ? 18.656 -13.617 5.895 1 95.19 87 PRO B O 1
ATOM 2674 N N . GLN B 1 88 ? 16.859 -14.383 4.797 1 95.56 88 GLN B N 1
ATOM 2675 C CA . GLN B 1 88 ? 16.516 -15.383 5.801 1 95.56 88 GLN B CA 1
ATOM 2676 C C . GLN B 1 88 ? 17.344 -16.656 5.629 1 95.56 88 GLN B C 1
ATOM 2678 O O . GLN B 1 88 ? 17.312 -17.547 6.477 1 95.56 88 GLN B O 1
ATOM 2683 N N . GLY B 1 89 ? 18.078 -16.734 4.496 1 97.06 89 GLY B N 1
ATOM 2684 C CA . GLY B 1 89 ? 18.969 -17.859 4.281 1 97.06 89 GLY B CA 1
ATOM 2685 C C . GLY B 1 89 ? 18.297 -19.031 3.57 1 97.06 89 GLY B C 1
ATOM 2686 O O . GLY B 1 89 ? 18.781 -20.156 3.646 1 97.06 89 GLY B O 1
ATOM 2687 N N . ILE B 1 90 ? 17.25 -18.828 2.957 1 98.12 90 ILE B N 1
ATOM 2688 C CA . ILE B 1 90 ? 16.578 -19.844 2.158 1 98.12 90 ILE B CA 1
ATOM 2689 C C . ILE B 1 90 ? 16.047 -19.234 0.867 1 98.12 90 ILE B C 1
ATOM 2691 O O . ILE B 1 90 ? 15.492 -18.125 0.881 1 98.12 90 ILE B O 1
ATOM 2695 N N . PHE B 1 91 ? 16.234 -19.953 -0.241 1 98.38 91 PHE B N 1
ATOM 2696 C CA . PHE B 1 91 ? 15.781 -19.516 -1.558 1 98.38 91 PHE B CA 1
ATOM 2697 C C . PHE B 1 91 ? 15.227 -20.703 -2.344 1 98.38 91 PHE B C 1
ATOM 2699 O O . PHE B 1 91 ? 15.664 -21.844 -2.148 1 98.38 91 PHE B O 1
ATOM 2706 N N . GLY B 1 92 ? 14.297 -20.453 -3.162 1 98.19 92 GLY B N 1
ATOM 2707 C CA . GLY B 1 92 ? 13.797 -21.438 -4.121 1 98.19 92 GLY B CA 1
ATOM 2708 C C . GLY B 1 92 ? 13.938 -20.969 -5.562 1 98.19 92 GLY B C 1
ATOM 2709 O O . GLY B 1 92 ? 13.594 -19.844 -5.898 1 98.19 92 GLY B O 1
ATOM 2710 N N . ILE B 1 93 ? 14.531 -21.797 -6.328 1 98.44 93 ILE B N 1
ATOM 2711 C CA . ILE B 1 93 ? 14.586 -21.547 -7.766 1 98.44 93 ILE B CA 1
ATOM 2712 C C . ILE B 1 93 ? 13.43 -22.281 -8.453 1 98.44 93 ILE B C 1
ATOM 2714 O O . ILE B 1 93 ? 13.32 -23.5 -8.375 1 98.44 93 ILE B O 1
ATOM 2718 N N . VAL B 1 94 ? 12.609 -21.516 -9.102 1 97.56 94 VAL B N 1
ATOM 2719 C CA . VAL B 1 94 ? 11.367 -22.062 -9.641 1 97.56 94 VAL B CA 1
ATOM 2720 C C . VAL B 1 94 ? 11.344 -21.859 -11.156 1 97.56 94 VAL B C 1
ATOM 2722 O O . VAL B 1 94 ? 11.75 -20.812 -11.664 1 97.56 94 VAL B O 1
ATOM 2725 N N . SER B 1 95 ? 10.844 -22.812 -11.867 1 95.06 95 SER B N 1
ATOM 2726 C CA . SER B 1 95 ? 10.703 -22.719 -13.312 1 95.06 95 SER B CA 1
ATOM 2727 C C . SER B 1 95 ? 9.508 -21.844 -13.695 1 95.06 95 SER B C 1
ATOM 2729 O O . SER B 1 95 ? 8.453 -21.906 -13.055 1 95.06 95 SER B O 1
ATOM 2731 N N . ILE B 1 96 ? 9.703 -21.016 -14.688 1 93.94 96 ILE B N 1
ATOM 2732 C CA . ILE B 1 96 ? 8.609 -20.266 -15.289 1 93.94 96 ILE B CA 1
ATOM 2733 C C . ILE B 1 96 ? 7.934 -21.109 -16.359 1 93.94 96 ILE B C 1
ATOM 2735 O O . ILE B 1 96 ? 8.578 -21.531 -17.328 1 93.94 96 ILE B O 1
ATOM 2739 N N . GLU B 1 97 ? 6.75 -21.484 -16.109 1 83.38 97 GLU B N 1
ATOM 2740 C CA . GLU B 1 97 ? 6.035 -22.297 -17.094 1 83.38 97 GLU B CA 1
ATOM 2741 C C . GLU B 1 97 ? 5.289 -21.422 -18.094 1 83.38 97 GLU B C 1
ATOM 2743 O O . GLU B 1 97 ? 4.66 -20.422 -17.719 1 83.38 97 GLU B O 1
ATOM 2748 N N . GLU B 1 98 ? 5.551 -21.719 -19.312 1 77.88 98 GLU B N 1
ATOM 2749 C CA . GLU B 1 98 ? 4.797 -21.016 -20.344 1 77.88 98 GLU B CA 1
ATOM 2750 C C . GLU B 1 98 ? 3.354 -21.5 -20.406 1 77.88 98 GLU B C 1
ATOM 2752 O O . GLU B 1 98 ? 3.105 -22.688 -20.672 1 77.88 98 GLU B O 1
ATOM 2757 N N . GLU B 1 99 ? 2.57 -20.828 -19.734 1 73.81 99 GLU B N 1
ATOM 2758 C CA . GLU B 1 99 ? 1.171 -21.219 -19.844 1 73.81 99 GLU B CA 1
ATOM 2759 C C . GLU B 1 99 ? 0.52 -20.578 -21.078 1 73.81 99 GLU B C 1
ATOM 2761 O O . GLU B 1 99 ? 0.781 -19.422 -21.391 1 73.81 99 GLU B O 1
ATOM 2766 N N . LYS B 1 100 ? -0.164 -21.453 -21.922 1 80.19 100 LYS B N 1
ATOM 2767 C CA . LYS B 1 100 ? -0.977 -20.922 -23.016 1 80.19 100 LYS B CA 1
ATOM 2768 C C . LYS B 1 100 ? -2.139 -20.094 -22.484 1 80.19 100 LYS B C 1
ATOM 2770 O O . LYS B 1 100 ? -2.867 -20.531 -21.594 1 80.19 100 LYS B O 1
ATOM 2775 N N . ILE B 1 101 ? -2.137 -18.953 -22.969 1 84 101 ILE B N 1
ATOM 2776 C CA . ILE B 1 101 ? -3.24 -18.078 -22.594 1 84 101 ILE B CA 1
ATOM 2777 C C . ILE B 1 101 ? -4.539 -18.594 -23.219 1 84 101 ILE B C 1
ATOM 2779 O O . ILE B 1 101 ? -4.613 -18.797 -24.438 1 84 101 ILE B O 1
ATOM 2783 N N . THR B 1 102 ? -5.527 -18.938 -22.359 1 89.88 102 THR B N 1
ATOM 2784 C CA . THR B 1 102 ? -6.852 -19.344 -22.828 1 89.88 102 THR B CA 1
ATOM 2785 C C . THR B 1 102 ? -7.934 -18.453 -22.219 1 89.88 102 THR B C 1
ATOM 2787 O O . THR B 1 102 ? -7.973 -18.266 -21 1 89.88 102 THR B O 1
ATOM 2790 N N . TYR B 1 103 ? -8.68 -17.875 -23.109 1 95.19 103 TYR B N 1
ATOM 2791 C CA . TYR B 1 103 ? -9.828 -17.109 -22.641 1 95.19 103 TYR B CA 1
ATOM 2792 C C . TYR B 1 103 ? -10.875 -18.031 -22.016 1 95.19 103 TYR B C 1
ATOM 2794 O O . TYR B 1 103 ? -11.164 -19.109 -22.547 1 95.19 103 TYR B O 1
ATOM 2802 N N . PRO B 1 104 ? -11.367 -17.609 -20.859 1 94.44 104 PRO B N 1
ATOM 2803 C CA . PRO B 1 104 ? -12.461 -18.422 -20.328 1 94.44 104 PRO B CA 1
ATOM 2804 C C . PRO B 1 104 ? -13.711 -18.391 -21.203 1 94.44 104 PRO B C 1
ATOM 2806 O O . PRO B 1 104 ? -14.008 -17.359 -21.828 1 94.44 104 PRO B O 1
ATOM 2809 N N . GLN B 1 105 ? -14.508 -19.531 -21.188 1 94.06 105 GLN B N 1
ATOM 2810 C CA . GLN B 1 105 ? -15.648 -19.625 -22.094 1 94.06 105 GLN B CA 1
ATOM 2811 C C . GLN B 1 105 ? -16.969 -19.578 -21.312 1 94.06 105 GLN B C 1
ATOM 2813 O O . GLN B 1 105 ? -18.016 -19.25 -21.859 1 94.06 105 GLN B O 1
ATOM 2818 N N . LYS B 1 106 ? -17.078 -20.062 -20.125 1 93.56 106 LYS B N 1
ATOM 2819 C CA . LYS B 1 106 ? -18.234 -20 -19.234 1 93.56 106 LYS B CA 1
ATOM 2820 C C . LYS B 1 106 ? -17.812 -19.875 -17.781 1 93.56 106 LYS B C 1
ATOM 2822 O O . LYS B 1 106 ? -16.672 -20.188 -17.422 1 93.56 106 LYS B O 1
ATOM 2827 N N . ASP B 1 107 ? -18.797 -19.297 -16.984 1 93.56 107 ASP B N 1
ATOM 2828 C CA . ASP B 1 107 ? -18.469 -19.141 -15.578 1 93.56 107 ASP B CA 1
ATOM 2829 C C . ASP B 1 107 ? -17.078 -18.562 -15.391 1 93.56 107 ASP B C 1
ATOM 2831 O O . ASP B 1 107 ? -16.25 -19.141 -14.68 1 93.56 107 ASP B O 1
ATOM 2835 N N . VAL B 1 108 ? -16.891 -17.422 -16 1 94.75 108 VAL B N 1
ATOM 2836 C CA . VAL B 1 108 ? -15.555 -16.844 -16.156 1 94.75 108 VAL B CA 1
ATOM 2837 C C . VAL B 1 108 ? -15.031 -16.391 -14.789 1 94.75 108 VAL B C 1
ATOM 2839 O O . VAL B 1 108 ? -13.82 -16.281 -14.586 1 94.75 108 VAL B O 1
ATOM 2842 N N . GLY B 1 109 ? -15.922 -16.141 -13.828 1 97.81 109 GLY B N 1
ATOM 2843 C CA . GLY B 1 109 ? -15.508 -15.555 -12.57 1 97.81 109 GLY B CA 1
ATOM 2844 C C . GLY B 1 109 ? -15.109 -14.094 -12.695 1 97.81 109 GLY B C 1
ATOM 2845 O O . GLY B 1 109 ? -15.398 -13.453 -13.703 1 97.81 109 GLY B O 1
ATOM 2846 N N . ALA B 1 110 ? -14.539 -13.531 -11.648 1 98.56 110 ALA B N 1
ATOM 2847 C CA . ALA B 1 110 ? -14.07 -12.141 -11.641 1 98.56 110 ALA B CA 1
ATOM 2848 C C . ALA B 1 110 ? -12.602 -12.062 -12.031 1 98.56 110 ALA B C 1
ATOM 2850 O O . ALA B 1 110 ? -11.797 -12.906 -11.648 1 98.56 110 ALA B O 1
ATOM 2851 N N . TRP B 1 111 ? -12.258 -11.055 -12.789 1 98.75 111 TRP B N 1
ATOM 2852 C CA . TRP B 1 111 ? -10.891 -10.867 -13.25 1 98.75 111 TRP B CA 1
ATOM 2853 C C . TRP B 1 111 ? -10.43 -9.43 -13.016 1 98.75 111 TRP B C 1
ATOM 2855 O O . TRP B 1 111 ? -11.188 -8.484 -13.234 1 98.75 111 TRP B O 1
ATOM 2865 N N . LEU B 1 112 ? -9.234 -9.25 -12.602 1 98.88 112 LEU B N 1
ATOM 2866 C CA . LEU B 1 112 ? -8.609 -7.945 -12.438 1 98.88 112 LEU B CA 1
ATOM 2867 C C . LEU B 1 112 ? -7.629 -7.672 -13.578 1 98.88 112 LEU B C 1
ATOM 2869 O O . LEU B 1 112 ? -6.828 -8.539 -13.938 1 98.88 112 LEU B O 1
ATOM 2873 N N . MET B 1 113 ? -7.742 -6.543 -14.141 1 98.88 113 MET B N 1
ATOM 2874 C CA . MET B 1 113 ? -6.859 -6.133 -15.227 1 98.88 113 MET B CA 1
ATOM 2875 C C . MET B 1 113 ? -6.09 -4.871 -14.859 1 98.88 113 MET B C 1
ATOM 2877 O O . MET B 1 113 ? -6.688 -3.877 -14.438 1 98.88 113 MET B O 1
ATOM 2881 N N . LEU B 1 114 ? -4.789 -4.906 -15 1 98.75 114 LEU B N 1
ATOM 2882 C CA . LEU B 1 114 ? -3.941 -3.77 -14.672 1 98.75 114 LEU B CA 1
ATOM 2883 C C . LEU B 1 114 ? -3.443 -3.074 -15.93 1 98.75 114 LEU B C 1
ATOM 2885 O O . LEU B 1 114 ? -2.705 -3.668 -16.719 1 98.75 114 LEU B O 1
ATOM 2889 N N . ASP B 1 115 ? -3.805 -1.853 -16.094 1 98.56 115 ASP B N 1
ATOM 2890 C CA . ASP B 1 115 ? -3.439 -1.052 -17.266 1 98.56 115 ASP B CA 1
ATOM 2891 C C . ASP B 1 115 ? -2.23 -0.169 -16.969 1 98.56 115 ASP B C 1
ATOM 2893 O O . ASP B 1 115 ? -2.381 1.006 -16.625 1 98.56 115 ASP B O 1
ATOM 2897 N N . GLY B 1 116 ? -1.063 -0.749 -17.156 1 97.81 116 GLY B N 1
ATOM 2898 C CA . GLY B 1 116 ? 0.172 0.01 -17.047 1 97.81 116 GLY B CA 1
ATOM 2899 C C . GLY B 1 116 ? 0.548 0.328 -15.609 1 97.81 116 GLY B C 1
ATOM 2900 O O . GLY B 1 116 ? 1.103 1.394 -15.328 1 97.81 116 GLY B O 1
ATOM 2901 N N . VAL B 1 117 ? 0.203 -0.495 -14.633 1 98.06 117 VAL B N 1
ATOM 2902 C CA . VAL B 1 117 ? 0.623 -0.285 -13.25 1 98.06 117 VAL B CA 1
ATOM 2903 C C . VAL B 1 117 ? 2.102 -0.632 -13.102 1 98.06 117 VAL B C 1
ATOM 2905 O O . VAL B 1 117 ? 2.535 -1.716 -13.5 1 98.06 117 VAL B O 1
ATOM 2908 N N . GLN B 1 118 ? 2.887 0.223 -12.484 1 97.25 118 GLN B N 1
ATOM 2909 C CA . GLN B 1 118 ? 4.336 0.08 -12.555 1 97.25 118 GLN B CA 1
ATOM 2910 C C . GLN B 1 118 ? 4.93 -0.247 -11.188 1 97.25 118 GLN B C 1
ATOM 2912 O O . GLN B 1 118 ? 5.977 -0.893 -11.102 1 97.25 118 GLN B O 1
ATOM 2917 N N . ASP B 1 119 ? 4.383 0.208 -10.109 1 97.56 119 ASP B N 1
ATOM 2918 C CA . ASP B 1 119 ? 4.945 -0.022 -8.781 1 97.56 119 ASP B CA 1
ATOM 2919 C C . ASP B 1 119 ? 4.812 -1.488 -8.375 1 97.56 119 ASP B C 1
ATOM 2921 O O . ASP B 1 119 ? 3.701 -2.008 -8.266 1 97.56 119 ASP B O 1
ATOM 2925 N N . PRO B 1 120 ? 5.895 -2.168 -8.07 1 97.62 120 PRO B N 1
ATOM 2926 C CA . PRO B 1 120 ? 5.84 -3.59 -7.734 1 97.62 120 PRO B CA 1
ATOM 2927 C C . PRO B 1 120 ? 5.012 -3.867 -6.48 1 97.62 120 PRO B C 1
ATOM 2929 O O . PRO B 1 120 ? 4.297 -4.871 -6.418 1 97.62 120 PRO B O 1
ATOM 2932 N N . GLY B 1 121 ? 5.102 -2.988 -5.492 1 97.62 121 GLY B N 1
ATOM 2933 C CA . GLY B 1 121 ? 4.309 -3.154 -4.285 1 97.62 121 GLY B CA 1
ATOM 2934 C C . GLY B 1 121 ? 2.814 -3.105 -4.543 1 97.62 121 GLY B C 1
ATOM 2935 O O . GLY B 1 121 ? 2.064 -3.939 -4.031 1 97.62 121 GLY B O 1
ATOM 2936 N N . ASN B 1 122 ? 2.434 -2.166 -5.352 1 98.38 122 ASN B N 1
ATOM 2937 C CA . ASN B 1 122 ? 1.024 -2.049 -5.707 1 98.38 122 ASN B CA 1
ATOM 2938 C C . ASN B 1 122 ? 0.533 -3.283 -6.461 1 98.38 122 ASN B C 1
ATOM 2940 O O . ASN B 1 122 ? -0.543 -3.805 -6.168 1 98.38 122 ASN B O 1
ATOM 2944 N N . ILE B 1 123 ? 1.298 -3.723 -7.383 1 98.62 123 ILE B N 1
ATOM 2945 C CA . ILE B 1 123 ? 0.914 -4.891 -8.172 1 98.62 123 ILE B CA 1
ATOM 2946 C C . ILE B 1 123 ? 0.739 -6.098 -7.246 1 98.62 123 ILE B C 1
ATOM 2948 O O . ILE B 1 123 ? -0.305 -6.754 -7.266 1 98.62 123 ILE B O 1
ATOM 2952 N N . GLY B 1 124 ? 1.784 -6.352 -6.457 1 98.38 124 GLY B N 1
ATOM 2953 C CA . GLY B 1 124 ? 1.694 -7.484 -5.551 1 98.38 124 GLY B CA 1
ATOM 2954 C C . GLY B 1 124 ? 0.5 -7.41 -4.617 1 98.38 124 GLY B C 1
ATOM 2955 O O . GLY B 1 124 ? -0.207 -8.398 -4.422 1 98.38 124 GLY B O 1
ATOM 2956 N N . THR B 1 125 ? 0.275 -6.242 -4.07 1 98.25 125 THR B N 1
ATOM 2957 C CA . THR B 1 125 ? -0.834 -6.039 -3.146 1 98.25 125 THR B CA 1
ATOM 2958 C C . THR B 1 125 ? -2.17 -6.273 -3.844 1 98.25 125 THR B C 1
ATOM 2960 O O . THR B 1 125 ? -3.072 -6.895 -3.275 1 98.25 125 THR B O 1
ATOM 2963 N N . MET B 1 126 ? -2.27 -5.828 -5.059 1 98.75 126 MET B N 1
ATOM 2964 C CA . MET B 1 126 ? -3.527 -5.992 -5.785 1 98.75 126 MET B CA 1
ATOM 2965 C C . MET B 1 126 ? -3.764 -7.461 -6.129 1 98.75 126 MET B C 1
ATOM 2967 O O . MET B 1 126 ? -4.898 -7.938 -6.078 1 98.75 126 MET B O 1
ATOM 2971 N N . VAL B 1 127 ? -2.74 -8.188 -6.492 1 98.62 127 VAL B N 1
ATOM 2972 C CA . VAL B 1 127 ? -2.867 -9.617 -6.738 1 98.62 127 VAL B CA 1
ATOM 2973 C C . VAL B 1 127 ? -3.314 -10.32 -5.461 1 98.62 127 VAL B C 1
ATOM 2975 O O . VAL B 1 127 ? -4.227 -11.148 -5.492 1 98.62 127 VAL B O 1
ATOM 2978 N N . ARG B 1 128 ? -2.689 -9.977 -4.352 1 98.19 128 ARG B N 1
ATOM 2979 C CA . ARG B 1 128 ? -3.068 -10.539 -3.061 1 98.19 128 ARG B CA 1
ATOM 2980 C C . ARG B 1 128 ? -4.531 -10.258 -2.746 1 98.19 128 ARG B C 1
ATOM 2982 O O . ARG B 1 128 ? -5.25 -11.133 -2.252 1 98.19 128 ARG B O 1
ATOM 2989 N N . THR B 1 129 ? -4.93 -9.055 -3 1 98.62 129 THR B N 1
ATOM 2990 C CA . THR B 1 129 ? -6.301 -8.648 -2.732 1 98.62 129 THR B CA 1
ATOM 2991 C C . THR B 1 129 ? -7.277 -9.398 -3.629 1 98.62 129 THR B C 1
ATOM 2993 O O . THR B 1 129 ? -8.344 -9.828 -3.178 1 98.62 129 THR B O 1
ATOM 2996 N N . ALA B 1 130 ? -6.91 -9.547 -4.93 1 98.81 130 ALA B N 1
ATOM 2997 C CA . ALA B 1 130 ? -7.742 -10.312 -5.855 1 98.81 130 ALA B CA 1
ATOM 2998 C C . ALA B 1 130 ? -7.898 -11.758 -5.383 1 98.81 130 ALA B C 1
ATOM 3000 O O . ALA B 1 130 ? -9 -12.312 -5.414 1 98.81 130 ALA B O 1
ATOM 3001 N N . ASP B 1 131 ? -6.84 -12.359 -4.949 1 98.5 131 ASP B N 1
ATOM 3002 C CA . ASP B 1 131 ? -6.852 -13.719 -4.398 1 98.5 131 ASP B CA 1
ATOM 3003 C C . ASP B 1 131 ? -7.77 -13.805 -3.182 1 98.5 131 ASP B C 1
ATOM 3005 O O . ASP B 1 131 ? -8.594 -14.719 -3.084 1 98.5 131 ASP B O 1
ATOM 3009 N N . ALA B 1 132 ? -7.645 -12.812 -2.316 1 97.75 132 ALA B N 1
ATOM 3010 C CA . ALA B 1 132 ? -8.461 -12.758 -1.105 1 97.75 132 ALA B CA 1
ATOM 3011 C C . ALA B 1 132 ? -9.938 -12.617 -1.447 1 97.75 132 ALA B C 1
ATOM 3013 O O . ALA B 1 132 ? -10.797 -13.188 -0.767 1 97.75 132 ALA B O 1
ATOM 3014 N N . ALA B 1 133 ? -10.242 -11.883 -2.473 1 98.06 133 ALA B N 1
ATOM 3015 C CA . ALA B 1 133 ? -11.625 -11.609 -2.865 1 98.06 133 ALA B CA 1
ATOM 3016 C C . ALA B 1 133 ? -12.203 -12.773 -3.668 1 98.06 133 ALA B C 1
ATOM 3018 O O . ALA B 1 133 ? -13.391 -12.773 -4.008 1 98.06 133 ALA B O 1
ATOM 3019 N N . GLY B 1 134 ? -11.383 -13.734 -4.062 1 97.88 134 GLY B N 1
ATOM 3020 C CA . GLY B 1 134 ? -11.852 -14.914 -4.77 1 97.88 134 GLY B CA 1
ATOM 3021 C C . GLY B 1 134 ? -11.922 -14.719 -6.273 1 97.88 134 GLY B C 1
ATOM 3022 O O . GLY B 1 134 ? -12.773 -15.312 -6.941 1 97.88 134 GLY B O 1
ATOM 3023 N N . PHE B 1 135 ? -11.078 -13.891 -6.789 1 98.5 135 PHE B N 1
ATOM 3024 C CA . PHE B 1 135 ? -11.016 -13.68 -8.234 1 98.5 135 PHE B CA 1
ATOM 3025 C C . PHE B 1 135 ? -10.43 -14.898 -8.938 1 98.5 135 PHE B C 1
ATOM 3027 O O . PHE B 1 135 ? -9.695 -15.68 -8.328 1 98.5 135 PHE B O 1
ATOM 3034 N N . SER B 1 136 ? -10.758 -15 -10.234 1 97.69 136 SER B N 1
ATOM 3035 C CA . SER B 1 136 ? -10.25 -16.094 -11.055 1 97.69 136 SER B CA 1
ATOM 3036 C C . SER B 1 136 ? -8.82 -15.82 -11.523 1 97.69 136 SER B C 1
ATOM 3038 O O . SER B 1 136 ? -8.039 -16.75 -11.711 1 97.69 136 SER B O 1
ATOM 3040 N N . GLY B 1 137 ? -8.578 -14.516 -11.672 1 97.62 137 GLY B N 1
ATOM 3041 C CA . GLY B 1 137 ? -7.23 -14.219 -12.133 1 97.62 137 GLY B CA 1
ATOM 3042 C C . GLY B 1 137 ? -6.957 -12.727 -12.25 1 97.62 137 GLY B C 1
ATOM 3043 O O . GLY B 1 137 ? -7.848 -11.914 -12.016 1 97.62 137 GLY B O 1
ATOM 3044 N N . VAL B 1 138 ? -5.695 -12.422 -12.523 1 98.56 138 VAL B N 1
ATOM 3045 C CA . VAL B 1 138 ? -5.203 -11.062 -12.734 1 98.56 138 VAL B CA 1
ATOM 3046 C C . VAL B 1 138 ? -4.406 -11 -14.039 1 98.56 138 VAL B C 1
ATOM 3048 O O . VAL B 1 138 ? -3.551 -11.852 -14.289 1 98.56 138 VAL B O 1
ATOM 3051 N N . ILE B 1 139 ? -4.719 -10 -14.82 1 98.31 139 ILE B N 1
ATOM 3052 C CA . ILE B 1 139 ? -4 -9.789 -16.078 1 98.31 139 ILE B CA 1
ATOM 3053 C C . ILE B 1 139 ? -3.162 -8.516 -15.977 1 98.31 139 ILE B C 1
ATOM 3055 O O . ILE B 1 139 ? -3.699 -7.426 -15.75 1 98.31 139 ILE B O 1
ATOM 3059 N N . LEU B 1 140 ? -1.89 -8.68 -16.094 1 98.12 140 LEU B N 1
ATOM 3060 C CA . LEU B 1 140 ? -0.997 -7.531 -16.203 1 98.12 140 LEU B CA 1
ATOM 3061 C C . LEU B 1 140 ? -0.867 -7.074 -17.641 1 98.12 140 LEU B C 1
ATOM 3063 O O . LEU B 1 140 ? -0.298 -7.785 -18.484 1 98.12 140 LEU B O 1
ATOM 3067 N N . GLY B 1 141 ? -1.357 -5.914 -17.891 1 97.88 141 GLY B N 1
ATOM 3068 C CA . GLY B 1 141 ? -1.312 -5.367 -19.234 1 97.88 141 GLY B CA 1
ATOM 3069 C C . GLY B 1 141 ? 0.034 -4.762 -19.594 1 97.88 141 GLY B C 1
ATOM 3070 O O . GLY B 1 141 ? 0.949 -4.746 -18.766 1 97.88 141 GLY B O 1
ATOM 3071 N N . GLU B 1 142 ? 0.117 -4.285 -20.797 1 95.69 142 GLU B N 1
ATOM 3072 C CA . GLU B 1 142 ? 1.331 -3.633 -21.281 1 95.69 142 GLU B CA 1
ATOM 3073 C C . GLU B 1 142 ? 1.711 -2.447 -20.406 1 95.69 142 GLU B C 1
ATOM 3075 O O . GLU B 1 142 ? 0.842 -1.69 -19.969 1 95.69 142 GLU B O 1
ATOM 3080 N N . GLY B 1 143 ? 3.029 -2.354 -20.203 1 95.31 143 GLY B N 1
ATOM 3081 C CA . GLY B 1 143 ? 3.498 -1.231 -19.406 1 95.31 143 GLY B CA 1
ATOM 3082 C C . GLY B 1 143 ? 3.557 -1.538 -17.922 1 95.31 143 GLY B C 1
ATOM 3083 O O . GLY B 1 143 ? 4.164 -0.792 -17.156 1 95.31 143 GLY B O 1
ATOM 3084 N N . SER B 1 144 ? 2.912 -2.633 -17.484 1 97 144 SER B N 1
ATOM 3085 C CA . SER B 1 144 ? 2.975 -3.023 -16.078 1 97 144 SER B CA 1
ATOM 3086 C C . SER B 1 144 ? 4.312 -3.674 -15.75 1 97 144 SER B C 1
ATOM 3088 O O . SER B 1 144 ? 5.012 -4.164 -16.641 1 97 144 SER B O 1
ATOM 3090 N N . ALA B 1 145 ? 4.648 -3.623 -14.484 1 95.81 145 ALA B N 1
ATOM 3091 C CA . ALA B 1 145 ? 5.898 -4.234 -14.039 1 95.81 145 ALA B CA 1
ATOM 3092 C C . ALA B 1 145 ? 5.914 -5.73 -14.336 1 95.81 145 ALA B C 1
ATOM 3094 O O . ALA B 1 145 ? 4.859 -6.359 -14.438 1 95.81 145 ALA B O 1
ATOM 3095 N N . ASP B 1 146 ? 7.121 -6.246 -14.375 1 95.75 146 ASP B N 1
ATOM 3096 C CA . ASP B 1 146 ? 7.359 -7.652 -14.688 1 95.75 146 ASP B CA 1
ATOM 3097 C C . ASP B 1 146 ? 6.824 -8.555 -13.57 1 95.75 146 ASP B C 1
ATOM 3099 O O . ASP B 1 146 ? 7.137 -8.352 -12.398 1 95.75 146 ASP B O 1
ATOM 3103 N N . LEU B 1 147 ? 6.055 -9.562 -13.961 1 95.81 147 LEU B N 1
ATOM 3104 C CA . LEU B 1 147 ? 5.367 -10.461 -13.039 1 95.81 147 LEU B CA 1
ATOM 3105 C C . LEU B 1 147 ? 6.367 -11.188 -12.141 1 95.81 147 LEU B C 1
ATOM 3107 O O . LEU B 1 147 ? 6.062 -11.484 -10.984 1 95.81 147 LEU B O 1
ATOM 3111 N N . TYR B 1 148 ? 7.535 -11.406 -12.617 1 96.69 148 TYR B N 1
ATOM 3112 C CA . TYR B 1 148 ? 8.492 -12.234 -11.898 1 96.69 148 TYR B CA 1
ATOM 3113 C C . TYR B 1 148 ? 9.578 -11.383 -11.258 1 96.69 148 TYR B C 1
ATOM 3115 O O . TYR B 1 148 ? 10.57 -11.914 -10.742 1 96.69 148 TYR B O 1
ATOM 3123 N N . ASN B 1 149 ? 9.398 -10.102 -11.367 1 96.81 149 ASN B N 1
ATOM 3124 C CA . ASN B 1 149 ? 10.258 -9.219 -10.586 1 96.81 149 ASN B CA 1
ATOM 3125 C C . ASN B 1 149 ? 10.273 -9.602 -9.117 1 96.81 149 ASN B C 1
ATOM 3127 O O . ASN B 1 149 ? 9.227 -9.82 -8.508 1 96.81 149 ASN B O 1
ATOM 3131 N N . PRO B 1 150 ? 11.484 -9.641 -8.555 1 96.62 150 PRO B N 1
ATOM 3132 C CA . PRO B 1 150 ? 11.57 -10.109 -7.172 1 96.62 150 PRO B CA 1
ATOM 3133 C C . PRO B 1 150 ? 10.703 -9.297 -6.215 1 96.62 150 PRO B C 1
ATOM 3135 O O . PRO B 1 150 ? 10.109 -9.859 -5.285 1 96.62 150 PRO B O 1
ATOM 3138 N N . LYS B 1 151 ? 10.602 -8.062 -6.488 1 95.94 151 LYS B N 1
ATOM 3139 C CA . LYS B 1 151 ? 9.789 -7.219 -5.617 1 95.94 151 LYS B CA 1
ATOM 3140 C C . LYS B 1 151 ? 8.305 -7.535 -5.773 1 95.94 151 LYS B C 1
ATOM 3142 O O . LYS B 1 151 ? 7.551 -7.508 -4.797 1 95.94 151 LYS B O 1
ATOM 3147 N N . VAL B 1 152 ? 7.859 -7.77 -6.984 1 97.88 152 VAL B N 1
ATOM 3148 C CA . VAL B 1 152 ? 6.477 -8.164 -7.242 1 97.88 152 VAL B CA 1
ATOM 3149 C C . VAL B 1 152 ? 6.191 -9.508 -6.586 1 97.88 152 VAL B C 1
ATOM 3151 O O . VAL B 1 152 ? 5.199 -9.664 -5.871 1 97.88 152 VAL B O 1
ATOM 3154 N N . VAL B 1 153 ? 7.074 -10.422 -6.773 1 97.69 153 VAL B N 1
ATOM 3155 C CA . VAL B 1 153 ? 6.941 -11.781 -6.25 1 97.69 153 VAL B CA 1
ATOM 3156 C C . VAL B 1 153 ? 6.809 -11.734 -4.73 1 97.69 153 VAL B C 1
ATOM 3158 O O . VAL B 1 153 ? 5.93 -12.383 -4.16 1 97.69 153 VAL B O 1
ATOM 3161 N N . ARG B 1 154 ? 7.598 -10.961 -4.109 1 96.44 154 ARG B N 1
ATOM 3162 C CA . ARG B 1 154 ? 7.559 -10.844 -2.654 1 96.44 154 ARG B CA 1
ATOM 3163 C C . ARG B 1 154 ? 6.266 -10.18 -2.193 1 96.44 154 ARG B C 1
ATOM 3165 O O . ARG B 1 154 ? 5.652 -10.609 -1.215 1 96.44 154 ARG B O 1
ATOM 3172 N N . ALA B 1 155 ? 5.863 -9.156 -2.934 1 96.25 155 ALA B N 1
ATOM 3173 C CA . ALA B 1 155 ? 4.688 -8.383 -2.547 1 96.25 155 ALA B CA 1
ATOM 3174 C C . ALA B 1 155 ? 3.416 -9.219 -2.672 1 96.25 155 ALA B C 1
ATOM 3176 O O . ALA B 1 155 ? 2.436 -8.977 -1.964 1 96.25 155 ALA B O 1
ATOM 3177 N N . MET B 1 156 ? 3.43 -10.242 -3.465 1 97.56 156 MET B N 1
ATOM 3178 C CA . MET B 1 156 ? 2.25 -11.078 -3.668 1 97.56 156 MET B CA 1
ATOM 3179 C C . MET B 1 156 ? 2.049 -12.023 -2.492 1 97.56 156 MET B C 1
ATOM 3181 O O . MET B 1 156 ? 0.958 -12.57 -2.309 1 97.56 156 MET B O 1
ATOM 3185 N N . GLN B 1 157 ? 3.125 -12.297 -1.754 1 96.31 157 GLN B N 1
ATOM 3186 C CA . GLN B 1 157 ? 3.092 -13.078 -0.519 1 96.31 157 GLN B CA 1
ATOM 3187 C C . GLN B 1 157 ? 2.51 -14.469 -0.757 1 96.31 157 GLN B C 1
ATOM 3189 O O . GLN B 1 157 ? 1.721 -14.961 0.051 1 96.31 157 GLN B O 1
ATOM 3194 N N . GLY B 1 158 ? 2.701 -15 -1.902 1 96.88 158 GLY B N 1
ATOM 3195 C CA . GLY B 1 158 ? 2.305 -16.375 -2.17 1 96.88 158 GLY B CA 1
ATOM 3196 C C . GLY B 1 158 ? 1.004 -16.484 -2.941 1 96.88 158 GLY B C 1
ATOM 3197 O O . GLY B 1 158 ? 0.656 -17.562 -3.438 1 96.88 158 GLY B O 1
ATOM 3198 N N . SER B 1 159 ? 0.281 -15.359 -3.1 1 97.56 159 SER B N 1
ATOM 3199 C CA . SER B 1 159 ? -0.996 -15.383 -3.805 1 97.56 159 SER B CA 1
ATOM 3200 C C . SER B 1 159 ? -0.821 -15.844 -5.25 1 97.56 159 SER B C 1
ATOM 3202 O O . SER B 1 159 ? -1.754 -16.375 -5.855 1 97.56 159 SER B O 1
ATOM 3204 N N . GLN B 1 160 ? 0.345 -15.656 -5.809 1 96 160 GLN B N 1
ATOM 3205 C CA . GLN B 1 160 ? 0.622 -16.062 -7.184 1 96 160 GLN B CA 1
ATOM 3206 C C . GLN B 1 160 ? 0.462 -17.562 -7.359 1 96 160 GLN B C 1
ATOM 3208 O O . GLN B 1 160 ? 0.366 -18.062 -8.484 1 96 160 GLN B O 1
ATOM 3213 N N . PHE B 1 161 ? 0.418 -18.297 -6.289 1 96 161 PHE B N 1
ATOM 3214 C CA . PHE B 1 161 ? 0.317 -19.734 -6.387 1 96 161 PHE B CA 1
ATOM 3215 C C . PHE B 1 161 ? -1.132 -20.188 -6.25 1 96 161 PHE B C 1
ATOM 3217 O O . PHE B 1 161 ? -1.438 -21.375 -6.414 1 96 161 PHE B O 1
ATOM 3224 N N . HIS B 1 162 ? -2.082 -19.281 -5.957 1 95.12 162 HIS B N 1
ATOM 3225 C CA . HIS B 1 162 ? -3.479 -19.609 -5.691 1 95.12 162 HIS B CA 1
ATOM 3226 C C . HIS B 1 162 ? -4.398 -19 -6.746 1 95.12 162 HIS B C 1
ATOM 3228 O O . HIS B 1 162 ? -5.555 -19.406 -6.871 1 95.12 162 HIS B O 1
ATOM 3234 N N . ILE B 1 163 ? -3.916 -18.094 -7.461 1 96.25 163 ILE B N 1
ATOM 3235 C CA . ILE B 1 163 ? -4.695 -17.344 -8.445 1 96.25 163 ILE B CA 1
ATOM 3236 C C . ILE B 1 163 ? -3.93 -17.281 -9.766 1 96.25 163 ILE B C 1
ATOM 3238 O O . ILE B 1 163 ? -2.697 -17.266 -9.773 1 96.25 163 ILE B O 1
ATOM 3242 N N . LYS B 1 164 ? -4.672 -17.281 -10.898 1 95.44 164 LYS B N 1
ATOM 3243 C CA . LYS B 1 164 ? -4.016 -17.141 -12.195 1 95.44 164 LYS B CA 1
ATOM 3244 C C . LYS B 1 164 ? -3.506 -15.727 -12.406 1 95.44 164 LYS B C 1
ATOM 3246 O O . LYS B 1 164 ? -4.254 -14.758 -12.234 1 95.44 164 LYS B O 1
ATOM 3251 N N . VAL B 1 165 ? -2.232 -15.57 -12.68 1 96.81 165 VAL B N 1
ATOM 3252 C CA . VAL B 1 165 ? -1.653 -14.266 -12.992 1 96.81 165 VAL B CA 1
ATOM 3253 C C . VAL B 1 165 ? -0.914 -14.344 -14.328 1 96.81 165 VAL B C 1
ATOM 3255 O O . VAL B 1 165 ? 0.014 -15.141 -14.484 1 96.81 165 VAL B O 1
ATOM 3258 N N . ILE B 1 166 ? -1.311 -13.508 -15.266 1 95.56 166 ILE B N 1
ATOM 3259 C CA . ILE B 1 166 ? -0.715 -13.633 -16.594 1 95.56 166 ILE B CA 1
ATOM 3260 C C . ILE B 1 166 ? -0.402 -12.242 -17.141 1 95.56 166 ILE B C 1
ATOM 3262 O O . ILE B 1 166 ? -0.972 -11.242 -16.703 1 95.56 166 ILE B O 1
ATOM 3266 N N . ASN B 1 167 ? 0.58 -12.211 -18 1 95.25 167 ASN B N 1
ATOM 3267 C CA . ASN B 1 167 ? 0.834 -11.031 -18.828 1 95.25 167 ASN B CA 1
ATOM 3268 C C . ASN B 1 167 ? 0.154 -11.148 -20.188 1 95.25 167 ASN B C 1
ATOM 3270 O O . ASN B 1 167 ? 0.378 -12.109 -20.922 1 95.25 167 ASN B O 1
ATOM 3274 N N . ASP B 1 168 ? -0.671 -10.148 -20.438 1 96.25 168 ASP B N 1
ATOM 3275 C CA . ASP B 1 168 ? -1.278 -10.172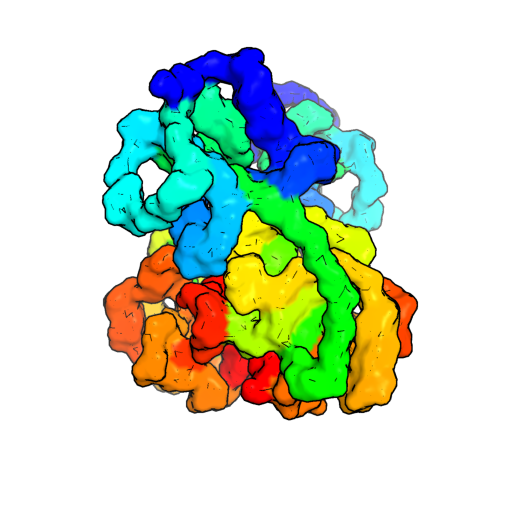 -21.766 1 96.25 168 ASP B CA 1
ATOM 3276 C C . ASP B 1 168 ? -1.881 -8.812 -22.125 1 96.25 168 ASP B C 1
ATOM 3278 O O . ASP B 1 168 ? -1.887 -7.895 -21.297 1 96.25 168 ASP B O 1
ATOM 3282 N N . ASN B 1 169 ? -2.332 -8.781 -23.375 1 95.75 169 ASN B N 1
ATOM 3283 C CA . ASN B 1 169 ? -2.977 -7.566 -23.875 1 95.75 169 ASN B CA 1
ATOM 3284 C C . ASN B 1 169 ? -4.391 -7.418 -23.312 1 95.75 169 ASN B C 1
ATOM 3286 O O . ASN B 1 169 ? -5.219 -8.312 -23.469 1 95.75 169 ASN B O 1
ATOM 3290 N N . LEU B 1 170 ? -4.641 -6.215 -22.75 1 98.38 170 LEU B N 1
ATOM 3291 C CA . LEU B 1 170 ? -5.93 -6.027 -22.094 1 98.38 170 LEU B CA 1
ATOM 3292 C C . LEU B 1 170 ? -7.051 -5.898 -23.125 1 98.38 170 LEU B C 1
ATOM 3294 O O . LEU B 1 170 ? -8.172 -6.359 -22.891 1 98.38 170 LEU B O 1
ATOM 3298 N N . SER B 1 171 ? -6.746 -5.258 -24.266 1 98.25 171 SER B N 1
ATOM 3299 C CA . SER B 1 171 ? -7.777 -5.02 -25.266 1 98.25 171 SER B CA 1
ATOM 3300 C C . SER B 1 171 ? -8.406 -6.328 -25.734 1 98.25 171 SER B C 1
ATOM 3302 O O . SER B 1 171 ? -9.625 -6.414 -25.906 1 98.25 171 SER B O 1
ATOM 3304 N N . GLY B 1 172 ? -7.562 -7.316 -26.016 1 97.88 172 GLY B N 1
ATOM 3305 C CA . GLY B 1 172 ? -8.07 -8.625 -26.406 1 97.88 172 GLY B CA 1
ATOM 3306 C C . GLY B 1 172 ? -8.977 -9.25 -25.359 1 97.88 172 GLY B C 1
ATOM 3307 O O . GLY B 1 172 ? -10.031 -9.789 -25.688 1 97.88 172 GLY B O 1
ATOM 3308 N N . TRP B 1 173 ? -8.641 -9.156 -24.125 1 98.12 173 TRP B N 1
ATOM 3309 C CA . TRP B 1 173 ? -9.43 -9.711 -23.031 1 98.12 173 TRP B CA 1
ATOM 3310 C C . TRP B 1 173 ? -10.75 -8.969 -22.875 1 98.12 173 TRP B C 1
ATOM 3312 O O . TRP B 1 173 ? -11.805 -9.586 -22.703 1 98.12 173 TRP B O 1
ATOM 3322 N N . ILE B 1 174 ? -10.672 -7.656 -22.969 1 98.56 174 ILE B N 1
ATOM 3323 C CA . ILE B 1 174 ? -11.883 -6.852 -22.828 1 98.56 174 ILE B CA 1
ATOM 3324 C C . ILE B 1 174 ? -12.867 -7.203 -23.938 1 98.56 174 ILE B C 1
ATOM 3326 O O . ILE B 1 174 ? -14.055 -7.402 -23.672 1 98.56 174 ILE B O 1
ATOM 3330 N N . ARG B 1 175 ? -12.375 -7.293 -25.156 1 98.06 175 ARG B N 1
ATOM 3331 C CA . ARG B 1 175 ? -13.234 -7.668 -26.281 1 98.06 175 ARG B CA 1
ATOM 3332 C C . ARG B 1 175 ? -13.891 -9.023 -26.031 1 98.06 175 ARG B C 1
ATOM 3334 O O . ARG B 1 175 ? -15.086 -9.195 -26.281 1 98.06 175 ARG B O 1
ATOM 3341 N N . HIS B 1 176 ? -13.086 -9.938 -25.578 1 98.06 176 HIS B N 1
ATOM 3342 C CA . HIS B 1 176 ? -13.594 -11.281 -25.297 1 98.06 176 HIS B CA 1
ATOM 3343 C C . HIS B 1 176 ? -14.711 -11.242 -24.266 1 98.06 176 HIS B C 1
ATOM 3345 O O . HIS B 1 176 ? -15.766 -11.859 -24.453 1 98.06 176 HIS B O 1
ATOM 3351 N N . PHE B 1 177 ? -14.523 -10.555 -23.156 1 98.25 177 PHE B N 1
ATOM 3352 C CA . PHE B 1 177 ? -15.523 -10.461 -22.094 1 98.25 177 PHE B CA 1
ATOM 3353 C C . PHE B 1 177 ? -16.797 -9.789 -22.594 1 98.25 177 PHE B C 1
ATOM 3355 O O . PHE B 1 177 ? -17.906 -10.234 -22.281 1 98.25 177 PHE B O 1
ATOM 3362 N N . LYS B 1 178 ? -16.578 -8.766 -23.344 1 96.81 178 LYS B N 1
ATOM 3363 C CA . LYS B 1 178 ? -17.75 -8.078 -23.891 1 96.81 178 LYS B CA 1
ATOM 3364 C C . LYS B 1 178 ? -18.547 -8.992 -24.812 1 96.81 178 LYS B C 1
ATOM 3366 O O . LYS B 1 178 ? -19.781 -8.977 -24.797 1 96.81 178 LYS B O 1
ATOM 3371 N N . ASP B 1 179 ? -17.844 -9.758 -25.609 1 96.94 179 ASP B N 1
ATOM 3372 C CA . ASP B 1 179 ? -18.484 -10.727 -26.484 1 96.94 179 ASP B CA 1
ATOM 3373 C C . ASP B 1 179 ? -19.297 -11.742 -25.688 1 96.94 179 ASP B C 1
ATOM 3375 O O . ASP B 1 179 ? -20.344 -12.211 -26.141 1 96.94 179 ASP B O 1
ATOM 3379 N N . MET B 1 180 ? -18.891 -12.008 -24.5 1 97.62 180 MET B N 1
ATOM 3380 C CA . MET B 1 180 ? -19.578 -12.953 -23.641 1 97.62 180 MET B CA 1
ATOM 3381 C C . MET B 1 180 ? -20.641 -12.258 -22.797 1 97.62 180 MET B C 1
ATOM 3383 O O . MET B 1 180 ? -21.266 -12.875 -21.938 1 97.62 180 MET B O 1
ATOM 3387 N N . LYS B 1 181 ? -20.766 -11 -22.953 1 97.25 181 LYS B N 1
ATOM 3388 C CA . LYS B 1 181 ? -21.719 -10.172 -22.203 1 97.25 181 LYS B CA 1
ATOM 3389 C C . LYS B 1 181 ? -21.359 -10.117 -20.734 1 97.25 181 LYS B C 1
ATOM 3391 O O . LYS B 1 181 ? -22.25 -10.102 -19.875 1 97.25 181 LYS B O 1
ATOM 3396 N N . VAL B 1 182 ? -20.094 -10.234 -20.469 1 98 182 VAL B N 1
ATOM 3397 C CA . VAL B 1 182 ? -19.547 -10.039 -19.125 1 98 182 VAL B CA 1
ATOM 3398 C C . VAL B 1 182 ? -19.109 -8.586 -18.953 1 98 182 VAL B C 1
ATOM 3400 O O . VAL B 1 182 ? -18.312 -8.07 -19.734 1 98 182 VAL B O 1
ATOM 3403 N N . PRO B 1 183 ? -19.641 -7.914 -17.953 1 98 183 PRO B N 1
ATOM 3404 C CA . PRO B 1 183 ? -19.297 -6.496 -17.812 1 98 183 PRO B CA 1
ATOM 3405 C C . PRO B 1 183 ? -17.828 -6.285 -17.469 1 98 183 PRO B C 1
ATOM 3407 O O . PRO B 1 183 ? -17.25 -7.066 -16.703 1 98 183 PRO B O 1
ATOM 3410 N N . VAL B 1 184 ? -17.266 -5.277 -18.094 1 98.5 184 VAL B N 1
ATOM 3411 C CA . VAL B 1 184 ? -15.922 -4.812 -17.781 1 98.5 184 VAL B CA 1
ATOM 3412 C C . VAL B 1 184 ? -15.984 -3.422 -17.156 1 98.5 184 VAL B C 1
ATOM 3414 O O . VAL B 1 184 ? -16.344 -2.447 -17.812 1 98.5 184 VAL B O 1
ATOM 3417 N N . PHE B 1 185 ? -15.664 -3.381 -15.891 1 98.25 185 PHE B N 1
ATOM 3418 C CA . PHE B 1 185 ? -15.695 -2.119 -15.156 1 98.25 185 PHE B CA 1
ATOM 3419 C C . PHE B 1 185 ? -14.336 -1.435 -15.203 1 98.25 185 PHE B C 1
ATOM 3421 O O . PHE B 1 185 ? -13.297 -2.092 -15.086 1 98.25 185 PHE B O 1
ATOM 3428 N N . GLY B 1 186 ? -14.336 -0.173 -15.445 1 97.19 186 GLY B N 1
ATOM 3429 C CA . GLY B 1 186 ? -13.148 0.643 -15.289 1 97.19 186 GLY B CA 1
ATOM 3430 C C . GLY B 1 186 ? -13.172 1.503 -14.039 1 97.19 186 GLY B C 1
ATOM 3431 O O . GLY B 1 186 ? -14.234 1.741 -13.469 1 97.19 186 GLY B O 1
ATOM 3432 N N . SER B 1 187 ? -11.984 1.917 -13.57 1 93.75 187 SER B N 1
ATOM 3433 C CA . SER B 1 187 ? -11.859 2.85 -12.461 1 93.75 187 SER B CA 1
ATOM 3434 C C . SER B 1 187 ? -11.406 4.227 -12.938 1 93.75 187 SER B C 1
ATOM 3436 O O . SER B 1 187 ? -10.383 4.348 -13.609 1 93.75 187 SER B O 1
ATOM 3438 N N . GLU B 1 188 ? -12.094 5.234 -12.609 1 88.25 188 GLU B N 1
ATOM 3439 C CA . GLU B 1 188 ? -11.766 6.57 -13.094 1 88.25 188 GLU B CA 1
ATOM 3440 C C . GLU B 1 188 ? -12.008 7.625 -12.016 1 88.25 188 GLU B C 1
ATOM 3442 O O . GLU B 1 188 ? -12.977 7.531 -11.258 1 88.25 188 GLU B O 1
ATOM 3447 N N . LEU B 1 189 ? -10.984 8.586 -11.984 1 84.19 189 LEU B N 1
ATOM 3448 C CA . LEU B 1 189 ? -11.164 9.742 -11.117 1 84.19 189 LEU B CA 1
ATOM 3449 C C . LEU B 1 189 ? -12.062 10.781 -11.773 1 84.19 189 LEU B C 1
ATOM 3451 O O . LEU B 1 189 ? -11.586 11.797 -12.289 1 84.19 189 LEU B O 1
ATOM 3455 N N . ASN B 1 190 ? -13.211 10.469 -12.156 1 81 190 ASN B N 1
ATOM 3456 C CA . ASN B 1 190 ? -14.188 11.336 -12.805 1 81 190 ASN B CA 1
ATOM 3457 C C . ASN B 1 190 ? -15.531 11.305 -12.078 1 81 190 ASN B C 1
ATOM 3459 O O . ASN B 1 190 ? -16.234 10.289 -12.094 1 81 190 ASN B O 1
ATOM 3463 N N . GLU B 1 191 ? -15.82 12.5 -11.633 1 78.44 191 GLU B N 1
ATOM 3464 C CA . GLU B 1 191 ? -17.031 12.586 -10.828 1 78.44 191 GLU B CA 1
ATOM 3465 C C . GLU B 1 191 ? -18.281 12.328 -11.68 1 78.44 191 GLU B C 1
ATOM 3467 O O . GLU B 1 191 ? -19.359 12.078 -11.148 1 78.44 191 GLU B O 1
ATOM 3472 N N . HIS B 1 192 ? -18.031 12.336 -12.953 1 80.38 192 HIS B N 1
ATOM 3473 C CA . HIS B 1 192 ? -19.172 12.109 -13.836 1 80.38 192 HIS B CA 1
ATOM 3474 C C . HIS B 1 192 ? -19.375 10.625 -14.102 1 80.38 192 HIS B C 1
ATOM 3476 O O . HIS B 1 192 ? -20.422 10.219 -14.633 1 80.38 192 HIS B O 1
ATOM 3482 N N . ALA B 1 193 ? -18.469 9.836 -13.664 1 83 193 ALA B N 1
ATOM 3483 C CA . ALA B 1 193 ? -18.625 8.391 -13.758 1 83 193 ALA B CA 1
ATOM 3484 C C . ALA B 1 193 ? -19.641 7.875 -12.742 1 83 193 ALA B C 1
ATOM 3486 O O . ALA B 1 193 ? -20.094 8.633 -11.883 1 83 193 ALA B O 1
ATOM 3487 N N . ARG B 1 194 ? -20.062 6.727 -12.922 1 91.62 194 ARG B N 1
ATOM 3488 C CA . ARG B 1 194 ? -21 6.113 -11.984 1 91.62 194 ARG B CA 1
ATOM 3489 C C . ARG B 1 194 ? -20.328 5.848 -10.641 1 91.62 194 ARG B C 1
ATOM 3491 O O . ARG B 1 194 ? -19.203 5.328 -10.594 1 91.62 194 ARG B O 1
ATOM 3498 N N . GLU B 1 195 ? -20.984 6.207 -9.578 1 94.38 195 GLU B N 1
ATOM 3499 C CA . GLU B 1 195 ? -20.453 5.891 -8.258 1 94.38 195 GLU B CA 1
ATOM 3500 C C . GLU B 1 195 ? -20.328 4.383 -8.062 1 94.38 195 GLU B C 1
ATOM 3502 O O . GLU B 1 195 ? -21.203 3.619 -8.461 1 94.38 195 GLU B O 1
ATOM 3507 N N . TYR B 1 196 ? -19.281 3.936 -7.418 1 95 196 TYR B N 1
ATOM 3508 C CA . TYR B 1 196 ? -18.953 2.518 -7.336 1 95 196 TYR B CA 1
ATOM 3509 C C . TYR B 1 196 ? -20.016 1.748 -6.574 1 95 196 TYR B C 1
ATOM 3511 O O . TYR B 1 196 ? -20.234 0.557 -6.82 1 95 196 TYR B O 1
ATOM 3519 N N . THR B 1 197 ? -20.734 2.389 -5.68 1 92.31 197 THR B N 1
ATOM 3520 C CA . THR B 1 197 ? -21.766 1.737 -4.883 1 92.31 197 THR B CA 1
ATOM 3521 C C . THR B 1 197 ? -22.984 1.407 -5.738 1 92.31 197 THR B C 1
ATOM 3523 O O . THR B 1 197 ? -23.844 0.63 -5.324 1 92.31 197 THR B O 1
ATOM 3526 N N . ASN B 1 198 ? -23.047 1.924 -6.926 1 91.75 198 ASN B N 1
ATOM 3527 C CA . ASN B 1 198 ? -24.188 1.698 -7.82 1 91.75 198 ASN B CA 1
ATOM 3528 C C . ASN B 1 198 ? -23.844 0.669 -8.898 1 91.75 198 ASN B C 1
ATOM 3530 O O . ASN B 1 198 ? -24.609 0.5 -9.859 1 91.75 198 ASN B O 1
ATOM 3534 N N . GLY B 1 199 ? -22.703 0.087 -8.805 1 91.12 199 GLY B N 1
ATOM 3535 C CA . GLY B 1 199 ? -22.281 -0.88 -9.797 1 91.12 199 GLY B CA 1
ATOM 3536 C C . GLY B 1 199 ? -22.906 -2.252 -9.602 1 91.12 199 GLY B C 1
ATOM 3537 O O . GLY B 1 199 ? -22.859 -3.092 -10.508 1 91.12 199 GLY B O 1
ATOM 3538 N N . GLY B 1 200 ? -23.531 -2.443 -8.375 1 93.12 200 GLY B N 1
ATOM 3539 C CA . GLY B 1 200 ? -24.078 -3.748 -8.062 1 93.12 200 GLY B CA 1
ATOM 3540 C C . GLY B 1 200 ? -23.031 -4.785 -7.734 1 93.12 200 GLY B C 1
ATOM 3541 O O . GLY B 1 200 ? -21.844 -4.473 -7.684 1 93.12 200 GLY B O 1
ATOM 3542 N N . GLN B 1 201 ? -23.453 -6.016 -7.438 1 96.31 201 GLN B N 1
ATOM 3543 C CA . GLN B 1 201 ? -22.562 -7.137 -7.188 1 96.31 201 GLN B CA 1
ATOM 3544 C C . GLN B 1 201 ? -22.672 -8.188 -8.289 1 96.31 201 GLN B C 1
ATOM 3546 O O . GLN B 1 201 ? -23.766 -8.461 -8.789 1 96.31 201 GLN B O 1
ATOM 3551 N N . HIS B 1 202 ? -21.516 -8.781 -8.617 1 97.62 202 HIS B N 1
ATOM 3552 C CA . HIS B 1 202 ? -21.422 -9.672 -9.766 1 97.62 202 HIS B CA 1
ATOM 3553 C C . HIS B 1 202 ? -20.547 -10.875 -9.469 1 97.62 202 HIS B C 1
ATOM 3555 O O . HIS B 1 202 ? -19.594 -10.781 -8.688 1 97.62 202 HIS B O 1
ATOM 3561 N N . THR B 1 203 ? -20.875 -11.984 -10.109 1 97.75 203 THR B N 1
ATOM 3562 C CA . THR B 1 203 ? -20.016 -13.164 -10.055 1 97.75 203 THR B CA 1
ATOM 3563 C C . THR B 1 203 ? -19 -13.141 -11.188 1 97.75 203 THR B C 1
ATOM 3565 O O . THR B 1 203 ? -17.812 -13.383 -10.969 1 97.75 203 THR B O 1
ATOM 3568 N N . ASP B 1 204 ? -19.562 -12.859 -12.414 1 98.5 204 ASP B N 1
ATOM 3569 C CA . ASP B 1 204 ? -18.734 -12.789 -13.617 1 98.5 204 ASP B CA 1
ATOM 3570 C C . ASP B 1 204 ? -18.531 -11.344 -14.055 1 98.5 204 ASP B C 1
ATOM 3572 O O . ASP B 1 204 ? -19.469 -10.672 -14.5 1 98.5 204 ASP B O 1
ATOM 3576 N N . PHE B 1 205 ? -17.297 -10.828 -13.961 1 98.69 205 PHE B N 1
ATOM 3577 C CA . PHE B 1 205 ? -16.969 -9.477 -14.391 1 98.69 205 PHE B CA 1
ATOM 3578 C C . PHE B 1 205 ? -15.461 -9.273 -14.469 1 98.69 205 PHE B C 1
ATOM 3580 O O . PHE B 1 205 ? -14.695 -10.125 -14.008 1 98.69 205 PHE B O 1
ATOM 3587 N N . ALA B 1 206 ? -15.078 -8.195 -15.055 1 98.69 206 ALA B N 1
ATOM 3588 C CA . ALA B 1 206 ? -13.688 -7.738 -15.047 1 98.69 206 ALA B CA 1
ATOM 3589 C C . ALA B 1 206 ? -13.586 -6.312 -14.508 1 98.69 206 ALA B C 1
ATOM 3591 O O . ALA B 1 206 ? -14.508 -5.512 -14.672 1 98.69 206 ALA B O 1
ATOM 3592 N N . LEU B 1 207 ? -12.57 -6.047 -13.867 1 98.81 207 LEU B N 1
ATOM 3593 C CA . LEU B 1 207 ? -12.273 -4.723 -13.32 1 98.81 207 LEU B CA 1
ATOM 3594 C C . LEU B 1 207 ? -10.898 -4.246 -13.781 1 98.81 207 LEU B C 1
ATOM 3596 O O . LEU B 1 207 ? -9.898 -4.945 -13.602 1 98.81 207 LEU B O 1
ATOM 3600 N N . VAL B 1 208 ? -10.852 -3.088 -14.359 1 98.81 208 VAL B N 1
ATOM 3601 C CA . VAL B 1 208 ? -9.594 -2.527 -14.844 1 98.81 208 VAL B CA 1
ATOM 3602 C C . VAL B 1 208 ? -9.125 -1.417 -13.906 1 98.81 208 VAL B C 1
ATOM 3604 O O . VAL B 1 208 ? -9.898 -0.516 -13.57 1 98.81 208 VAL B O 1
ATOM 3607 N N . MET B 1 209 ? -7.938 -1.526 -13.453 1 98.44 209 MET B N 1
ATOM 3608 C CA . MET B 1 209 ? -7.273 -0.476 -12.688 1 98.44 209 MET B CA 1
ATOM 3609 C C . MET B 1 209 ? -6.172 0.182 -13.508 1 98.44 209 MET B C 1
ATOM 3611 O O . MET B 1 209 ? -5.391 -0.505 -14.172 1 98.44 209 MET B O 1
ATOM 3615 N N . GLY B 1 210 ? -6.047 1.456 -13.445 1 97.12 210 GLY B N 1
ATOM 3616 C CA . GLY B 1 210 ? -5.094 2.188 -14.266 1 97.12 210 GLY B CA 1
ATOM 3617 C C . GLY B 1 210 ? -3.799 2.5 -13.539 1 97.12 210 GLY B C 1
ATOM 3618 O O . GLY B 1 210 ? -3.65 2.174 -12.359 1 97.12 210 GLY B O 1
ATOM 3619 N N . ASN B 1 211 ? -2.951 3.154 -14.25 1 95.06 211 ASN B N 1
ATOM 3620 C CA . ASN B 1 211 ? -1.635 3.578 -13.789 1 95.06 211 ASN B CA 1
ATOM 3621 C C . ASN B 1 211 ? -1.736 4.527 -12.594 1 95.06 211 ASN B C 1
ATOM 3623 O O . ASN B 1 211 ? -2.66 5.34 -12.523 1 95.06 211 ASN B O 1
ATOM 3627 N N . GLU B 1 212 ? -0.74 4.52 -11.617 1 91.31 212 GLU B N 1
ATOM 3628 C CA . GLU B 1 212 ? -0.725 5.324 -10.398 1 91.31 212 GLU B CA 1
ATOM 3629 C C . GLU B 1 212 ? -0.708 6.812 -10.719 1 91.31 212 GLU B C 1
ATOM 3631 O O . GLU B 1 212 ? -1.31 7.613 -10 1 91.31 212 GLU B O 1
ATOM 3636 N N . GLY B 1 213 ? -0.058 7.219 -11.789 1 88 213 GLY B N 1
ATOM 3637 C CA . GLY B 1 213 ? 0.065 8.617 -12.156 1 88 213 GLY B CA 1
ATOM 3638 C C . GLY B 1 213 ? -0.942 9.055 -13.203 1 88 213 GLY B C 1
ATOM 3639 O O . GLY B 1 213 ? -1.644 10.047 -13.023 1 88 213 GLY B O 1
ATOM 3640 N N . ASN B 1 214 ? -1.234 8.203 -14.117 1 91.06 214 ASN B N 1
ATOM 3641 C CA . ASN B 1 214 ? -1.964 8.617 -15.312 1 91.06 214 ASN B CA 1
ATOM 3642 C C . ASN B 1 214 ? -3.359 8 -15.359 1 91.06 214 ASN B C 1
ATOM 3644 O O . ASN B 1 214 ? -4.184 8.375 -16.188 1 91.06 214 ASN B O 1
ATOM 3648 N N . GLY B 1 215 ? -3.658 7.109 -14.469 1 93.88 215 GLY B N 1
ATOM 3649 C CA . GLY B 1 215 ? -4.91 6.383 -14.578 1 93.88 215 GLY B CA 1
ATOM 3650 C C . GLY B 1 215 ? -4.969 5.465 -15.781 1 93.88 215 GLY B C 1
ATOM 3651 O O . GLY B 1 215 ? -3.93 5.023 -16.281 1 93.88 215 GLY B O 1
ATOM 3652 N N . MET B 1 216 ? -6.133 5.082 -16.188 1 95.44 216 MET B N 1
ATOM 3653 C CA . MET B 1 216 ? -6.312 4.195 -17.328 1 95.44 216 MET B CA 1
ATOM 3654 C C . MET B 1 216 ? -6.008 4.93 -18.641 1 95.44 216 MET B C 1
ATOM 3656 O O . MET B 1 216 ? -6.293 6.121 -18.766 1 95.44 216 MET B O 1
ATOM 3660 N N . SER B 1 217 ? -5.461 4.195 -19.562 1 96.06 217 SER B N 1
ATOM 3661 C CA . SER B 1 217 ? -5.285 4.773 -20.891 1 96.06 217 SER B CA 1
ATOM 3662 C C . SER B 1 217 ? -6.629 5.09 -21.531 1 96.06 217 SER B C 1
ATOM 3664 O O . SER B 1 217 ? -7.629 4.422 -21.266 1 96.06 217 SER B O 1
ATOM 3666 N N . LYS B 1 218 ? -6.617 6.105 -22.375 1 94.94 218 LYS B N 1
ATOM 3667 C CA . LYS B 1 218 ? -7.84 6.523 -23.062 1 94.94 218 LYS B CA 1
ATOM 3668 C C . LYS B 1 218 ? -8.445 5.371 -23.859 1 94.94 218 LYS B C 1
ATOM 3670 O O . LYS B 1 218 ? -9.664 5.184 -23.859 1 94.94 218 LYS B O 1
ATOM 3675 N N . GLU B 1 219 ? -7.594 4.625 -24.516 1 96.19 219 GLU B N 1
ATOM 3676 C CA . GLU B 1 219 ? -8.023 3.49 -25.328 1 96.19 219 GLU B CA 1
ATOM 3677 C C . GLU B 1 219 ? -8.789 2.471 -24.484 1 96.19 219 GLU B C 1
ATOM 3679 O O . GLU B 1 219 ? -9.891 2.051 -24.859 1 96.19 219 GLU B O 1
ATOM 3684 N N . ILE B 1 220 ? -8.266 2.08 -23.344 1 97.19 220 ILE B N 1
ATOM 3685 C CA . ILE B 1 220 ? -8.875 1.074 -22.484 1 97.19 220 ILE B CA 1
ATOM 3686 C C . ILE B 1 220 ? -10.148 1.637 -21.859 1 97.19 220 ILE B C 1
ATOM 3688 O O . ILE B 1 220 ? -11.164 0.941 -21.766 1 97.19 220 ILE B O 1
ATOM 3692 N N . LEU B 1 221 ? -10.102 2.879 -21.469 1 95 221 LEU B N 1
ATOM 3693 C CA . LEU B 1 221 ? -11.258 3.549 -20.875 1 95 221 LEU B CA 1
ATOM 3694 C C . LEU B 1 221 ? -12.461 3.473 -21.812 1 95 221 LEU B C 1
ATOM 3696 O O . LEU B 1 221 ? -13.586 3.223 -21.359 1 95 221 LEU B O 1
ATOM 3700 N N . GLU B 1 222 ? -12.211 3.627 -23.047 1 95.75 222 GLU B N 1
ATOM 3701 C CA . GLU B 1 222 ? -13.273 3.646 -24.047 1 95.75 222 GLU B CA 1
ATOM 3702 C C . GLU B 1 222 ? -13.828 2.246 -24.281 1 95.75 222 GLU B C 1
ATOM 3704 O O . GLU B 1 222 ? -14.953 2.092 -24.766 1 95.75 222 GLU B O 1
ATOM 3709 N N . MET B 1 223 ? -13.078 1.267 -23.938 1 97.44 223 MET B N 1
ATOM 3710 C CA . MET B 1 223 ? -13.469 -0.11 -24.234 1 97.44 223 MET B CA 1
ATOM 3711 C C . MET B 1 223 ? -14.305 -0.686 -23.094 1 97.44 223 MET B C 1
ATOM 3713 O O . MET B 1 223 ? -14.961 -1.719 -23.25 1 97.44 223 MET B O 1
ATOM 3717 N N . THR B 1 224 ? -14.25 -0.096 -21.922 1 96.88 224 THR B N 1
ATOM 3718 C CA . THR B 1 224 ? -14.93 -0.651 -20.75 1 96.88 224 THR B CA 1
ATOM 3719 C C . THR B 1 224 ? -16.438 -0.568 -20.922 1 96.88 224 THR B C 1
ATOM 3721 O O . THR B 1 224 ? -16.938 0.181 -21.766 1 96.88 224 THR B O 1
ATOM 3724 N N . SER B 1 225 ? -17.188 -1.384 -20.188 1 96.31 225 SER B N 1
ATOM 3725 C CA . SER B 1 225 ? -18.641 -1.322 -20.156 1 96.31 225 SER B CA 1
ATOM 3726 C C . SER B 1 225 ? -19.141 -0.132 -19.344 1 96.31 225 SER B C 1
ATOM 3728 O O . SER B 1 225 ? -20.062 0.575 -19.766 1 96.31 225 SER B O 1
ATOM 3730 N N . ILE B 1 226 ? -18.594 0.017 -18.188 1 94.88 226 ILE B N 1
ATOM 3731 C CA . ILE B 1 226 ? -18.969 1.063 -17.25 1 94.88 226 ILE B CA 1
ATOM 3732 C C . ILE B 1 226 ? -17.719 1.52 -16.484 1 94.88 226 ILE B C 1
ATOM 3734 O O . ILE B 1 226 ? -16.906 0.696 -16.062 1 94.88 226 ILE B O 1
ATOM 3738 N N . ASN B 1 227 ? -17.578 2.801 -16.359 1 95.56 227 ASN B N 1
ATOM 3739 C CA . ASN B 1 227 ? -16.516 3.348 -15.516 1 95.56 227 ASN B CA 1
ATOM 3740 C C . ASN B 1 227 ? -17.062 3.777 -14.156 1 95.56 227 ASN B C 1
ATOM 3742 O O . ASN B 1 227 ? -18.094 4.457 -14.078 1 95.56 227 ASN B O 1
ATOM 3746 N N . LEU B 1 228 ? -16.391 3.324 -13.148 1 96.31 228 LEU B N 1
ATOM 3747 C CA . LEU B 1 228 ? -16.812 3.588 -11.773 1 96.31 228 LEU B CA 1
ATOM 3748 C C . LEU B 1 228 ? -15.922 4.629 -11.117 1 96.31 228 LEU B C 1
ATOM 3750 O O . LEU B 1 228 ? -14.727 4.715 -11.422 1 96.31 228 LEU B O 1
ATOM 3754 N N . TYR B 1 229 ? -16.547 5.32 -10.25 1 93.62 229 TYR B N 1
ATOM 3755 C CA . TYR B 1 229 ? -15.867 6.367 -9.5 1 93.62 229 TYR B CA 1
ATOM 3756 C C . TYR B 1 229 ? -16.062 6.176 -8 1 93.62 229 TYR B C 1
ATOM 3758 O O . TYR B 1 229 ? -17.141 5.809 -7.547 1 93.62 229 TYR B O 1
ATOM 3766 N N . ILE B 1 230 ? -14.938 6.312 -7.199 1 95.75 230 ILE B N 1
ATOM 3767 C CA . ILE B 1 230 ? -15.008 6.348 -5.746 1 95.75 230 ILE B CA 1
ATOM 3768 C C . ILE B 1 230 ? -15.008 7.793 -5.262 1 95.75 230 ILE B C 1
ATOM 3770 O O . ILE B 1 230 ? -14.031 8.523 -5.465 1 95.75 230 ILE B O 1
ATOM 3774 N N . PRO B 1 231 ? -16 8.258 -4.668 1 94.75 231 PRO B N 1
ATOM 3775 C CA . PRO B 1 231 ? -16 9.633 -4.176 1 94.75 231 PRO B CA 1
ATOM 3776 C C . PRO B 1 231 ? -14.898 9.891 -3.152 1 94.75 231 PRO B C 1
ATOM 3778 O O . PRO B 1 231 ? -14.719 9.109 -2.217 1 94.75 231 PRO B O 1
ATOM 3781 N N . ILE B 1 232 ? -14.227 10.945 -3.379 1 93.94 232 ILE B N 1
ATOM 3782 C CA . ILE B 1 232 ? -13.125 11.344 -2.512 1 93.94 232 ILE B CA 1
ATOM 3783 C C . ILE B 1 232 ? -13.344 12.766 -2.02 1 93.94 232 ILE B C 1
ATOM 3785 O O . ILE B 1 232 ? -13.82 13.625 -2.771 1 93.94 232 ILE B O 1
ATOM 3789 N N . THR B 1 233 ? -13.117 13.102 -0.874 1 91.44 233 THR B N 1
ATOM 3790 C CA . THR B 1 233 ? -13.375 14.414 -0.299 1 91.44 233 THR B CA 1
ATOM 3791 C C . THR B 1 233 ? -12.133 15.305 -0.401 1 91.44 233 THR B C 1
ATOM 3793 O O . THR B 1 233 ? -12.07 16.188 -1.255 1 91.44 233 THR B O 1
ATOM 3796 N N . ASN B 1 234 ? -11.031 15.133 0.452 1 88.38 234 ASN B N 1
ATOM 3797 C CA . ASN B 1 234 ? -9.93 16.078 0.605 1 88.38 234 ASN B CA 1
ATOM 3798 C C . ASN B 1 234 ? -8.672 15.594 -0.107 1 88.38 234 ASN B C 1
ATOM 3800 O O . ASN B 1 234 ? -7.879 16.406 -0.597 1 88.38 234 ASN B O 1
ATOM 3804 N N . ALA B 1 235 ? -8.547 14.406 -0.253 1 89.75 235 ALA B N 1
ATOM 3805 C CA . ALA B 1 235 ? -7.348 13.859 -0.889 1 89.75 235 ALA B CA 1
ATOM 3806 C C . ALA B 1 235 ? -7.426 13.992 -2.406 1 89.75 235 ALA B C 1
ATOM 3808 O O . ALA B 1 235 ? -8.508 14.172 -2.967 1 89.75 235 ALA B O 1
ATOM 3809 N N . GLU B 1 236 ? -6.332 13.961 -3.062 1 88.5 236 GLU B N 1
ATOM 3810 C CA . GLU B 1 236 ? -6.301 14.062 -4.52 1 88.5 236 GLU B CA 1
ATOM 3811 C C . GLU B 1 236 ? -6.707 12.742 -5.168 1 88.5 236 GLU B C 1
ATOM 3813 O O . GLU B 1 236 ? -7.359 12.734 -6.215 1 88.5 236 GLU B O 1
ATOM 3818 N N . SER B 1 237 ? -6.266 11.727 -4.582 1 92.75 237 SER B N 1
ATOM 3819 C CA . SER B 1 237 ? -6.559 10.391 -5.09 1 92.75 237 SER B CA 1
ATOM 3820 C C . SER B 1 237 ? -6.273 9.32 -4.039 1 92.75 237 SER B C 1
ATOM 3822 O O . SER B 1 237 ? -5.691 9.617 -2.992 1 92.75 237 SER B O 1
ATOM 3824 N N . LEU B 1 238 ? -6.742 8.164 -4.316 1 96 238 LEU B N 1
ATOM 3825 C CA . LEU B 1 238 ? -6.414 7 -3.502 1 96 238 LEU B CA 1
ATOM 3826 C C . LEU B 1 238 ? -5.215 6.258 -4.074 1 96 238 LEU B C 1
ATOM 3828 O O . LEU B 1 238 ? -4.938 6.352 -5.273 1 96 238 LEU B O 1
ATOM 3832 N N . ASN B 1 239 ? -4.441 5.602 -3.189 1 96.81 239 ASN B N 1
ATOM 3833 C CA . ASN B 1 239 ? -3.504 4.59 -3.664 1 96.81 239 ASN B CA 1
ATOM 3834 C C . ASN B 1 239 ? -4.203 3.533 -4.516 1 96.81 239 ASN B C 1
ATOM 3836 O O . ASN B 1 239 ? -5.273 3.043 -4.148 1 96.81 239 ASN B O 1
ATOM 3840 N N . VAL B 1 240 ? -3.631 3.184 -5.578 1 97.88 240 VAL B N 1
ATOM 3841 C CA . VAL B 1 240 ? -4.301 2.346 -6.566 1 97.88 240 VAL B CA 1
ATOM 3842 C C . VAL B 1 240 ? -4.672 1.002 -5.941 1 97.88 240 VAL B C 1
ATOM 3844 O O . VAL B 1 240 ? -5.715 0.429 -6.254 1 97.88 240 VAL B O 1
ATOM 3847 N N . ALA B 1 241 ? -3.814 0.431 -5.062 1 98.44 241 ALA B N 1
ATOM 3848 C CA . ALA B 1 241 ? -4.109 -0.854 -4.43 1 98.44 241 ALA B CA 1
ATOM 3849 C C . ALA B 1 241 ? -5.289 -0.737 -3.471 1 98.44 241 ALA B C 1
ATOM 3851 O O . ALA B 1 241 ? -6.109 -1.653 -3.371 1 98.44 241 ALA B O 1
ATOM 3852 N N . VAL B 1 242 ? -5.363 0.396 -2.777 1 98.44 242 VAL B N 1
ATOM 3853 C CA . VAL B 1 242 ? -6.488 0.644 -1.883 1 98.44 242 VAL B CA 1
ATOM 3854 C C . VAL B 1 242 ? -7.773 0.788 -2.697 1 98.44 242 VAL B C 1
ATOM 3856 O O . VAL B 1 242 ? -8.789 0.165 -2.381 1 98.44 242 VAL B O 1
ATOM 3859 N N . ALA B 1 243 ? -7.723 1.595 -3.771 1 98.25 243 ALA B N 1
ATOM 3860 C CA . ALA B 1 243 ? -8.875 1.771 -4.6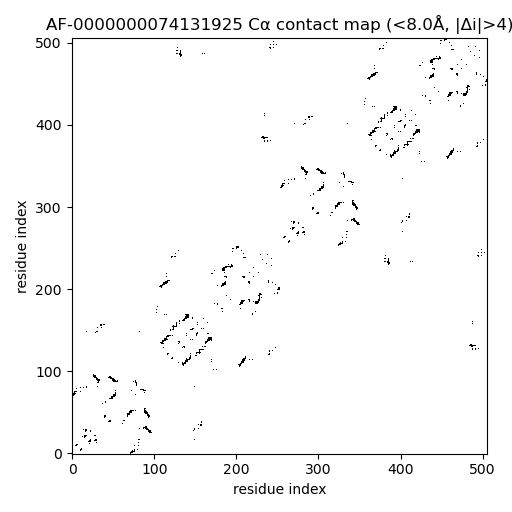45 1 98.25 243 ALA B CA 1
ATOM 3861 C C . ALA B 1 243 ? -9.352 0.432 -5.207 1 98.25 243 ALA B C 1
ATOM 3863 O O . ALA B 1 243 ? -10.555 0.152 -5.23 1 98.25 243 ALA B O 1
ATOM 3864 N N . ALA B 1 244 ? -8.406 -0.362 -5.652 1 98.62 244 ALA B N 1
ATOM 3865 C CA . ALA B 1 244 ? -8.727 -1.685 -6.184 1 98.62 244 ALA B CA 1
ATOM 3866 C C . ALA B 1 244 ? -9.445 -2.537 -5.141 1 98.62 244 ALA B C 1
ATOM 3868 O O . ALA B 1 244 ? -10.43 -3.213 -5.453 1 98.62 244 ALA B O 1
ATOM 3869 N N . GLY B 1 245 ? -8.914 -2.535 -3.918 1 98.62 245 GLY B N 1
ATOM 3870 C CA . GLY B 1 245 ? -9.547 -3.299 -2.855 1 98.62 245 GLY B CA 1
ATOM 3871 C C . GLY B 1 245 ? -10.992 -2.889 -2.607 1 98.62 245 GLY B C 1
ATOM 3872 O O . GLY B 1 245 ? -11.875 -3.74 -2.496 1 98.62 245 GLY B O 1
ATOM 3873 N N . ILE B 1 246 ? -11.234 -1.57 -2.52 1 98.31 246 ILE B N 1
ATOM 3874 C CA . ILE B 1 246 ? -12.57 -1.03 -2.303 1 98.31 246 ILE B CA 1
ATOM 3875 C C . ILE B 1 246 ? -13.508 -1.5 -3.416 1 98.31 246 ILE B C 1
ATOM 3877 O O . ILE B 1 246 ? -14.602 -2.006 -3.148 1 98.31 246 ILE B O 1
ATOM 3881 N N . LEU B 1 247 ? -13.055 -1.41 -4.672 1 98.44 247 LEU B N 1
ATOM 3882 C CA . LEU B 1 247 ? -13.883 -1.753 -5.82 1 98.44 247 LEU B CA 1
ATOM 3883 C C . LEU B 1 247 ? -14.117 -3.258 -5.895 1 98.44 247 LEU B C 1
ATOM 3885 O O . LEU B 1 247 ? -15.234 -3.705 -6.172 1 98.44 247 LEU B O 1
ATOM 3889 N N . MET B 1 248 ? -13.094 -4.07 -5.668 1 98.62 248 MET B N 1
ATOM 3890 C CA . MET B 1 248 ? -13.219 -5.52 -5.766 1 98.62 248 MET B CA 1
ATOM 3891 C C . MET B 1 248 ? -14.25 -6.047 -4.77 1 98.62 248 MET B C 1
ATOM 3893 O O . MET B 1 248 ? -15.117 -6.84 -5.133 1 98.62 248 MET B O 1
ATOM 3897 N N . PHE B 1 249 ? -14.188 -5.57 -3.549 1 97.88 249 PHE B N 1
ATOM 3898 C CA . PHE B 1 249 ? -15.07 -6.098 -2.512 1 97.88 249 PHE B CA 1
ATOM 3899 C C . PHE B 1 249 ? -16.469 -5.492 -2.627 1 97.88 249 PHE B C 1
ATOM 3901 O O . PHE B 1 249 ? -17.438 -6.055 -2.113 1 97.88 249 PHE B O 1
ATOM 3908 N N . ALA B 1 250 ? -16.562 -4.309 -3.285 1 97.06 250 ALA B N 1
ATOM 3909 C CA . ALA B 1 250 ? -17.875 -3.729 -3.559 1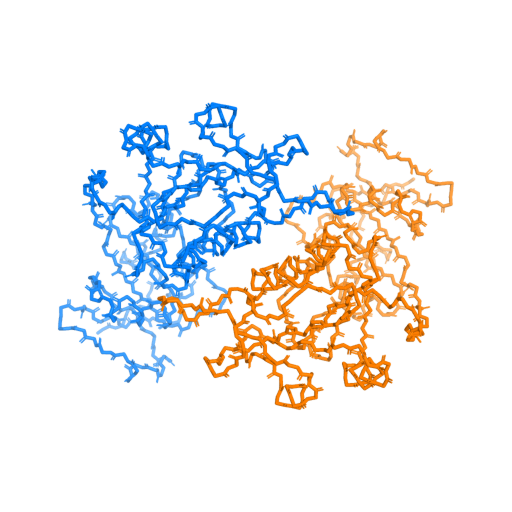 97.06 250 ALA B CA 1
ATOM 3910 C C . ALA B 1 250 ? -18.594 -4.477 -4.684 1 97.06 250 ALA B C 1
ATOM 3912 O O . ALA B 1 250 ? -19.812 -4.641 -4.656 1 97.06 250 ALA B O 1
ATOM 3913 N N . LEU B 1 251 ? -17.812 -4.98 -5.691 1 97.56 251 LEU B N 1
ATOM 3914 C CA . LEU B 1 251 ? -18.391 -5.539 -6.91 1 97.56 251 LEU B CA 1
ATOM 3915 C C . LEU B 1 251 ? -18.594 -7.043 -6.777 1 97.56 251 LEU B C 1
ATOM 3917 O O . LEU B 1 251 ? -19.469 -7.613 -7.414 1 97.56 251 LEU B O 1
ATOM 3921 N N . LYS B 1 252 ? -17.734 -7.688 -5.992 1 96.62 252 LYS B N 1
ATOM 3922 C CA . LYS B 1 252 ? -17.734 -9.148 -5.918 1 96.62 252 LYS B CA 1
ATOM 3923 C C . LYS B 1 252 ? -18.906 -9.648 -5.062 1 96.62 252 LYS B C 1
ATOM 3925 O O . LYS B 1 252 ? -19.109 -9.172 -3.943 1 96.62 252 LYS B O 1
ATOM 3930 N N . LYS B 1 253 ? -19.656 -10.547 -5.57 1 92.5 253 LYS B N 1
ATOM 3931 C CA . LYS B 1 253 ? -20.75 -11.188 -4.855 1 92.5 253 LYS B CA 1
ATOM 3932 C C . LYS B 1 253 ? -20.234 -12.281 -3.926 1 92.5 253 LYS B C 1
ATOM 3934 O O . LYS B 1 253 ? -19.391 -13.086 -4.312 1 92.5 253 LYS B O 1
#

Nearest PDB structures (foldseek):
  1ipa-assembly1_A  TM=8.293E-01  e=8.654E-24  Thermus thermophilus
  5l0z-assembly1_B  TM=8.734E-01  e=2.132E-21  Sinorhizobium meliloti 1021
  5kzk-assembly1_B  TM=8.720E-01  e=1.099E-20  Sinorhizobium meliloti 1021
  3nk6-assembly1_A  TM=7.672E-01  e=5.374E-17  Streptomyces actuosus
  3nk6-assembly1_B  TM=7.822E-01  e=1.372E-16  Streptomyces actuosus

pLDDT: mean 95.42, std 4.03, range [73.69, 98.88]